Protein AF-0000000084978902 (afdb_homodimer)

pLDDT: mean 93.2, std 9.13, range [37.34, 98.75]

Sequence (516 aa):
MKQTKKRRAGLLAAAVFWLAVWQAAAMAIGQEVFLVSPIQAAGTLMELLPQADFWQRVGFSAGHILLGFALGVVVSVLLAAAAERWAWVDTLLAPVIQLVKATPVASFIILALVWVSGRSLSILISFLMVLPVLYSAVRTGIESADVQLLEMAQVFHLPLARRVKAIWLPAILPAFRQGCSVALGICWKSGVAAEVIGLPDGSIGDALYRAKITLSTGELFAWTFVIILLSAGFEKLFLALLDKAVVRVLGEDVAKNDMKQTKKRRAGLLAAAVFWLAVWQAAAMAIGQEVFLVSPIQAAGTLMELLPQADFWQRVGFSAGHILLGFALGVVVSVLLAAAAERWAWVDTLLAPVIQLVKATPVASFIILALVWVSGRSLSILISFLMVLPVLYSAVRTGIESADVQLLEMAQVFHLPLARRVKAIWLPAILPAFRQGCSVALGICWKSGVAAEVIGLPDGSIGDALYRAKITLSTGELFAWTFVIILLSAGFEKLFLALLDKAVVRVLGEDVAKND

Radius of gyration: 24.92 Å; Cα contacts (8 Å, |Δi|>4): 661; chains: 2; bounding box: 60×66×67 Å

Secondary structure (DSSP, 8-state):
-HHHHHHHHHHHHHHHHHHHHHHHHHHHH--TTT---HHHHHHHHHHHTT-HHHHHHHHHHHHHHHHHHHHHHHHHHHHHHHHHH-HHHHHHHHHHHHHHHHS-HHHHHHHHTTTS-HHHHHHHHHHHHHHHHHHHHHHHHHHTS-HHHHHHHHHTT--HHHHIIIIIHHHHHHHHHHHHHHHHHHHHHHHHHHHHHH--TTSHHHHHHHHHHTT-HHHHHHHHHHHHHHHHHHHHHHHHHHHHHHHHHH-HHHHTT-/-HHHHHHHHHHHHHHHHHHHHHHHHHHHH--TTT---HHHHHHHHHHHTT-HHHHHHHHHHHHHHHHHHHHHHHHHHHHHHHHHH-HHHHHHHHHHHHHHHHS-HHHHHHHHTTTS-HHHHHHHHHHHHHHHHHHHHHHHHHHTS-HHHHHHHHHTT--HHHHIIIIIHHHHHHHHHHHHHHHHHHHHHHHHHHHHHH--TTSHHHHHHHHHHTT-HHHHHHHHHHHHHHHHHHHHHHHHHHHHHHHHHH-HHHHTT-

Solvent-accessible surface area (backbone atoms only — not comparable to full-atom values): 25219 Å² total; per-residue (Å²): 111,68,67,56,49,52,50,51,51,44,42,51,50,26,47,51,48,54,49,50,50,45,36,50,50,18,61,69,67,64,41,48,64,74,36,50,28,65,66,48,20,51,48,43,37,61,63,41,66,80,37,65,66,47,54,49,13,51,49,46,42,50,52,36,24,50,48,8,41,52,50,15,51,54,50,15,52,52,50,34,54,46,26,71,76,34,65,64,49,47,39,50,42,46,57,57,43,50,48,57,71,56,46,35,66,51,53,51,45,56,58,43,53,67,81,39,54,38,78,53,35,19,24,53,48,3,20,58,64,20,28,54,46,37,25,49,18,40,44,52,8,57,70,61,38,57,63,68,59,52,50,48,37,60,74,68,62,54,52,68,71,52,44,40,62,72,43,43,45,67,34,19,45,64,36,35,53,53,22,47,54,52,29,43,53,49,18,46,33,44,14,41,34,32,20,50,74,46,47,21,86,60,26,52,25,28,53,42,51,47,21,57,75,70,49,32,39,29,52,37,50,26,52,46,51,48,51,40,48,48,43,53,47,51,43,53,52,50,51,50,53,50,52,51,51,45,30,69,72,68,32,68,72,69,67,62,76,110,111,66,68,55,49,53,51,50,50,43,42,53,50,27,47,52,48,53,48,49,49,45,36,50,49,17,60,68,68,67,40,49,63,74,35,50,29,65,67,50,20,50,48,42,38,61,63,39,65,80,35,66,68,49,54,50,14,50,48,47,40,50,52,37,25,50,48,9,42,51,50,15,52,53,51,17,52,52,50,35,54,46,25,72,77,34,65,62,48,48,39,51,42,46,57,56,42,51,49,58,71,56,46,36,66,52,52,50,45,55,59,42,53,68,80,38,54,40,78,52,36,19,23,54,50,4,19,58,64,19,28,53,46,38,23,49,18,39,44,52,7,57,70,60,37,58,62,67,59,51,50,48,37,60,74,67,63,53,51,66,72,54,44,39,60,71,44,43,45,68,33,20,44,64,37,35,52,53,22,49,55,53,27,43,55,49,18,47,35,46,14,40,38,30,20,49,74,46,47,20,87,60,26,52,24,28,52,43,52,47,21,57,75,70,49,34,39,29,52,39,50,27,51,46,51,49,51,38,50,50,42,53,48,50,43,54,51,52,52,51,50,50,53,52,51,46,30,69,72,67,34,67,70,69,65,62,78,108

InterPro domains:
  IPR000515 ABC transporter type 1, transmembrane domain MetI-like [PF00528] (72-231)
  IPR000515 ABC transporter type 1, transmembrane domain MetI-like [PS50928] (54-238)
  IPR000515 ABC transporter type 1, transmembrane domain MetI-like [cd06261] (66-230)
  IPR035906 MetI-like superfamily [G3DSA:1.10.3720.10] (48-242)
  IPR035906 MetI-like superfamily [SSF161098] (53-235)

Structure (mmCIF, N/CA/C/O backbone):
data_AF-0000000084978902-model_v1
#
loop_
_entity.id
_entity.type
_entity.pdbx_description
1 polymer 'ABC transporter, permease protein'
#
loop_
_atom_site.group_PDB
_atom_site.id
_atom_site.type_symbol
_atom_site.label_atom_id
_atom_site.label_alt_id
_atom_si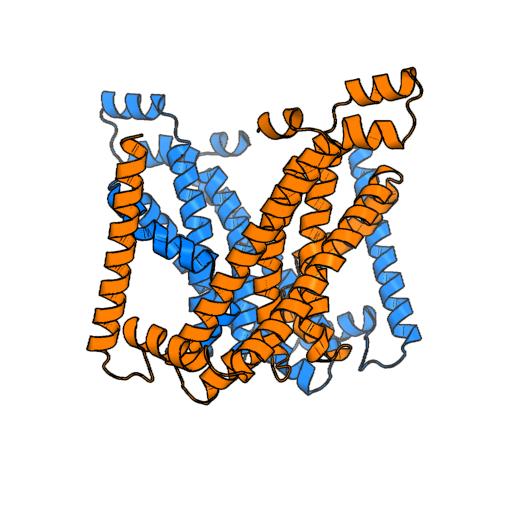te.label_comp_id
_atom_site.label_asym_id
_atom_site.label_entity_id
_atom_site.label_seq_id
_atom_site.pdbx_PDB_ins_code
_atom_site.Cartn_x
_atom_site.Cartn_y
_atom_site.Cartn_z
_atom_site.occupancy
_atom_site.B_iso_or_equiv
_atom_site.auth_seq_id
_atom_site.auth_comp_id
_atom_site.auth_asym_id
_atom_site.auth_atom_id
_atom_site.pdbx_PDB_model_num
ATOM 1 N N . MET A 1 1 ? 4.543 10.766 33.344 1 48.12 1 MET A N 1
ATOM 2 C CA . MET A 1 1 ? 5.184 9.453 33.406 1 48.12 1 MET A CA 1
ATOM 3 C C . MET A 1 1 ? 4.16 8.367 33.719 1 48.12 1 MET A C 1
ATOM 5 O O . MET A 1 1 ? 4.219 7.273 33.156 1 48.12 1 MET A O 1
ATOM 9 N N . LYS A 1 2 ? 3.232 8.648 34.625 1 55.62 2 LYS A N 1
ATOM 10 C CA . LYS A 1 2 ? 2.203 7.727 35.094 1 55.62 2 LYS A CA 1
ATOM 11 C C . LYS A 1 2 ? 1.204 7.406 33.969 1 55.62 2 LYS A C 1
ATOM 13 O O . LYS A 1 2 ? 0.764 6.266 33.844 1 55.62 2 LYS A O 1
ATOM 18 N N . GLN A 1 3 ? 0.878 8.438 33.188 1 66.62 3 GLN A N 1
ATOM 19 C CA . GLN A 1 3 ? -0.089 8.289 32.125 1 66.62 3 GLN A CA 1
ATOM 20 C C . GLN A 1 3 ? 0.468 7.406 31 1 66.62 3 GLN A C 1
ATOM 22 O O . GLN A 1 3 ? -0.263 6.605 30.406 1 66.62 3 GLN A O 1
ATOM 27 N N . THR A 1 4 ? 1.782 7.523 30.906 1 70.88 4 THR A N 1
ATOM 28 C CA . THR A 1 4 ? 2.451 6.711 29.891 1 70.88 4 THR A CA 1
ATOM 29 C C . THR A 1 4 ? 2.512 5.25 30.328 1 70.88 4 THR A C 1
ATOM 31 O O . THR A 1 4 ? 2.33 4.344 29.516 1 70.88 4 THR A O 1
ATOM 34 N N . LYS A 1 5 ? 2.73 5.066 31.641 1 73.88 5 LYS A N 1
ATOM 35 C CA . LYS A 1 5 ? 2.807 3.705 32.156 1 73.88 5 LYS A CA 1
ATOM 36 C C . LYS A 1 5 ? 1.454 3.006 32.062 1 73.88 5 LYS A C 1
ATOM 38 O O . LYS A 1 5 ? 1.382 1.821 31.734 1 73.88 5 LYS A O 1
ATOM 43 N N . LYS A 1 6 ? 0.458 3.709 32.375 1 77.31 6 LYS A N 1
ATOM 44 C CA . LYS A 1 6 ? -0.895 3.162 32.312 1 77.31 6 LYS A CA 1
ATOM 45 C C . LYS A 1 6 ? -1.275 2.799 30.891 1 77.31 6 LYS A C 1
ATOM 47 O O . LYS A 1 6 ? -1.903 1.766 30.641 1 77.31 6 LYS A O 1
ATOM 52 N N . ARG A 1 7 ? -0.823 3.645 30.047 1 82.75 7 ARG A N 1
ATOM 53 C CA . ARG A 1 7 ? -1.091 3.389 28.625 1 82.75 7 ARG A CA 1
ATOM 54 C C . ARG A 1 7 ? -0.345 2.148 28.141 1 82.75 7 ARG A C 1
ATOM 56 O O . ARG A 1 7 ? -0.909 1.317 27.438 1 82.75 7 ARG A O 1
ATOM 63 N N . ARG A 1 8 ? 0.824 2.016 28.641 1 86.81 8 ARG A N 1
ATOM 64 C CA . ARG A 1 8 ? 1.627 0.856 28.25 1 86.81 8 ARG A CA 1
ATOM 65 C C . ARG A 1 8 ? 1.051 -0.424 28.859 1 86.81 8 ARG A C 1
ATOM 67 O O . ARG A 1 8 ? 1.026 -1.466 28.188 1 86.81 8 ARG A O 1
ATOM 74 N N . ALA A 1 9 ? 0.614 -0.296 30 1 89.06 9 ALA A N 1
ATOM 75 C CA . ALA A 1 9 ? 0.004 -1.447 30.656 1 89.06 9 ALA A CA 1
ATOM 76 C C . ALA A 1 9 ? -1.282 -1.866 29.953 1 89.06 9 ALA A C 1
ATOM 78 O O . ALA A 1 9 ? -1.573 -3.059 29.828 1 89.06 9 ALA A O 1
ATOM 79 N N . GLY A 1 10 ? -2.02 -0.921 29.531 1 90.81 10 GLY A N 1
ATOM 80 C CA . GLY A 1 10 ? -3.232 -1.207 28.781 1 90.81 10 GLY A CA 1
ATOM 81 C C . GLY A 1 10 ? -2.967 -1.905 27.453 1 90.81 10 GLY A C 1
ATOM 82 O O . GLY A 1 10 ? -3.674 -2.848 27.094 1 90.81 10 GLY A O 1
ATOM 83 N N . LEU A 1 11 ? -1.933 -1.471 26.859 1 91.19 11 LEU A N 1
ATOM 84 C CA . LEU A 1 11 ? -1.566 -2.062 25.578 1 91.19 11 LEU A CA 1
ATOM 85 C C . LEU A 1 11 ? -1.082 -3.496 25.75 1 91.19 11 LEU A C 1
ATOM 87 O O . LEU A 1 11 ? -1.384 -4.367 24.938 1 91.19 11 LEU A O 1
ATOM 91 N N . LEU A 1 12 ? -0.358 -3.717 26.797 1 93 12 LEU A N 1
ATOM 92 C CA . LEU A 1 12 ? 0.113 -5.066 27.078 1 93 12 LEU A CA 1
ATOM 93 C C . LEU A 1 12 ? -1.054 -5.992 27.422 1 93 12 LEU A C 1
ATOM 95 O O . LEU A 1 12 ? -1.077 -7.145 26.984 1 93 12 LEU A O 1
ATOM 99 N N . ALA A 1 13 ? -1.929 -5.473 28.141 1 94.25 13 ALA A N 1
ATOM 100 C CA . ALA A 1 13 ? -3.117 -6.25 28.484 1 94.25 13 ALA A CA 1
ATOM 101 C C . ALA A 1 13 ? -3.922 -6.598 27.219 1 94.25 13 ALA A C 1
ATOM 103 O O . ALA A 1 13 ? -4.457 -7.703 27.109 1 94.25 13 ALA A O 1
ATOM 104 N N . ALA A 1 14 ? -4.016 -5.641 26.359 1 95 14 ALA A N 1
ATOM 105 C CA . ALA A 1 14 ? -4.73 -5.871 25.109 1 95 14 ALA A CA 1
ATOM 106 C C . ALA A 1 14 ? -4.039 -6.941 24.266 1 95 14 ALA A C 1
ATOM 108 O O . ALA A 1 14 ? -4.699 -7.801 23.688 1 95 14 ALA A O 1
ATOM 109 N N . ALA A 1 15 ? -2.773 -6.879 24.219 1 94.38 15 ALA A N 1
ATOM 110 C CA . ALA A 1 15 ? -2.002 -7.875 23.469 1 94.38 15 ALA A CA 1
ATOM 111 C C . ALA A 1 15 ? -2.211 -9.273 24.062 1 94.38 15 ALA A C 1
ATOM 113 O O . ALA A 1 15 ? -2.395 -10.242 23.312 1 94.38 15 ALA A O 1
ATOM 114 N N . VAL A 1 16 ? -2.184 -9.352 25.359 1 94 16 VAL A N 1
ATOM 115 C CA . VAL A 1 16 ? -2.385 -10.625 26.047 1 94 16 VAL A CA 1
ATOM 116 C C . VAL A 1 16 ? -3.797 -11.141 25.781 1 94 16 VAL A C 1
ATOM 118 O O . VAL A 1 16 ? -3.998 -12.336 25.562 1 94 16 VAL A O 1
ATOM 121 N N . PHE A 1 17 ? -4.688 -10.234 25.781 1 95.12 17 PHE A N 1
ATOM 122 C CA . PHE A 1 17 ? -6.074 -10.602 25.5 1 95.12 17 PHE A CA 1
ATOM 123 C C . PHE A 1 17 ? -6.195 -11.234 24.125 1 95.12 17 PHE A C 1
ATOM 125 O O . PHE A 1 17 ? -6.809 -12.297 23.984 1 95.12 17 PHE A O 1
ATOM 132 N N . TRP A 1 18 ? -5.648 -10.586 23.156 1 94.44 18 TRP A N 1
ATOM 133 C CA . TRP A 1 18 ? -5.77 -11.094 21.797 1 94.44 18 TRP A CA 1
ATOM 134 C C . TRP A 1 18 ? -5 -12.398 21.625 1 94.44 18 TRP A C 1
ATOM 136 O O . TRP A 1 18 ? -5.41 -13.273 20.859 1 94.44 18 TRP A O 1
ATOM 146 N N . LEU A 1 19 ? -3.914 -12.555 22.344 1 93.75 19 LEU A N 1
ATOM 147 C CA . LEU A 1 19 ? -3.182 -13.812 22.344 1 93.75 19 LEU A CA 1
ATOM 148 C C . LEU A 1 19 ? -4.016 -14.93 22.953 1 93.75 19 LEU A C 1
ATOM 150 O O . LEU A 1 19 ? -4.008 -16.062 22.453 1 93.75 19 LEU A O 1
ATOM 154 N N . ALA A 1 20 ? -4.699 -14.602 24 1 93.75 20 ALA A N 1
ATOM 155 C CA . ALA A 1 20 ? -5.578 -15.57 24.641 1 93.75 20 ALA A CA 1
ATOM 156 C C . ALA A 1 20 ? -6.734 -15.961 23.734 1 93.75 20 ALA A C 1
ATOM 158 O O . ALA A 1 20 ? -7.105 -17.141 23.656 1 93.75 20 ALA A O 1
ATOM 159 N N . VAL A 1 21 ? -7.223 -14.969 23.078 1 93.62 21 VAL A N 1
ATOM 160 C CA . VAL A 1 21 ? -8.305 -15.227 22.141 1 93.62 21 VAL A CA 1
ATOM 161 C C . VAL A 1 21 ? -7.805 -16.141 21.016 1 93.62 21 VAL A C 1
ATOM 163 O O . VAL A 1 21 ? -8.5 -17.078 20.609 1 93.62 21 VAL A O 1
ATOM 166 N N . TRP A 1 22 ? -6.629 -15.828 20.531 1 93.31 22 TRP A N 1
ATOM 167 C CA . TRP A 1 22 ? -6.008 -16.656 19.5 1 93.31 22 TRP A CA 1
ATOM 168 C C . TRP A 1 22 ? -5.812 -18.078 20 1 93.31 22 TRP A C 1
ATOM 170 O O . TRP A 1 22 ? -6.188 -19.031 19.312 1 93.31 22 TRP A O 1
ATOM 180 N N . GLN A 1 23 ? -5.359 -18.219 21.156 1 92.31 23 GLN A N 1
ATOM 181 C CA . GLN A 1 23 ? -5.145 -19.547 21.75 1 92.31 23 GLN A CA 1
ATOM 182 C C . GLN A 1 23 ? -6.461 -20.297 21.922 1 92.31 23 GLN A C 1
ATOM 184 O O . GLN A 1 23 ? -6.551 -21.484 21.594 1 92.31 23 GLN A O 1
ATOM 189 N N . ALA A 1 24 ? -7.41 -19.625 22.375 1 93.62 24 ALA A N 1
ATOM 190 C CA . ALA A 1 24 ? -8.727 -20.219 22.594 1 93.62 24 ALA A CA 1
ATOM 191 C C . ALA A 1 24 ? -9.352 -20.656 21.266 1 93.62 24 ALA A C 1
ATOM 193 O O . ALA A 1 24 ? -9.953 -21.719 21.172 1 93.62 24 ALA A O 1
ATOM 194 N N . ALA A 1 25 ? -9.195 -19.812 20.312 1 92.19 25 ALA A N 1
ATOM 195 C CA . ALA A 1 25 ? -9.742 -20.125 18.984 1 92.19 25 ALA A CA 1
ATOM 196 C C . ALA A 1 25 ? -9.062 -21.359 18.406 1 92.19 25 ALA A C 1
ATOM 198 O O . ALA A 1 25 ? -9.727 -22.234 17.844 1 92.19 25 ALA A O 1
ATOM 199 N N . ALA A 1 26 ? -7.785 -21.406 18.547 1 91.44 26 ALA A N 1
ATOM 200 C CA . ALA A 1 26 ? -7.031 -22.562 18.047 1 91.44 26 ALA A CA 1
ATOM 201 C C . ALA A 1 26 ? -7.465 -23.844 18.75 1 91.44 26 ALA A C 1
ATOM 203 O O . ALA A 1 26 ? -7.621 -24.891 18.094 1 91.44 26 ALA A O 1
ATOM 204 N N . MET A 1 27 ? -7.707 -23.703 20.031 1 90.5 27 MET A N 1
ATOM 205 C CA . MET A 1 27 ? -8.125 -24.859 20.812 1 90.5 27 MET A CA 1
ATOM 206 C C . MET A 1 27 ? -9.539 -25.297 20.438 1 90.5 27 MET A C 1
ATOM 208 O O . MET A 1 27 ? -9.836 -26.484 20.391 1 90.5 27 MET A O 1
ATOM 212 N N . ALA A 1 28 ? -10.336 -24.359 20.141 1 90.69 28 ALA A N 1
ATOM 213 C CA . ALA A 1 28 ? -11.719 -24.656 19.781 1 90.69 28 ALA A CA 1
ATOM 214 C C . ALA A 1 28 ? -11.805 -25.328 18.406 1 90.69 28 ALA A C 1
ATOM 216 O O . ALA A 1 28 ? -12.586 -26.25 18.203 1 90.69 28 ALA A O 1
ATOM 217 N N . ILE A 1 29 ? -11.07 -24.859 17.5 1 88.31 29 ILE A N 1
ATOM 218 C CA . ILE A 1 29 ? -11.055 -25.422 16.156 1 88.31 29 ILE A CA 1
ATOM 219 C C . ILE A 1 29 ? -10.398 -26.797 16.172 1 88.31 29 ILE A C 1
ATOM 221 O O . ILE A 1 29 ? -10.875 -27.734 15.539 1 88.31 29 ILE A O 1
ATOM 225 N N . GLY A 1 30 ? -9.281 -26.922 16.906 1 83.75 30 GLY A N 1
ATOM 226 C CA . GLY A 1 30 ? -8.664 -28.203 17.219 1 83.75 30 GLY A CA 1
ATOM 227 C C . GLY A 1 30 ? -7.859 -28.781 16.062 1 83.75 30 GLY A C 1
ATOM 228 O O . GLY A 1 30 ? -7.164 -29.781 16.219 1 83.75 30 GLY A O 1
ATOM 229 N N . GLN A 1 31 ? -8.086 -28.234 14.852 1 84.94 31 GLN A N 1
ATOM 230 C CA . GLN A 1 31 ? -7.34 -28.719 13.695 1 84.94 31 GLN 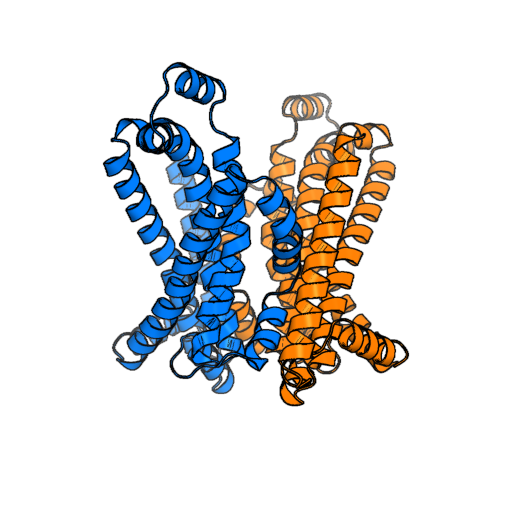A CA 1
ATOM 231 C C . GLN A 1 31 ? -6.234 -27.734 13.305 1 84.94 31 GLN A C 1
ATOM 233 O O . GLN A 1 31 ? -6.52 -26.609 12.883 1 84.94 31 GLN A O 1
ATOM 238 N N . GLU A 1 32 ? -5.051 -28.219 13.305 1 83 32 GLU A N 1
ATOM 239 C CA . GLU A 1 32 ? -3.873 -27.391 13.094 1 83 32 GLU A CA 1
ATOM 240 C C . GLU A 1 32 ? -3.803 -26.891 11.648 1 83 32 GLU A C 1
ATOM 242 O O . GLU A 1 32 ? -3.195 -25.844 11.375 1 83 32 GLU A O 1
ATOM 247 N N . VAL A 1 33 ? -4.445 -27.688 10.852 1 82.12 33 VAL A N 1
ATOM 248 C CA . VAL A 1 33 ? -4.434 -27.281 9.445 1 82.12 33 VAL A CA 1
ATOM 249 C C . VAL A 1 33 ? -5.191 -25.969 9.273 1 82.12 33 VAL A C 1
ATOM 251 O O . VAL A 1 33 ? -4.863 -25.172 8.398 1 82.12 33 VAL A O 1
ATOM 254 N N . PHE A 1 34 ? -6.051 -25.703 10.18 1 84.5 34 PHE A N 1
ATOM 255 C CA . PHE A 1 34 ? -6.875 -24.516 10.055 1 84.5 34 PHE A CA 1
ATOM 256 C C . PHE A 1 34 ? -6.309 -23.375 10.891 1 84.5 34 PHE A C 1
ATOM 258 O O . PHE A 1 34 ? -6.273 -22.219 10.438 1 84.5 34 PHE A O 1
ATOM 265 N N . LEU A 1 35 ? -5.938 -23.688 12.062 1 89.5 35 LEU A N 1
ATOM 266 C CA . LEU A 1 35 ? -5.402 -22.656 12.938 1 89.5 35 LEU A CA 1
ATOM 267 C C . LEU A 1 35 ? -4.453 -23.25 13.969 1 89.5 35 LEU A C 1
ATOM 269 O O . LEU A 1 35 ? -4.844 -24.125 14.75 1 89.5 35 LEU A O 1
ATOM 273 N N . VAL A 1 36 ? -3.26 -22.703 13.883 1 90.88 36 VAL A N 1
ATOM 274 C CA . VAL A 1 36 ? -2.301 -23.141 14.891 1 90.88 36 VAL A CA 1
ATOM 275 C C . VAL A 1 36 ? -2.344 -22.188 16.078 1 90.88 36 VAL A C 1
ATOM 277 O O . VAL A 1 36 ? -2.709 -21.016 15.938 1 90.88 36 VAL A O 1
ATOM 280 N N . SER A 1 37 ? -2.012 -22.703 17.188 1 91.94 37 SER A N 1
ATOM 281 C CA . SER A 1 37 ? -1.92 -21.859 18.375 1 91.94 37 SER A CA 1
ATOM 282 C C . SER A 1 37 ? -0.652 -21.016 18.344 1 91.94 37 SER A C 1
ATOM 284 O O . SER A 1 37 ? 0.268 -21.281 17.578 1 91.94 37 SER A O 1
ATOM 286 N N . PRO A 1 38 ? -0.723 -19.938 19.109 1 92.19 38 PRO A N 1
ATOM 287 C CA . PRO A 1 38 ? 0.502 -19.141 19.219 1 92.19 38 PRO A CA 1
ATOM 288 C C . PRO A 1 38 ? 1.712 -19.969 19.641 1 92.19 38 PRO A C 1
ATOM 290 O O . PRO A 1 38 ? 2.816 -19.766 19.141 1 92.19 38 PRO A O 1
ATOM 293 N N . ILE A 1 39 ? 1.476 -20.906 20.5 1 89.31 39 ILE A N 1
ATOM 294 C CA . ILE A 1 39 ? 2.555 -21.75 21 1 89.31 39 ILE A CA 1
ATOM 295 C C . ILE A 1 39 ? 3.076 -22.625 19.875 1 89.31 39 ILE A C 1
ATOM 297 O O . ILE A 1 39 ? 4.285 -22.812 19.719 1 89.31 39 ILE A O 1
ATOM 301 N N . GLN A 1 40 ? 2.229 -23.125 19.109 1 91.06 40 GLN A N 1
ATOM 302 C CA . GLN A 1 40 ? 2.623 -23.969 17.984 1 91.06 40 GLN A CA 1
ATOM 303 C C . GLN A 1 40 ? 3.352 -23.141 16.906 1 91.06 40 GLN A C 1
ATOM 305 O O . GLN A 1 40 ? 4.312 -23.625 16.312 1 91.06 40 GLN A O 1
ATOM 310 N N . ALA A 1 41 ? 2.816 -22 16.656 1 92.69 41 ALA A N 1
ATOM 311 C CA . ALA A 1 41 ? 3.484 -21.125 15.695 1 92.69 41 ALA A CA 1
ATOM 312 C C . ALA A 1 41 ? 4.91 -20.812 16.141 1 92.69 41 ALA A C 1
ATOM 314 O O . ALA A 1 41 ? 5.844 -20.859 15.336 1 92.69 41 ALA A O 1
ATOM 315 N N . ALA A 1 42 ? 5.066 -20.531 17.406 1 93.38 42 ALA A N 1
ATOM 316 C CA . ALA A 1 42 ? 6.387 -20.25 17.969 1 93.38 42 ALA A CA 1
ATOM 317 C C . ALA A 1 42 ? 7.285 -21.484 17.891 1 93.38 42 ALA A C 1
ATOM 319 O O . ALA A 1 42 ? 8.484 -21.375 17.625 1 93.38 42 ALA A O 1
ATOM 320 N N . GLY A 1 43 ? 6.688 -22.609 18.156 1 94.56 43 GLY A N 1
ATOM 321 C CA . GLY A 1 43 ? 7.434 -23.844 18.031 1 94.56 43 GLY A CA 1
ATOM 322 C C . GLY A 1 43 ? 7.949 -24.094 16.641 1 94.56 43 GLY A C 1
ATOM 323 O O . GLY A 1 43 ? 9.094 -24.516 16.453 1 94.56 43 GLY A O 1
ATOM 324 N N . THR A 1 44 ? 7.078 -23.859 15.68 1 95.5 44 THR A N 1
ATOM 325 C CA . THR A 1 44 ? 7.48 -24.016 14.289 1 95.5 44 THR A CA 1
ATOM 326 C C . THR A 1 44 ? 8.641 -23.094 13.945 1 95.5 44 THR A C 1
ATOM 328 O O . THR A 1 44 ? 9.586 -23.484 13.266 1 95.5 44 THR A O 1
ATOM 331 N N . LEU A 1 45 ? 8.547 -21.891 14.398 1 96.25 45 LEU A N 1
ATOM 332 C CA . LEU A 1 45 ? 9.633 -20.953 14.164 1 96.25 45 LEU A CA 1
ATOM 333 C C . LEU A 1 45 ? 10.922 -21.453 14.812 1 96.25 45 LEU A C 1
ATOM 335 O O . LEU A 1 45 ? 12 -21.344 14.211 1 96.25 45 LEU A O 1
ATOM 339 N N . MET A 1 46 ? 10.844 -21.969 16.016 1 96.62 46 MET A N 1
ATOM 340 C CA . MET A 1 46 ? 12.008 -22.484 16.734 1 96.62 46 MET A CA 1
ATOM 341 C C . MET A 1 46 ? 12.625 -23.672 15.992 1 96.62 46 MET A C 1
ATOM 343 O O . MET A 1 46 ? 13.836 -23.891 16.062 1 96.62 46 MET A O 1
ATOM 347 N N . GLU A 1 47 ? 11.812 -24.391 15.328 1 96.5 47 GLU A N 1
ATOM 348 C CA . GLU A 1 47 ? 12.297 -25.516 14.539 1 96.5 47 GLU A CA 1
ATOM 349 C C . GLU A 1 47 ? 13 -25.031 13.266 1 96.5 47 GLU A C 1
ATOM 351 O O . GLU A 1 47 ? 13.922 -25.688 12.773 1 96.5 47 GLU A O 1
ATOM 356 N N . LEU A 1 48 ? 12.57 -23.906 12.742 1 96.12 48 LEU A N 1
ATOM 357 C CA . LEU A 1 48 ? 13.117 -23.391 11.5 1 96.12 48 LEU A CA 1
ATOM 358 C C . LEU A 1 48 ? 14.438 -22.656 11.75 1 96.12 48 LEU A C 1
ATOM 360 O O . LEU A 1 48 ? 15.336 -22.688 10.898 1 96.12 48 LEU A O 1
ATOM 364 N N . LEU A 1 49 ? 14.633 -22.141 12.875 1 96.44 49 LEU A N 1
ATOM 365 C CA . LEU A 1 49 ? 15.711 -21.203 13.18 1 96.44 49 LEU A CA 1
ATOM 366 C C . LEU A 1 49 ? 17.062 -21.875 13.031 1 96.44 49 LEU A C 1
ATOM 368 O O . LEU A 1 49 ? 18 -21.297 12.461 1 96.44 49 LEU A O 1
ATOM 372 N N . PRO A 1 50 ? 17.188 -23.141 13.461 1 96.56 50 PRO A N 1
ATOM 373 C CA . PRO A 1 50 ? 18.5 -23.766 13.359 1 96.56 50 PRO A CA 1
ATOM 374 C C . PRO A 1 50 ? 18.828 -24.25 11.945 1 96.56 50 PRO A C 1
ATOM 376 O O . PRO A 1 50 ? 19.969 -24.609 11.656 1 96.56 50 PRO A O 1
ATOM 379 N N . GLN A 1 51 ? 17.922 -24.219 11.07 1 96.75 51 GLN A N 1
ATOM 380 C CA . GLN A 1 51 ? 18.109 -24.75 9.719 1 96.75 51 GLN A CA 1
ATOM 381 C C . GLN A 1 51 ? 18.844 -23.734 8.836 1 96.75 51 GLN A C 1
ATOM 383 O O . GLN A 1 51 ? 18.5 -22.547 8.828 1 96.75 51 GLN A O 1
ATOM 388 N N . ALA A 1 52 ? 19.797 -24.203 8.133 1 97 52 ALA A N 1
ATOM 389 C CA . ALA A 1 52 ? 20.578 -23.359 7.23 1 97 52 ALA A CA 1
ATOM 390 C C . ALA A 1 52 ? 19.688 -22.766 6.137 1 97 52 ALA A C 1
ATOM 392 O O . ALA A 1 52 ? 19.859 -21.625 5.723 1 97 52 ALA A O 1
ATOM 393 N N . ASP A 1 53 ? 18.797 -23.578 5.711 1 96.88 53 ASP A N 1
ATOM 394 C CA . ASP A 1 53 ? 17.875 -23.172 4.66 1 96.88 53 ASP A CA 1
ATOM 395 C C . ASP A 1 53 ? 17.078 -21.938 5.082 1 96.88 53 ASP A C 1
ATOM 397 O O . ASP A 1 53 ? 16.766 -21.078 4.254 1 96.88 53 ASP A O 1
ATOM 401 N N . PHE A 1 54 ? 16.766 -21.875 6.355 1 97.88 54 PHE A N 1
ATOM 402 C CA . PHE A 1 54 ? 16.031 -20.734 6.898 1 97.88 54 PHE A CA 1
ATOM 403 C C . PHE A 1 54 ? 16.797 -19.453 6.699 1 97.88 54 PHE A C 1
ATOM 405 O O . PHE A 1 54 ? 16.266 -18.469 6.164 1 97.88 54 PHE A O 1
ATOM 412 N N . TRP A 1 55 ? 18 -19.391 7.008 1 98.06 55 TRP A N 1
ATOM 413 C CA . TRP A 1 55 ? 18.828 -18.188 6.949 1 98.06 55 TRP A CA 1
ATOM 414 C C . TRP A 1 55 ? 19.203 -17.859 5.508 1 98.06 55 TRP A C 1
ATOM 416 O O . TRP A 1 55 ? 19.391 -16.688 5.164 1 98.06 55 TRP A O 1
ATOM 426 N N . GLN A 1 56 ? 19.312 -18.875 4.684 1 98.12 56 GLN A N 1
ATOM 427 C CA . GLN A 1 56 ? 19.531 -18.641 3.26 1 98.12 56 GLN A CA 1
ATOM 428 C C . GLN A 1 56 ? 18.344 -17.891 2.637 1 98.12 56 GLN A C 1
ATOM 430 O O . GLN A 1 56 ? 18.547 -16.969 1.848 1 98.12 56 GLN A O 1
ATOM 435 N N . ARG A 1 57 ? 17.141 -18.297 3 1 98.31 57 ARG A N 1
ATOM 436 C CA . ARG A 1 57 ? 15.945 -17.625 2.51 1 98.31 57 ARG A CA 1
ATOM 437 C C . ARG A 1 57 ? 15.867 -16.188 3.02 1 98.31 57 ARG A C 1
ATOM 439 O O . ARG A 1 57 ? 15.516 -15.273 2.268 1 98.31 57 ARG A O 1
ATOM 446 N N . VAL A 1 58 ? 16.172 -16.047 4.281 1 98.44 58 VAL A N 1
ATOM 447 C CA . VAL A 1 58 ? 16.172 -14.711 4.891 1 98.44 58 VAL A CA 1
ATOM 448 C C . VAL A 1 58 ? 17.188 -13.82 4.188 1 98.44 58 VAL A C 1
ATOM 450 O O . VAL A 1 58 ? 16.891 -12.68 3.84 1 98.44 58 VAL A O 1
ATOM 453 N N . GLY A 1 59 ? 18.375 -14.328 3.982 1 98.31 59 GLY A N 1
ATOM 454 C CA . GLY A 1 59 ? 19.422 -13.57 3.305 1 98.31 59 GLY A CA 1
ATOM 455 C C . GLY A 1 59 ? 19.062 -13.203 1.878 1 98.31 59 GLY A C 1
ATOM 456 O O . GLY A 1 59 ? 19.328 -12.086 1.433 1 98.31 59 GLY A O 1
ATOM 457 N N . PHE A 1 60 ? 18.5 -14.156 1.191 1 98.5 60 PHE A N 1
ATOM 458 C CA . PHE A 1 60 ? 18.094 -13.93 -0.191 1 98.5 60 PHE A CA 1
ATOM 459 C C . PHE A 1 60 ? 17.078 -12.805 -0.278 1 98.5 60 PHE A C 1
ATOM 461 O O . PHE A 1 60 ? 17.281 -11.828 -1 1 98.5 60 PHE A O 1
ATOM 468 N N . SER A 1 61 ? 16.016 -12.922 0.443 1 98.69 61 SER A N 1
ATOM 469 C CA . SER A 1 61 ? 14.93 -11.945 0.381 1 98.69 61 SER A CA 1
ATOM 470 C C . SER A 1 61 ? 15.383 -10.586 0.905 1 98.69 61 SER A C 1
ATOM 472 O O . SER A 1 61 ? 15.133 -9.555 0.274 1 98.69 61 SER A O 1
ATOM 474 N N . ALA A 1 62 ? 16.094 -10.602 2.047 1 98.5 62 ALA A N 1
ATOM 475 C CA . ALA A 1 62 ? 16.578 -9.344 2.607 1 98.5 62 ALA A CA 1
ATOM 476 C C . ALA A 1 62 ? 17.547 -8.656 1.652 1 98.5 62 ALA A C 1
ATOM 478 O O . ALA A 1 62 ? 17.453 -7.445 1.432 1 98.5 62 ALA A O 1
ATOM 479 N N . GLY A 1 63 ? 18.453 -9.375 1.126 1 98.38 63 GLY A N 1
ATOM 480 C CA . GLY A 1 63 ? 19.406 -8.812 0.194 1 98.38 63 GLY A CA 1
ATOM 481 C C . GLY A 1 63 ? 18.766 -8.18 -1.024 1 98.38 63 GLY A C 1
ATOM 482 O O . GLY A 1 63 ? 19.141 -7.074 -1.43 1 98.38 63 GLY A O 1
ATOM 483 N N . HIS A 1 64 ? 17.844 -8.828 -1.622 1 98.69 64 HIS A N 1
ATOM 484 C CA . HIS A 1 64 ? 17.188 -8.344 -2.828 1 98.69 64 HIS A CA 1
ATOM 485 C C . HIS A 1 64 ? 16.297 -7.137 -2.527 1 98.69 64 HIS A C 1
ATOM 487 O O . HIS A 1 64 ? 16.375 -6.125 -3.23 1 98.69 64 HIS A O 1
ATOM 493 N N . ILE A 1 65 ? 15.492 -7.203 -1.469 1 98.62 65 ILE A N 1
ATOM 494 C CA . ILE A 1 65 ? 14.562 -6.137 -1.123 1 98.62 65 ILE A CA 1
ATOM 495 C C . ILE A 1 65 ? 15.336 -4.883 -0.718 1 98.62 65 ILE A C 1
ATOM 497 O O . ILE A 1 65 ? 15.023 -3.781 -1.17 1 98.62 65 ILE A O 1
ATOM 501 N N . LEU A 1 66 ? 16.391 -5.07 0.064 1 98.5 66 LEU A N 1
ATOM 502 C CA . LEU A 1 66 ? 17.172 -3.928 0.522 1 98.5 66 LEU A CA 1
ATOM 503 C C . LEU A 1 66 ? 17.984 -3.332 -0.621 1 98.5 66 LEU A C 1
ATOM 505 O O . LEU A 1 66 ? 18.234 -2.125 -0.65 1 98.5 66 LEU A O 1
ATOM 509 N N . LEU A 1 67 ? 18.391 -4.184 -1.547 1 98.62 67 LEU A N 1
ATOM 510 C CA . LEU A 1 67 ? 19.062 -3.65 -2.736 1 98.62 67 LEU A CA 1
ATOM 511 C C . LEU A 1 67 ? 18.109 -2.768 -3.535 1 98.62 67 LEU A C 1
ATOM 513 O O . LEU A 1 67 ? 18.5 -1.703 -4.02 1 98.62 67 LEU A O 1
ATOM 517 N N . GLY A 1 68 ? 16.891 -3.211 -3.727 1 98.75 68 GLY A N 1
ATOM 518 C CA . GLY A 1 68 ? 15.891 -2.365 -4.355 1 98.75 68 GLY A CA 1
ATOM 519 C C . GLY A 1 68 ? 15.688 -1.045 -3.637 1 98.75 68 GLY A C 1
ATOM 520 O O . GLY A 1 68 ? 15.586 0.006 -4.273 1 98.75 68 GLY A O 1
ATOM 521 N N . PHE A 1 69 ? 15.633 -1.136 -2.303 1 98.75 69 PHE A N 1
ATOM 522 C CA . PHE A 1 69 ? 15.492 0.066 -1.49 1 98.75 69 PHE A CA 1
ATOM 523 C C . PHE A 1 69 ? 16.672 1.013 -1.711 1 98.75 69 PHE A C 1
ATOM 525 O O . PHE A 1 69 ? 16.469 2.211 -1.929 1 98.75 69 PHE A O 1
ATOM 532 N N . ALA A 1 70 ? 17.859 0.474 -1.67 1 98.62 70 ALA A N 1
ATOM 533 C CA . ALA A 1 70 ? 19.062 1.28 -1.838 1 98.62 70 ALA A CA 1
ATOM 534 C C . ALA A 1 70 ? 19.078 1.958 -3.205 1 98.62 70 ALA A C 1
ATOM 536 O O . ALA A 1 70 ? 19.422 3.141 -3.314 1 98.62 70 ALA A O 1
ATOM 537 N N . LEU A 1 71 ? 18.75 1.259 -4.203 1 98.69 71 LEU A N 1
ATOM 538 C CA . LEU A 1 71 ? 18.672 1.829 -5.547 1 98.69 71 LEU A CA 1
ATOM 539 C C . LEU A 1 71 ? 17.625 2.934 -5.605 1 98.69 71 LEU A C 1
ATOM 541 O O . LEU A 1 71 ? 17.844 3.973 -6.23 1 98.69 71 LEU A O 1
ATOM 545 N N . GLY A 1 72 ? 16.484 2.676 -4.945 1 98.62 72 GLY A N 1
ATOM 546 C CA . GLY A 1 72 ? 15.438 3.684 -4.879 1 98.62 72 GLY A CA 1
ATOM 547 C C . GLY A 1 72 ? 15.875 4.957 -4.184 1 98.62 72 GLY A C 1
ATOM 548 O O . GLY A 1 72 ? 15.547 6.059 -4.625 1 98.62 72 GLY A O 1
ATOM 549 N N . VAL A 1 73 ? 16.609 4.789 -3.129 1 98.44 73 VAL A N 1
ATOM 550 C CA . VAL A 1 73 ? 17.125 5.934 -2.389 1 98.44 73 VAL A CA 1
ATOM 551 C C . VAL A 1 73 ? 18.047 6.766 -3.289 1 98.44 73 VAL A C 1
ATOM 553 O O . VAL A 1 73 ? 17.859 7.977 -3.422 1 98.44 73 VAL A O 1
ATOM 556 N N . VAL A 1 74 ? 18.953 6.129 -3.947 1 98.5 74 VAL A N 1
ATOM 557 C CA . VAL A 1 74 ? 19.953 6.809 -4.762 1 98.5 74 VAL A CA 1
ATOM 558 C C . VAL A 1 74 ? 19.281 7.523 -5.926 1 98.5 74 VAL A C 1
ATOM 560 O O . VAL A 1 74 ? 19.5 8.719 -6.145 1 98.5 74 VAL A O 1
ATOM 563 N N . VAL A 1 75 ? 18.438 6.875 -6.59 1 98.69 75 VAL A N 1
ATOM 564 C CA . VAL A 1 75 ? 17.812 7.426 -7.793 1 98.69 75 VAL A CA 1
ATOM 565 C C . VAL A 1 75 ? 16.859 8.555 -7.414 1 98.69 75 VAL A C 1
ATOM 567 O O . VAL A 1 75 ? 16.812 9.586 -8.086 1 98.69 75 VAL A O 1
ATOM 570 N N . SER A 1 76 ? 16.062 8.359 -6.328 1 98.56 76 SER A N 1
ATOM 571 C CA . SER A 1 76 ? 15.133 9.398 -5.906 1 98.56 76 SER A CA 1
ATOM 572 C C . SER A 1 76 ? 15.867 10.68 -5.535 1 98.56 76 SER A C 1
ATOM 574 O O . SER A 1 76 ? 15.438 11.773 -5.914 1 98.56 76 SER A O 1
ATOM 576 N N . VAL A 1 77 ? 16.953 10.547 -4.828 1 97.62 77 VAL A N 1
ATOM 577 C CA . VAL A 1 77 ? 17.719 11.703 -4.387 1 97.62 77 VAL A CA 1
ATOM 578 C C . VAL A 1 77 ? 18.328 12.414 -5.594 1 97.62 77 VAL A C 1
ATOM 580 O O . VAL A 1 77 ? 18.25 13.641 -5.707 1 97.62 77 VAL A O 1
ATOM 583 N N . LEU A 1 78 ? 18.891 11.672 -6.516 1 98.06 78 LEU A N 1
ATOM 584 C CA . LEU A 1 78 ? 19.5 12.242 -7.711 1 98.06 78 LEU A CA 1
ATOM 585 C C . LEU A 1 78 ? 18.469 12.953 -8.57 1 98.06 78 LEU A C 1
ATOM 587 O O . LEU A 1 78 ? 18.703 14.062 -9.047 1 98.06 78 LEU A O 1
ATOM 591 N N . LEU A 1 79 ? 17.344 12.383 -8.75 1 98.38 79 LEU A N 1
ATOM 592 C CA . LEU A 1 79 ? 16.281 12.977 -9.562 1 98.38 79 LEU A CA 1
ATOM 593 C C . LEU A 1 79 ? 15.727 14.234 -8.898 1 98.38 79 LEU A C 1
ATOM 595 O O . LEU A 1 79 ? 15.438 15.227 -9.578 1 98.38 79 LEU A O 1
ATOM 599 N N . ALA A 1 80 ? 15.578 14.141 -7.566 1 97.81 80 ALA A N 1
ATOM 600 C CA . ALA A 1 80 ? 15.078 15.312 -6.852 1 97.81 80 ALA A CA 1
ATOM 601 C C . ALA A 1 80 ? 16.078 16.469 -6.941 1 97.81 80 ALA A C 1
ATOM 603 O O . ALA A 1 80 ? 15.672 17.625 -7.098 1 97.81 80 ALA A O 1
ATOM 604 N N . ALA A 1 81 ? 17.344 16.156 -6.82 1 95.12 81 ALA A N 1
ATOM 605 C CA . ALA A 1 81 ? 18.375 17.172 -6.977 1 95.12 81 ALA A CA 1
ATOM 606 C C . ALA A 1 81 ? 18.344 17.766 -8.383 1 95.12 81 ALA A C 1
ATOM 608 O O . ALA A 1 81 ? 18.453 18.984 -8.547 1 95.12 81 ALA A O 1
ATOM 609 N N . ALA A 1 82 ? 18.234 16.938 -9.367 1 97.25 82 ALA A N 1
ATOM 610 C CA . ALA A 1 82 ? 18.141 17.406 -10.75 1 97.25 82 ALA A CA 1
ATOM 611 C C . ALA A 1 82 ? 16.906 18.281 -10.953 1 97.25 82 ALA A C 1
ATOM 613 O O . ALA A 1 82 ? 16.969 19.281 -11.672 1 97.25 82 ALA A O 1
ATOM 614 N N . ALA A 1 83 ? 15.828 17.906 -10.336 1 96.38 83 ALA A N 1
ATOM 615 C CA . ALA A 1 83 ? 14.586 18.672 -10.469 1 96.38 83 ALA A CA 1
ATOM 616 C C . ALA A 1 83 ? 14.711 20.047 -9.828 1 96.38 83 ALA A C 1
ATOM 618 O O . ALA A 1 83 ? 14.023 21 -10.234 1 96.38 83 ALA A O 1
ATOM 619 N N . GLU A 1 84 ? 15.547 20.109 -8.797 1 91.44 84 GLU A N 1
ATOM 620 C CA . GLU A 1 84 ? 15.797 21.422 -8.188 1 91.44 84 GLU A CA 1
ATOM 621 C C . GLU A 1 84 ? 16.562 22.344 -9.133 1 91.44 84 GLU A C 1
ATOM 623 O O . GLU A 1 84 ? 16.328 23.547 -9.148 1 91.44 84 GLU A O 1
ATOM 628 N N . ARG A 1 85 ? 17.391 21.781 -9.891 1 91.62 85 ARG A N 1
ATOM 629 C CA . ARG A 1 85 ? 18.203 22.562 -10.82 1 91.62 85 ARG A CA 1
ATOM 630 C C . ARG A 1 85 ? 17.438 22.891 -12.094 1 91.62 85 ARG A C 1
ATOM 632 O O . ARG A 1 85 ? 17.578 23.984 -12.641 1 91.62 85 ARG A O 1
ATOM 639 N N . TRP A 1 86 ? 16.703 21.875 -12.547 1 95.5 86 TRP A N 1
ATOM 640 C CA . TRP A 1 86 ? 15.969 22.031 -13.797 1 95.5 86 TRP A CA 1
ATOM 641 C C . TRP A 1 86 ? 14.484 21.734 -13.594 1 95.5 86 TRP A C 1
ATOM 643 O O . TRP A 1 86 ? 14.094 20.578 -13.398 1 95.5 86 TRP A O 1
ATOM 653 N N . ALA A 1 87 ? 13.688 22.656 -13.812 1 91.5 87 ALA A N 1
ATOM 654 C CA . ALA A 1 87 ? 12.258 22.562 -13.547 1 91.5 87 ALA A CA 1
ATOM 655 C C . ALA A 1 87 ? 11.594 21.531 -14.461 1 91.5 87 ALA A C 1
ATOM 657 O O . ALA A 1 87 ? 10.609 20.891 -14.078 1 91.5 87 ALA A O 1
ATOM 658 N N . TRP A 1 88 ? 12.148 21.344 -15.594 1 93.88 88 TRP A N 1
ATOM 659 C CA . TRP A 1 88 ? 11.516 20.438 -16.547 1 93.88 88 TRP A CA 1
ATOM 660 C C . TRP A 1 88 ? 11.625 19 -16.078 1 93.88 88 TRP A C 1
ATOM 662 O O . TRP A 1 88 ? 10.844 18.141 -16.5 1 93.88 88 TRP A O 1
ATOM 672 N N . VAL A 1 89 ? 12.547 18.656 -15.188 1 96.56 89 VAL A N 1
ATOM 673 C CA . VAL A 1 89 ? 12.688 17.312 -14.656 1 96.56 89 VAL A CA 1
ATOM 674 C C . VAL A 1 89 ? 11.438 16.938 -13.867 1 96.56 89 VAL A C 1
ATOM 676 O O . VAL A 1 89 ? 10.891 15.844 -14.031 1 96.56 89 VAL A O 1
ATOM 679 N N . ASP A 1 90 ? 11.008 17.797 -13.102 1 95.88 90 ASP A N 1
ATOM 680 C CA . ASP A 1 90 ? 9.797 17.578 -12.32 1 95.88 90 ASP A CA 1
ATOM 681 C C . ASP A 1 90 ? 8.586 17.359 -13.227 1 95.88 90 ASP A C 1
ATOM 683 O O . ASP A 1 90 ? 7.773 16.469 -12.984 1 95.88 90 ASP A O 1
ATOM 687 N N . THR A 1 91 ? 8.547 18.188 -14.227 1 95.5 91 THR A N 1
ATOM 688 C CA . THR A 1 91 ? 7.438 18.109 -15.172 1 95.5 91 THR A CA 1
ATOM 689 C C . THR A 1 91 ? 7.465 16.766 -15.914 1 95.5 91 THR A C 1
ATOM 691 O O . THR A 1 91 ? 6.422 16.141 -16.109 1 95.5 91 THR A O 1
ATOM 694 N N . LEU A 1 92 ? 8.609 16.359 -16.266 1 96.25 92 LEU A N 1
ATOM 695 C CA . LEU A 1 92 ? 8.781 15.117 -17.016 1 96.25 92 LEU A CA 1
ATOM 696 C C . LEU A 1 92 ? 8.492 13.906 -16.141 1 96.25 92 LEU A C 1
ATOM 698 O O . LEU A 1 92 ? 7.977 12.891 -16.609 1 96.25 92 LEU A O 1
ATOM 702 N N . LEU A 1 93 ? 8.773 14.008 -14.859 1 97.44 93 LEU A N 1
ATOM 703 C CA . LEU A 1 93 ? 8.656 12.867 -13.961 1 97.44 93 LEU A CA 1
ATOM 704 C C . LEU A 1 93 ? 7.238 12.75 -13.414 1 97.44 93 LEU A C 1
ATOM 706 O O . LEU A 1 93 ? 6.836 11.68 -12.945 1 97.44 93 LEU A O 1
ATOM 710 N N . ALA A 1 94 ? 6.508 13.781 -13.484 1 96.44 94 ALA A N 1
ATOM 711 C CA . ALA A 1 94 ? 5.191 13.852 -12.852 1 96.44 94 ALA A CA 1
ATOM 712 C C . ALA A 1 94 ? 4.285 12.734 -13.352 1 96.44 94 ALA A C 1
ATOM 714 O O . ALA A 1 94 ? 3.715 11.984 -12.555 1 96.44 94 ALA A O 1
ATOM 715 N N . PRO A 1 95 ? 4.18 12.477 -14.641 1 95.38 95 PRO A N 1
ATOM 716 C CA . PRO A 1 95 ? 3.314 11.391 -15.109 1 95.38 95 PRO A CA 1
ATOM 717 C C . PRO A 1 95 ? 3.82 10.008 -14.695 1 95.38 95 PRO A C 1
ATOM 719 O O . PRO A 1 95 ? 3.02 9.102 -14.461 1 95.38 95 PRO A O 1
ATOM 722 N N . VAL A 1 96 ? 5.086 9.82 -14.672 1 95.62 96 VAL A N 1
ATOM 723 C CA . VAL A 1 96 ? 5.68 8.547 -14.281 1 95.62 96 VAL A CA 1
ATOM 724 C C . VAL A 1 96 ? 5.363 8.25 -12.82 1 95.62 96 VAL A C 1
ATOM 726 O O . VAL A 1 96 ? 4.938 7.141 -12.484 1 95.62 96 VAL A O 1
ATOM 729 N N . ILE A 1 97 ? 5.531 9.273 -12.023 1 96.25 97 ILE A N 1
ATOM 730 C CA . ILE A 1 97 ? 5.27 9.141 -10.594 1 96.25 97 ILE A CA 1
ATOM 731 C C . ILE A 1 97 ? 3.787 8.844 -10.367 1 96.25 97 ILE A C 1
ATOM 733 O O . ILE A 1 97 ? 3.436 7.961 -9.586 1 96.25 97 ILE A O 1
ATOM 737 N N . GLN A 1 98 ? 2.994 9.508 -11.109 1 94.81 98 GLN A N 1
ATOM 738 C CA . GLN A 1 98 ? 1.554 9.305 -10.984 1 94.81 98 GLN A CA 1
ATOM 739 C C . GLN A 1 98 ? 1.15 7.906 -11.438 1 94.81 98 GLN A C 1
ATOM 741 O O . GLN A 1 98 ? 0.284 7.277 -10.828 1 94.81 98 GLN A O 1
ATOM 746 N N . LEU A 1 99 ? 1.735 7.434 -12.461 1 94.56 99 LEU A N 1
ATOM 747 C CA . LEU A 1 99 ? 1.435 6.102 -12.969 1 94.56 99 LEU A CA 1
ATOM 748 C C . LEU A 1 99 ? 1.847 5.031 -11.961 1 94.56 99 LEU A C 1
ATOM 750 O O . LEU A 1 99 ? 1.115 4.062 -11.742 1 94.56 99 LEU A O 1
ATOM 754 N N . VAL A 1 100 ? 2.98 5.211 -11.391 1 96 100 VAL A N 1
ATOM 755 C CA . VAL A 1 100 ? 3.467 4.25 -10.406 1 96 100 VAL A CA 1
ATOM 756 C C . VAL A 1 100 ? 2.537 4.234 -9.195 1 96 100 VAL A C 1
ATOM 758 O O . VAL A 1 100 ? 2.217 3.166 -8.664 1 96 100 VAL A O 1
ATOM 761 N N . LYS A 1 101 ? 2.09 5.352 -8.828 1 95 101 LYS A N 1
ATOM 762 C CA . LYS A 1 101 ? 1.211 5.461 -7.668 1 95 101 LYS A CA 1
ATOM 763 C C . LYS A 1 101 ? -0.162 4.863 -7.961 1 95 101 LYS A C 1
ATOM 765 O O . LYS A 1 101 ? -0.805 4.309 -7.066 1 95 101 LYS A O 1
ATOM 770 N N . ALA A 1 102 ? -0.561 4.91 -9.172 1 94.88 102 ALA A N 1
ATOM 771 C CA . ALA A 1 102 ? -1.921 4.512 -9.523 1 94.88 102 ALA A CA 1
ATOM 772 C C . ALA A 1 102 ? -1.996 3.014 -9.812 1 94.88 102 ALA A C 1
ATOM 774 O O . ALA A 1 102 ? -3.043 2.391 -9.617 1 94.88 102 ALA A O 1
ATOM 775 N N . THR A 1 103 ? -0.929 2.445 -10.234 1 96.62 103 THR A N 1
ATOM 776 C CA . THR A 1 103 ? -0.916 1.058 -10.688 1 96.62 103 THR A CA 1
ATOM 777 C C . THR A 1 103 ? -0.768 0.108 -9.5 1 96.62 103 THR A C 1
ATOM 779 O O . THR A 1 103 ? 0.125 0.28 -8.664 1 96.62 103 THR A O 1
ATOM 782 N N . PRO A 1 104 ? -1.651 -0.882 -9.438 1 96.56 104 PRO A N 1
ATOM 783 C CA . PRO A 1 104 ? -1.458 -1.885 -8.383 1 96.56 104 PRO A CA 1
ATOM 784 C C . PRO A 1 104 ? -0.111 -2.596 -8.492 1 96.56 104 PRO A C 1
ATOM 786 O O . PRO A 1 104 ? 0.349 -2.896 -9.594 1 96.56 104 PRO A O 1
ATOM 789 N N . VAL A 1 105 ? 0.438 -2.848 -7.332 1 97.56 105 VAL A N 1
ATOM 790 C CA . VAL A 1 105 ? 1.729 -3.527 -7.266 1 97.56 105 VAL A CA 1
ATOM 791 C C . VAL A 1 105 ? 1.643 -4.871 -7.98 1 97.56 105 VAL A C 1
ATOM 793 O O . VAL A 1 105 ? 2.566 -5.258 -8.703 1 97.56 105 VAL A O 1
ATOM 796 N N . ALA A 1 106 ? 0.525 -5.566 -7.848 1 97.44 106 ALA A N 1
ATOM 797 C CA . ALA A 1 106 ? 0.339 -6.871 -8.477 1 97.44 106 ALA A CA 1
ATOM 798 C C . ALA A 1 106 ? 0.411 -6.758 -10 1 97.44 106 ALA A C 1
ATOM 800 O O . ALA A 1 106 ? 0.96 -7.637 -10.672 1 97.44 106 ALA A O 1
ATOM 801 N N . SER A 1 107 ? -0.139 -5.664 -10.492 1 96.19 107 SER A N 1
ATOM 802 C CA . SER A 1 107 ? -0.089 -5.438 -11.938 1 96.19 107 SER A CA 1
ATOM 803 C C . SER A 1 107 ? 1.342 -5.207 -12.406 1 96.19 107 SER A C 1
ATOM 805 O O . SER A 1 107 ? 1.757 -5.754 -13.43 1 96.19 107 SER A O 1
ATOM 807 N N . PHE A 1 108 ? 2.096 -4.469 -11.664 1 96.75 108 PHE A N 1
ATOM 808 C CA . PHE A 1 108 ? 3.5 -4.254 -11.992 1 96.75 108 PHE A CA 1
ATOM 809 C C . PHE A 1 108 ? 4.266 -5.574 -11.977 1 96.75 108 PHE A C 1
ATOM 811 O O . PHE A 1 108 ? 5.105 -5.816 -12.844 1 96.75 108 PHE A O 1
ATOM 818 N N . ILE A 1 109 ? 3.953 -6.34 -11.008 1 97.94 109 ILE A N 1
ATOM 819 C CA . ILE A 1 109 ? 4.652 -7.609 -10.844 1 97.94 109 ILE A CA 1
ATOM 820 C C . ILE A 1 109 ? 4.418 -8.492 -12.07 1 97.94 109 ILE A C 1
ATOM 822 O O . ILE A 1 109 ? 5.367 -9.008 -12.664 1 97.94 109 ILE A O 1
ATOM 826 N N . ILE A 1 110 ? 3.174 -8.586 -12.438 1 96.75 110 ILE A N 1
ATOM 827 C CA . ILE A 1 110 ? 2.822 -9.461 -13.555 1 96.75 110 ILE A CA 1
ATOM 828 C C . ILE A 1 110 ? 3.438 -8.922 -14.844 1 96.75 110 ILE A C 1
ATOM 830 O O . ILE A 1 110 ? 3.992 -9.688 -15.633 1 96.75 110 ILE A O 1
ATOM 834 N N . LEU A 1 111 ? 3.369 -7.645 -15.047 1 94.94 111 LEU A N 1
ATOM 835 C CA . LEU A 1 111 ? 3.971 -7.027 -16.219 1 94.94 111 LEU A CA 1
ATOM 836 C C . LEU A 1 111 ? 5.48 -7.234 -16.234 1 94.94 111 LEU A C 1
ATOM 838 O O . LEU A 1 111 ? 6.059 -7.578 -17.266 1 94.94 111 LEU A O 1
ATOM 842 N N . ALA A 1 112 ? 6.129 -7.086 -15.109 1 96.12 112 ALA A N 1
ATOM 843 C CA . ALA A 1 112 ? 7.582 -7.18 -14.992 1 96.12 112 ALA A CA 1
ATOM 844 C C . ALA A 1 112 ? 8.062 -8.602 -15.25 1 96.12 112 ALA A C 1
ATOM 846 O O . ALA A 1 112 ? 9.18 -8.812 -15.734 1 96.12 112 ALA A O 1
ATOM 847 N N . LEU A 1 113 ? 7.223 -9.539 -14.984 1 95.38 113 LEU A N 1
ATOM 848 C CA . LEU A 1 113 ? 7.582 -10.945 -15.141 1 95.38 113 LEU A CA 1
ATOM 849 C C . LEU A 1 113 ? 7.762 -11.297 -16.609 1 95.38 113 LEU A C 1
ATOM 851 O O . LEU A 1 113 ? 8.328 -12.344 -16.938 1 95.38 113 LEU A O 1
ATOM 855 N N . VAL A 1 114 ? 7.281 -10.422 -17.453 1 91.12 114 VAL A N 1
ATOM 856 C CA . VAL A 1 114 ? 7.492 -10.625 -18.891 1 91.12 114 VAL A CA 1
ATOM 857 C C . VAL A 1 114 ? 8.969 -10.422 -19.219 1 91.12 114 VAL A C 1
ATOM 859 O O . VAL A 1 114 ? 9.508 -11.102 -20.109 1 91.12 114 VAL A O 1
ATOM 862 N N . TRP A 1 115 ? 9.727 -9.547 -18.453 1 90.31 115 TRP A N 1
ATOM 863 C CA . TRP A 1 115 ? 11.086 -9.141 -18.812 1 90.31 115 TRP A CA 1
ATOM 864 C C . TRP A 1 115 ? 12.094 -9.672 -17.797 1 90.31 115 TRP A C 1
ATOM 866 O O . TRP A 1 115 ? 13.25 -9.922 -18.141 1 90.31 115 TRP A O 1
ATOM 876 N N . VAL A 1 116 ? 11.625 -9.758 -16.594 1 93.25 116 VAL A N 1
ATOM 877 C CA . VAL A 1 116 ? 12.547 -10.039 -15.5 1 93.25 116 VAL A CA 1
ATOM 878 C C . VAL A 1 116 ? 12.219 -11.398 -14.883 1 93.25 116 VAL A C 1
ATOM 880 O O . VAL A 1 116 ? 11.055 -11.789 -14.812 1 93.25 116 VAL A O 1
ATOM 883 N N . SER A 1 117 ? 13.336 -12.094 -14.484 1 93.81 117 SER A N 1
ATOM 884 C CA . SER A 1 117 ? 13.148 -13.383 -13.82 1 93.81 117 SER A CA 1
ATOM 885 C C . SER A 1 117 ? 12.586 -13.203 -12.414 1 93.81 117 SER A C 1
ATOM 887 O O . SER A 1 117 ? 12.656 -12.109 -11.844 1 93.81 117 SER A O 1
ATOM 889 N N . GLY A 1 118 ? 12.016 -14.281 -11.953 1 94.56 118 GLY A N 1
ATOM 890 C CA . GLY A 1 118 ? 11.523 -14.273 -10.586 1 94.56 118 GLY A CA 1
ATOM 891 C C . GLY A 1 118 ? 12.586 -13.891 -9.57 1 94.56 118 GLY A C 1
ATOM 892 O O . GLY A 1 118 ? 12.281 -13.242 -8.562 1 94.56 118 GLY A O 1
ATOM 893 N N . ARG A 1 119 ? 13.805 -14.125 -9.875 1 95.62 119 ARG A N 1
ATOM 894 C CA . ARG A 1 119 ? 14.906 -13.922 -8.945 1 95.62 119 ARG A CA 1
ATOM 895 C C . ARG A 1 119 ? 15.203 -12.438 -8.758 1 95.62 119 ARG A C 1
ATOM 897 O O . ARG A 1 119 ? 15.594 -12.008 -7.672 1 95.62 119 ARG A O 1
ATOM 904 N N . SER A 1 120 ? 14.969 -11.672 -9.773 1 97.44 120 SER A N 1
ATOM 905 C CA . SER A 1 120 ? 15.297 -10.258 -9.711 1 97.44 120 SER A CA 1
ATOM 906 C C . SER A 1 120 ? 14.047 -9.398 -9.523 1 97.44 120 SER A C 1
ATOM 908 O O . SER A 1 120 ? 14.133 -8.172 -9.461 1 97.44 120 SER A O 1
ATOM 910 N N . LEU A 1 121 ? 12.953 -10.062 -9.422 1 98.12 121 LEU A N 1
ATOM 911 C CA . LEU A 1 121 ? 11.672 -9.367 -9.43 1 98.12 121 LEU A CA 1
ATOM 912 C C . LEU A 1 121 ? 11.516 -8.492 -8.188 1 98.12 121 LEU A C 1
ATOM 914 O O . LEU A 1 121 ? 11.062 -7.352 -8.281 1 98.12 121 LEU A O 1
ATOM 918 N N . SER A 1 122 ? 11.914 -9.039 -7.008 1 98.44 122 SER A N 1
ATOM 919 C CA . SER A 1 122 ? 11.734 -8.297 -5.77 1 98.44 122 SER A CA 1
ATOM 920 C C . SER A 1 122 ? 12.625 -7.059 -5.727 1 98.44 122 SER A C 1
ATOM 922 O O . SER A 1 122 ? 12.273 -6.051 -5.113 1 98.44 122 SER A O 1
ATOM 924 N N . ILE A 1 123 ? 13.773 -7.031 -6.426 1 98.62 123 ILE A N 1
ATOM 925 C CA . ILE A 1 123 ? 14.641 -5.859 -6.527 1 98.62 123 ILE A CA 1
ATOM 926 C C . ILE A 1 123 ? 13.93 -4.758 -7.305 1 98.62 123 ILE A C 1
ATOM 928 O O . ILE A 1 123 ? 13.812 -3.627 -6.828 1 98.62 123 ILE A O 1
ATOM 932 N N . LEU A 1 124 ? 13.438 -5.133 -8.414 1 98.56 124 LEU A N 1
ATOM 933 C CA . LEU A 1 124 ? 12.812 -4.172 -9.32 1 98.56 124 LEU A CA 1
ATOM 934 C C . LEU A 1 124 ? 11.57 -3.557 -8.68 1 98.56 124 LEU A C 1
ATOM 936 O O . LEU A 1 124 ? 11.383 -2.338 -8.719 1 98.56 124 LEU A O 1
ATOM 940 N N . ILE A 1 125 ? 10.719 -4.371 -8.148 1 98.69 125 ILE A N 1
ATOM 941 C CA . ILE A 1 125 ? 9.445 -3.912 -7.586 1 98.69 125 ILE A CA 1
ATOM 942 C C . ILE A 1 125 ? 9.711 -3.037 -6.363 1 98.69 125 ILE A C 1
ATOM 944 O O . ILE A 1 125 ? 9.078 -1.988 -6.195 1 98.69 125 ILE A O 1
ATOM 948 N N . SER A 1 126 ? 10.633 -3.467 -5.48 1 98.69 126 SER A N 1
ATOM 949 C CA . SER A 1 126 ? 11 -2.648 -4.332 1 98.69 126 SER A CA 1
ATOM 950 C C . SER A 1 126 ? 11.516 -1.281 -4.77 1 98.69 126 SER A C 1
ATOM 952 O O . SER A 1 126 ? 11.109 -0.255 -4.219 1 98.69 126 SER A O 1
ATOM 954 N N . PHE A 1 127 ? 12.367 -1.262 -5.781 1 98.62 127 PHE A N 1
ATOM 955 C CA . PHE A 1 127 ? 12.891 -0.021 -6.336 1 98.62 127 PHE A CA 1
ATOM 956 C C . PHE A 1 127 ? 11.766 0.875 -6.832 1 98.62 127 PHE A C 1
ATOM 958 O O . PHE A 1 127 ? 11.703 2.057 -6.484 1 98.62 127 PHE A O 1
ATOM 965 N N . LEU A 1 128 ? 10.898 0.305 -7.57 1 98.31 128 LEU A N 1
ATOM 966 C CA . LEU A 1 128 ? 9.82 1.05 -8.211 1 98.31 128 LEU A CA 1
ATOM 967 C C . LEU A 1 128 ? 8.898 1.671 -7.172 1 98.31 128 LEU A C 1
ATOM 969 O O . LEU A 1 128 ? 8.445 2.807 -7.336 1 98.31 128 LEU A O 1
ATOM 973 N N . MET A 1 129 ? 8.617 0.937 -6.109 1 98.12 129 MET A N 1
ATOM 974 C CA . MET A 1 129 ? 7.664 1.401 -5.105 1 98.12 129 MET A CA 1
ATOM 975 C C . MET A 1 129 ? 8.289 2.469 -4.215 1 98.12 129 MET A C 1
ATOM 977 O O . MET A 1 129 ? 7.586 3.311 -3.656 1 98.12 129 MET A O 1
ATOM 981 N N . VAL A 1 130 ? 9.547 2.482 -4.113 1 98.25 130 VAL A N 1
ATOM 982 C CA . VAL A 1 130 ? 10.266 3.422 -3.26 1 98.25 130 VAL A CA 1
ATOM 983 C C . VAL A 1 130 ? 10.383 4.773 -3.961 1 98.25 130 VAL A C 1
ATOM 985 O O . VAL A 1 130 ? 10.359 5.82 -3.311 1 98.25 130 VAL A O 1
ATOM 988 N N . LEU A 1 131 ? 10.406 4.84 -5.219 1 98.19 131 LEU A N 1
ATOM 989 C CA . LEU A 1 131 ? 10.758 6 -6.031 1 98.19 131 LEU A CA 1
ATOM 990 C C . LEU A 1 131 ? 9.805 7.156 -5.766 1 98.19 131 LEU A C 1
ATOM 992 O O . LEU A 1 131 ? 10.234 8.242 -5.379 1 98.19 131 LEU A O 1
ATOM 996 N N . PRO A 1 132 ? 8.477 6.918 -5.914 1 98.06 132 PRO A N 1
ATOM 997 C CA . PRO A 1 132 ? 7.594 8.062 -5.703 1 98.06 132 PRO A CA 1
ATOM 998 C C . PRO A 1 132 ? 7.625 8.578 -4.262 1 98.06 132 PRO A C 1
ATOM 1000 O O . PRO A 1 132 ? 7.523 9.781 -4.031 1 98.06 132 PRO A O 1
ATOM 1003 N N . VAL A 1 133 ? 7.824 7.711 -3.34 1 98.38 133 VAL A N 1
ATOM 1004 C CA . VAL A 1 133 ? 7.777 8.055 -1.924 1 98.38 133 VAL A CA 1
ATOM 1005 C C . VAL A 1 133 ? 8.984 8.914 -1.562 1 98.38 133 VAL A C 1
ATOM 1007 O O . VAL A 1 133 ? 8.836 10 -1 1 98.38 133 VAL A O 1
ATOM 1010 N N . LEU A 1 134 ? 10.102 8.453 -1.959 1 98.69 134 LEU A N 1
ATOM 1011 C CA . LEU A 1 134 ? 11.312 9.156 -1.559 1 98.69 134 LEU A CA 1
ATOM 1012 C C . LEU A 1 134 ? 11.555 10.383 -2.438 1 98.69 134 LEU A C 1
ATOM 1014 O O . LEU A 1 134 ? 12.078 11.391 -1.97 1 98.69 134 LEU A O 1
ATOM 1018 N N . TYR A 1 135 ? 11.172 10.352 -3.707 1 98.56 135 TYR A N 1
ATOM 1019 C CA . TYR A 1 135 ? 11.234 11.547 -4.539 1 98.56 135 TYR A CA 1
ATOM 1020 C C . TYR A 1 135 ? 10.43 12.688 -3.93 1 98.56 135 TYR A C 1
ATOM 1022 O O . TYR A 1 135 ? 10.93 13.805 -3.797 1 98.56 135 TYR A O 1
ATOM 1030 N N . SER A 1 136 ? 9.258 12.352 -3.523 1 98.06 136 SER A N 1
ATOM 1031 C CA . SER A 1 136 ? 8.383 13.359 -2.932 1 98.06 136 SER A CA 1
ATOM 1032 C C . SER A 1 136 ? 8.938 13.867 -1.603 1 98.06 136 SER A C 1
ATOM 1034 O O . SER A 1 136 ? 8.852 15.055 -1.3 1 98.06 136 SER A O 1
ATOM 1036 N N . ALA A 1 137 ? 9.453 12.953 -0.815 1 98.12 137 ALA A N 1
ATOM 1037 C CA . ALA A 1 137 ? 10.008 13.344 0.48 1 98.12 137 ALA A CA 1
ATOM 1038 C C . ALA A 1 137 ? 11.172 14.312 0.312 1 98.12 137 ALA A C 1
ATOM 1040 O O . ALA A 1 137 ? 11.242 15.328 0.997 1 98.12 137 ALA A O 1
ATOM 1041 N N . VAL A 1 138 ? 12.016 14.008 -0.63 1 97.94 138 VAL A N 1
ATOM 1042 C CA . VAL A 1 138 ? 13.188 14.859 -0.855 1 97.94 138 VAL A CA 1
ATOM 1043 C C . VAL A 1 138 ? 12.742 16.203 -1.438 1 97.94 138 VAL A C 1
ATOM 1045 O O . VAL A 1 138 ? 13.234 17.25 -1.029 1 97.94 138 VAL A O 1
ATOM 1048 N N . ARG A 1 139 ? 11.828 16.203 -2.375 1 97.56 139 ARG A N 1
ATOM 1049 C CA . ARG A 1 139 ? 11.312 17.422 -2.967 1 97.56 139 ARG A CA 1
ATOM 1050 C C . ARG A 1 139 ? 10.672 18.328 -1.908 1 97.56 139 ARG A C 1
ATOM 1052 O O . ARG A 1 139 ? 10.898 19.531 -1.896 1 97.56 139 ARG A O 1
ATOM 1059 N N . THR A 1 140 ? 9.914 17.703 -1.05 1 96.94 140 THR A N 1
ATOM 1060 C CA . THR A 1 140 ? 9.305 18.438 0.048 1 96.94 140 THR A CA 1
ATOM 1061 C C . THR A 1 140 ? 10.375 19.078 0.936 1 96.94 140 THR A C 1
ATOM 1063 O O . THR A 1 140 ? 10.234 20.234 1.357 1 96.94 140 THR A O 1
ATOM 1066 N N . GLY A 1 141 ? 11.375 18.344 1.246 1 96.31 141 GLY A N 1
ATOM 1067 C CA . GLY A 1 141 ? 12.484 18.875 2.018 1 96.31 141 GLY A CA 1
ATOM 1068 C C . GLY A 1 141 ? 13.172 20.031 1.344 1 96.31 141 GLY A C 1
ATOM 1069 O O . GLY A 1 141 ? 13.477 21.047 1.989 1 96.31 141 GLY A O 1
ATOM 1070 N N . ILE A 1 142 ? 13.414 19.969 0.122 1 95.25 142 ILE A N 1
ATOM 1071 C CA . ILE A 1 142 ? 14.062 21.031 -0.646 1 95.25 142 ILE A CA 1
ATOM 1072 C C . ILE A 1 142 ? 13.203 22.297 -0.607 1 95.25 142 ILE A C 1
ATOM 1074 O O . ILE A 1 142 ? 13.711 23.391 -0.397 1 95.25 142 ILE A O 1
ATOM 1078 N N . GLU A 1 143 ? 11.93 22.078 -0.758 1 94.44 143 GLU A N 1
ATOM 1079 C CA . GLU A 1 143 ? 10.992 23.203 -0.793 1 94.44 143 GLU A CA 1
ATOM 1080 C C . GLU A 1 143 ? 10.859 23.844 0.582 1 94.44 143 GLU A C 1
ATOM 1082 O O . GLU A 1 143 ? 10.438 25 0.692 1 94.44 143 GLU A O 1
ATOM 1087 N N . SER A 1 144 ? 11.227 23.094 1.551 1 94.56 144 SER A N 1
ATOM 1088 C CA . SER A 1 144 ? 11.078 23.609 2.91 1 94.56 144 SER A CA 1
ATOM 1089 C C . SER A 1 144 ? 12.289 24.438 3.328 1 94.56 144 SER A C 1
ATOM 1091 O O . SER A 1 144 ? 12.273 25.078 4.383 1 94.56 144 SER A O 1
ATOM 1093 N N . ALA A 1 145 ? 13.297 24.531 2.525 1 93.19 145 ALA A N 1
ATOM 1094 C CA . ALA A 1 145 ? 14.516 25.281 2.85 1 93.19 145 ALA A CA 1
ATOM 1095 C C . ALA A 1 145 ? 14.211 26.766 3.021 1 93.19 145 ALA A C 1
ATOM 1097 O O . ALA A 1 145 ? 13.406 27.328 2.275 1 93.19 145 ALA A O 1
ATOM 1098 N N . ASP A 1 146 ? 14.828 27.391 3.936 1 91.81 146 ASP A N 1
ATOM 1099 C CA . ASP A 1 146 ? 14.641 28.797 4.25 1 91.81 146 ASP A CA 1
ATOM 1100 C C . ASP A 1 146 ? 15.117 29.688 3.1 1 91.81 146 ASP A C 1
ATOM 1102 O O . ASP A 1 146 ? 16.312 29.766 2.834 1 91.81 146 ASP A O 1
ATOM 1106 N N . VAL A 1 147 ? 14.266 30.391 2.666 1 91 147 VAL A N 1
ATOM 1107 C CA . VAL A 1 147 ? 14.539 31.234 1.51 1 91 147 VAL A CA 1
ATOM 1108 C C . VAL A 1 147 ? 15.547 32.312 1.889 1 91 147 VAL A C 1
ATOM 1110 O O . VAL A 1 147 ? 16.391 32.719 1.075 1 91 147 VAL A O 1
ATOM 1113 N N . GLN A 1 148 ? 15.391 32.75 3.084 1 92.44 148 GLN A N 1
ATOM 1114 C CA . GLN A 1 148 ? 16.297 33.812 3.531 1 92.44 148 GLN A CA 1
ATOM 1115 C C . GLN A 1 148 ? 17.734 33.312 3.59 1 92.44 148 GLN A C 1
ATOM 1117 O O . GLN A 1 148 ? 18.672 34.031 3.23 1 92.44 148 GLN A O 1
ATOM 1122 N N . LEU A 1 149 ? 17.906 32.094 4.02 1 91.56 149 LEU A N 1
ATOM 1123 C CA . LEU A 1 149 ? 19.234 31.5 4.074 1 91.56 149 LEU A CA 1
ATOM 1124 C C . LEU A 1 149 ? 19.797 31.281 2.672 1 91.56 149 LEU A C 1
ATOM 1126 O O . LEU A 1 149 ? 21 31.469 2.439 1 91.56 149 LEU A O 1
ATOM 1130 N N . LEU A 1 150 ? 18.953 31 1.808 1 90.56 150 LEU A N 1
ATOM 1131 C CA . LEU A 1 150 ? 19.391 30.766 0.43 1 90.56 150 LEU A CA 1
ATOM 1132 C C . LEU A 1 150 ? 19.797 32.094 -0.227 1 90.56 150 LEU A C 1
ATOM 1134 O O . LEU A 1 150 ? 20.781 32.125 -0.977 1 90.56 150 LEU A O 1
ATOM 1138 N N . GLU A 1 151 ? 19.062 33.094 0.089 1 91.94 151 GLU A N 1
ATOM 1139 C CA . GLU A 1 151 ? 19.406 34.406 -0.417 1 91.94 151 GLU A CA 1
ATOM 1140 C C . GLU A 1 151 ? 20.734 34.906 0.15 1 91.94 151 GLU A C 1
ATOM 1142 O O . GLU A 1 151 ? 21.562 35.469 -0.575 1 91.94 151 GLU A O 1
ATOM 1147 N N . MET A 1 152 ? 20.828 34.625 1.374 1 92.12 152 MET A N 1
ATOM 1148 C CA . MET A 1 152 ? 22.094 34.969 2.023 1 92.12 152 MET A CA 1
ATOM 1149 C C . MET A 1 152 ? 23.25 34.25 1.396 1 92.12 152 MET A C 1
ATOM 1151 O O . MET A 1 152 ? 24.328 34.812 1.178 1 92.12 152 MET A O 1
ATOM 1155 N N . ALA A 1 153 ? 23.062 33.031 1.145 1 91.38 153 ALA A N 1
ATOM 1156 C CA . ALA A 1 153 ? 24.109 32.219 0.542 1 91.38 153 ALA A CA 1
ATOM 1157 C C . ALA A 1 153 ? 24.484 32.719 -0.842 1 91.38 153 ALA A C 1
ATOM 1159 O O . ALA A 1 153 ? 25.641 32.656 -1.239 1 91.38 153 ALA A O 1
ATOM 1160 N N . GLN A 1 154 ? 23.516 33.25 -1.54 1 90.56 154 GLN A N 1
ATOM 1161 C CA . GLN A 1 154 ? 23.766 33.812 -2.857 1 90.56 154 GLN A CA 1
ATOM 1162 C C . GLN A 1 154 ? 24.562 35.125 -2.754 1 90.56 154 GLN A C 1
ATOM 1164 O O . GLN A 1 154 ? 25.484 35.344 -3.541 1 90.56 154 GLN A O 1
ATOM 1169 N N . VAL A 1 155 ? 24.203 35.875 -1.805 1 91.88 155 VAL A N 1
ATOM 1170 C CA . VAL A 1 155 ? 24.844 37.156 -1.612 1 91.88 155 VAL A CA 1
ATOM 1171 C C . VAL A 1 155 ? 26.312 36.938 -1.218 1 91.88 155 VAL A C 1
ATOM 1173 O O . VAL A 1 155 ? 27.203 37.656 -1.709 1 91.88 155 VAL A O 1
ATOM 1176 N N . PHE A 1 156 ? 26.547 36 -0.429 1 93.56 156 PHE A N 1
ATOM 1177 C CA . PHE A 1 156 ? 27.891 35.75 0.094 1 93.56 156 PHE A CA 1
ATOM 1178 C C . PHE A 1 156 ? 28.656 34.781 -0.79 1 93.56 156 PHE A C 1
ATOM 1180 O O . PHE A 1 156 ? 29.781 34.406 -0.468 1 93.56 156 PHE A O 1
ATOM 1187 N N . HIS A 1 157 ? 28.094 34.375 -1.875 1 93.19 157 HIS A N 1
ATOM 1188 C CA . HIS A 1 157 ? 28.688 33.469 -2.861 1 93.19 157 HIS A CA 1
ATOM 1189 C C . HIS A 1 157 ? 29.234 32.219 -2.203 1 93.19 157 HIS A C 1
ATOM 1191 O O . HIS A 1 157 ? 30.375 31.812 -2.441 1 93.19 157 HIS A O 1
ATOM 1197 N N . LEU A 1 158 ? 28.453 31.625 -1.353 1 92.25 158 LEU A N 1
ATOM 1198 C CA . LEU A 1 158 ? 28.828 30.359 -0.725 1 92.25 158 LEU A CA 1
ATOM 1199 C C . LEU A 1 158 ? 28.938 29.25 -1.764 1 92.25 158 LEU A C 1
ATOM 1201 O O . LEU A 1 158 ? 28.109 29.156 -2.668 1 92.25 158 LEU A O 1
ATOM 1205 N N . PRO A 1 159 ? 30 28.516 -1.658 1 93.5 159 PRO A N 1
ATOM 1206 C CA . PRO A 1 159 ? 30.109 27.391 -2.578 1 93.5 159 PRO A CA 1
ATOM 1207 C C . PRO A 1 159 ? 29.016 26.359 -2.381 1 93.5 159 PRO A C 1
ATOM 1209 O O . PRO A 1 159 ? 28.406 26.281 -1.307 1 93.5 159 PRO A O 1
ATOM 1212 N N . LEU A 1 160 ? 28.703 25.594 -3.396 1 89.62 160 LEU A N 1
ATOM 1213 C CA . LEU A 1 160 ? 27.609 24.641 -3.422 1 89.62 160 LEU A CA 1
ATOM 1214 C C . LEU A 1 160 ? 27.719 23.656 -2.27 1 89.62 160 LEU A C 1
ATOM 1216 O O . LEU A 1 160 ? 26.719 23.297 -1.643 1 89.62 160 LEU A O 1
ATOM 1220 N N . ALA A 1 161 ? 28.906 23.219 -2.004 1 91.19 161 ALA A N 1
ATOM 1221 C CA . ALA A 1 161 ? 29.109 22.234 -0.951 1 91.19 161 ALA A CA 1
ATOM 1222 C C . ALA A 1 161 ? 28.703 22.781 0.41 1 91.19 161 ALA A C 1
ATOM 1224 O O . ALA A 1 161 ? 28.141 22.062 1.235 1 91.19 161 ALA A O 1
ATOM 1225 N N . ARG A 1 162 ? 28.953 24.062 0.61 1 91.06 162 ARG A N 1
ATOM 1226 C CA . ARG A 1 162 ? 28.578 24.703 1.871 1 91.06 162 ARG A CA 1
ATOM 1227 C C . ARG A 1 162 ? 27.078 24.938 1.943 1 91.06 162 ARG A C 1
ATOM 1229 O O . ARG A 1 162 ? 26.469 24.797 3.01 1 91.06 162 ARG A O 1
ATOM 1236 N N . ARG A 1 163 ? 26.547 25.297 0.835 1 91.19 163 ARG A N 1
ATOM 1237 C CA . ARG A 1 163 ? 25.109 25.5 0.782 1 91.19 163 ARG A CA 1
ATOM 1238 C C . ARG A 1 163 ? 24.359 24.203 1.075 1 91.19 163 ARG A C 1
ATOM 1240 O O . ARG A 1 163 ? 23.375 24.188 1.825 1 91.19 163 ARG A O 1
ATOM 1247 N N . VAL A 1 164 ? 24.875 23.125 0.503 1 90.56 164 VAL A N 1
ATOM 1248 C CA . VAL A 1 164 ? 24.234 21.828 0.677 1 90.56 164 VAL A CA 1
ATOM 1249 C C . VAL A 1 164 ? 24.312 21.406 2.145 1 90.56 164 VAL A C 1
ATOM 1251 O O . VAL A 1 164 ? 23.297 21.016 2.736 1 90.56 164 VAL A O 1
ATOM 1254 N N . LYS A 1 165 ? 25.391 21.562 2.711 1 90.56 165 LYS A N 1
ATOM 1255 C CA . LYS A 1 165 ? 25.594 21.109 4.082 1 90.56 165 LYS A CA 1
ATOM 1256 C C . LYS A 1 165 ? 24.875 22.016 5.078 1 90.56 165 LYS A C 1
ATOM 1258 O O . LYS A 1 165 ? 24.281 21.547 6.043 1 90.56 165 LYS A O 1
ATOM 1263 N N . ALA A 1 166 ? 24.859 23.328 4.812 1 89.44 166 ALA A N 1
ATOM 1264 C CA . ALA A 1 166 ? 24.391 24.297 5.816 1 89.44 166 ALA A CA 1
ATOM 1265 C C . ALA A 1 166 ? 22.906 24.594 5.652 1 89.44 166 ALA A C 1
ATOM 1267 O O . ALA A 1 166 ? 22.234 24.953 6.617 1 89.44 166 ALA A O 1
ATOM 1268 N N . ILE A 1 167 ? 22.438 24.359 4.453 1 91.19 167 ILE A N 1
ATOM 1269 C CA . ILE A 1 167 ? 21.078 24.828 4.215 1 91.19 167 ILE A CA 1
ATOM 1270 C C . ILE A 1 167 ? 20.203 23.656 3.775 1 91.19 167 ILE A C 1
ATOM 1272 O O . ILE A 1 167 ? 19.25 23.281 4.465 1 91.19 167 ILE A O 1
ATOM 1276 N N . TRP A 1 168 ? 20.594 22.969 2.766 1 92.06 168 TRP A N 1
ATOM 1277 C CA . TRP A 1 168 ? 19.734 21.969 2.145 1 92.06 168 TRP A CA 1
ATOM 1278 C C . TRP A 1 168 ? 19.656 20.719 3.004 1 92.06 168 TRP A C 1
ATOM 1280 O O . TRP A 1 168 ? 18.562 20.172 3.223 1 92.06 168 TRP A O 1
ATOM 1290 N N . LEU A 1 169 ? 20.766 20.25 3.467 1 93.12 169 LEU A N 1
ATOM 1291 C CA . LEU A 1 169 ? 20.781 19 4.199 1 93.12 169 LEU A CA 1
ATOM 1292 C C . LEU A 1 169 ? 19.891 19.078 5.441 1 93.12 169 LEU A C 1
ATOM 1294 O O . LEU A 1 169 ? 19.031 18.219 5.648 1 93.12 169 LEU A O 1
ATOM 1298 N N . PRO A 1 170 ? 20.047 20.141 6.238 1 92.75 170 PRO A N 1
ATOM 1299 C CA . PRO A 1 170 ? 19.172 20.266 7.402 1 92.75 170 PRO A CA 1
ATOM 1300 C C . PRO A 1 170 ? 17.703 20.375 7.023 1 92.75 170 PRO A C 1
ATOM 1302 O O . PRO A 1 170 ? 16.828 19.875 7.746 1 92.75 170 PRO A O 1
ATOM 1305 N N . ALA A 1 171 ? 17.406 20.969 5.953 1 94.06 171 ALA A N 1
ATOM 1306 C CA . ALA A 1 171 ? 16.031 21.172 5.504 1 94.06 171 ALA A CA 1
ATOM 1307 C C . ALA A 1 171 ? 15.438 19.859 4.984 1 94.06 171 ALA A C 1
ATOM 1309 O O . ALA A 1 171 ? 14.242 19.625 5.16 1 94.06 171 ALA A O 1
ATOM 1310 N N . ILE A 1 172 ? 16.219 19 4.391 1 96.44 172 ILE A N 1
ATOM 1311 C CA . ILE A 1 172 ? 15.742 17.812 3.68 1 96.44 172 ILE A CA 1
ATOM 1312 C C . ILE A 1 172 ? 15.609 16.641 4.652 1 96.44 172 ILE A C 1
ATOM 1314 O O . ILE A 1 172 ? 14.75 15.781 4.48 1 96.44 172 ILE A O 1
ATOM 1318 N N . LEU A 1 173 ? 16.391 16.641 5.684 1 96 173 LEU A N 1
ATOM 1319 C CA . LEU A 1 173 ? 16.609 15.453 6.496 1 96 173 LEU A CA 1
ATOM 1320 C C . LEU A 1 173 ? 15.328 15.008 7.191 1 96 173 LEU A C 1
ATOM 1322 O O . LEU A 1 173 ? 15.008 13.82 7.215 1 96 173 LEU A O 1
ATOM 1326 N N . PRO A 1 174 ? 14.57 15.945 7.758 1 95.94 174 PRO A N 1
ATOM 1327 C CA . PRO A 1 174 ? 13.344 15.492 8.43 1 95.94 174 PRO A CA 1
ATOM 1328 C C . PRO A 1 174 ? 12.383 14.789 7.473 1 95.94 174 PRO A C 1
ATOM 1330 O O . PRO A 1 174 ? 11.898 13.688 7.77 1 95.94 174 PRO A O 1
ATOM 1333 N N . ALA A 1 175 ? 12.148 15.367 6.359 1 97.5 175 ALA A N 1
ATOM 1334 C CA . ALA A 1 175 ? 11.242 14.773 5.375 1 97.5 175 ALA A CA 1
ATOM 1335 C C . ALA A 1 175 ? 11.836 13.492 4.789 1 97.5 175 ALA A C 1
ATOM 1337 O O . ALA A 1 175 ? 11.109 12.539 4.504 1 97.5 175 ALA A O 1
ATOM 1338 N N . PHE A 1 176 ? 13.125 13.508 4.598 1 97.94 176 PHE A N 1
ATOM 1339 C CA . PHE A 1 176 ? 13.805 12.328 4.074 1 97.94 176 PHE A CA 1
ATOM 1340 C C . PHE A 1 176 ? 13.711 11.164 5.055 1 97.94 176 PHE A C 1
ATOM 1342 O O . PHE A 1 176 ? 13.461 10.023 4.656 1 97.94 176 PHE A O 1
ATOM 1349 N N . ARG A 1 177 ? 13.922 11.391 6.352 1 98 177 ARG A N 1
ATOM 1350 C CA . ARG A 1 177 ? 13.828 10.367 7.387 1 98 177 ARG A CA 1
ATOM 1351 C C . ARG A 1 177 ? 12.43 9.758 7.43 1 98 177 ARG A C 1
ATOM 1353 O O . ARG A 1 177 ? 12.281 8.539 7.512 1 98 177 ARG A O 1
ATOM 1360 N N . GLN A 1 178 ? 11.453 10.625 7.379 1 97.56 178 GLN A N 1
ATOM 1361 C CA . GLN A 1 178 ? 10.078 10.148 7.363 1 97.56 178 GLN A CA 1
ATOM 1362 C C . GLN A 1 178 ? 9.789 9.344 6.098 1 97.56 178 GLN A C 1
ATOM 1364 O O . GLN A 1 178 ? 9.117 8.312 6.152 1 97.56 178 GLN A O 1
ATOM 1369 N N . GLY A 1 179 ? 10.273 9.836 4.996 1 98.31 179 GLY A N 1
ATOM 1370 C CA . GLY A 1 179 ? 10.133 9.109 3.74 1 98.31 179 GLY A CA 1
ATOM 1371 C C . GLY A 1 179 ? 10.781 7.738 3.768 1 98.31 179 GLY A C 1
ATOM 1372 O O . GLY A 1 179 ? 10.219 6.77 3.258 1 98.31 179 GLY A O 1
ATOM 1373 N N . CYS A 1 180 ? 11.938 7.676 4.391 1 98.38 180 CYS A N 1
ATOM 1374 C CA . CYS A 1 180 ? 12.633 6.398 4.5 1 98.38 180 CYS A CA 1
ATOM 1375 C C . CYS A 1 180 ? 11.836 5.418 5.355 1 98.38 180 CYS A C 1
ATOM 1377 O O . CYS A 1 180 ? 11.766 4.23 5.039 1 98.38 180 CYS A O 1
ATOM 1379 N N . SER A 1 181 ? 11.297 5.938 6.418 1 98.12 181 SER A N 1
ATOM 1380 C CA . SER A 1 181 ? 10.469 5.098 7.273 1 98.12 181 SER A CA 1
ATOM 1381 C C . SER A 1 181 ? 9.312 4.484 6.492 1 98.12 181 SER A C 1
ATOM 1383 O O . SER A 1 181 ? 9.102 3.271 6.527 1 98.12 181 SER A O 1
ATOM 1385 N N . VAL A 1 182 ? 8.633 5.234 5.73 1 97.12 182 VAL A N 1
ATOM 1386 C CA . VAL A 1 182 ? 7.484 4.793 4.945 1 97.12 182 VAL A CA 1
ATOM 1387 C C . VAL A 1 182 ? 7.949 3.875 3.82 1 97.12 182 VAL A C 1
ATOM 1389 O O . VAL A 1 182 ? 7.375 2.805 3.605 1 97.12 182 VAL A O 1
ATOM 1392 N N . ALA A 1 183 ? 8.977 4.223 3.162 1 98.38 183 ALA A N 1
ATOM 1393 C CA . ALA A 1 183 ? 9.477 3.49 2.004 1 98.38 183 ALA A CA 1
ATOM 1394 C C . ALA A 1 183 ? 9.961 2.1 2.404 1 98.38 183 ALA A C 1
ATOM 1396 O O . ALA A 1 183 ? 9.805 1.139 1.648 1 98.38 183 ALA A O 1
ATOM 1397 N N . LEU A 1 184 ? 10.602 2.014 3.547 1 98 184 LEU A N 1
ATOM 1398 C CA . LEU A 1 184 ? 11.086 0.716 4 1 98 184 LEU A CA 1
ATOM 1399 C C . LEU A 1 184 ? 9.93 -0.239 4.266 1 98 184 LEU A C 1
ATOM 1401 O O . LEU A 1 184 ? 10.023 -1.431 3.963 1 98 184 LEU A O 1
ATOM 1405 N N . GLY A 1 185 ? 8.875 0.258 4.836 1 96.62 185 GLY A N 1
ATOM 1406 C CA . GLY A 1 185 ? 7.684 -0.555 4.996 1 96.62 185 GLY A CA 1
ATOM 1407 C C . GLY A 1 185 ? 7.094 -1.019 3.676 1 96.62 185 GLY A C 1
ATOM 1408 O O . GLY A 1 185 ? 6.816 -2.207 3.498 1 96.62 185 GLY A O 1
ATOM 1409 N N . ILE A 1 186 ? 7.004 -0.111 2.762 1 96.12 186 ILE A N 1
ATOM 1410 C CA . ILE A 1 186 ? 6.402 -0.391 1.462 1 96.12 186 ILE A CA 1
ATOM 1411 C C . ILE A 1 186 ? 7.281 -1.366 0.685 1 96.12 186 ILE A C 1
ATOM 1413 O O . ILE A 1 186 ? 6.777 -2.256 -0.004 1 96.12 186 ILE A O 1
ATOM 1417 N N . CYS A 1 187 ? 8.523 -1.119 0.82 1 96.31 187 CYS A N 1
ATOM 1418 C CA . CYS A 1 187 ? 9.477 -1.935 0.071 1 96.31 187 CYS A CA 1
ATOM 1419 C C . CYS A 1 187 ? 9.398 -3.395 0.5 1 96.31 187 CYS A C 1
ATOM 1421 O O . CYS A 1 187 ? 9.414 -4.297 -0.342 1 96.31 187 CYS A O 1
ATOM 1423 N N . TRP A 1 188 ? 9.32 -3.703 1.743 1 96.75 188 TRP A N 1
ATOM 1424 C CA . TRP A 1 188 ? 9.203 -5.066 2.248 1 96.75 188 TRP A CA 1
ATOM 1425 C C . TRP A 1 188 ? 7.875 -5.688 1.842 1 96.75 188 TRP A C 1
ATOM 1427 O O . TRP A 1 188 ? 7.832 -6.824 1.369 1 96.75 188 TRP A O 1
ATOM 1437 N N . LYS A 1 189 ? 6.82 -4.965 1.98 1 97.56 189 LYS A N 1
ATOM 1438 C CA . LYS A 1 189 ? 5.492 -5.461 1.646 1 97.56 189 LYS A CA 1
ATOM 1439 C C . LYS A 1 189 ? 5.383 -5.785 0.159 1 97.56 189 LYS A C 1
ATOM 1441 O O . LYS A 1 189 ? 4.914 -6.863 -0.214 1 97.56 189 LYS A O 1
ATOM 1446 N N . SER A 1 190 ? 5.891 -4.895 -0.653 1 98.25 190 SER A N 1
ATOM 1447 C CA . SER A 1 190 ? 5.832 -5.102 -2.096 1 98.25 190 SER A CA 1
ATOM 1448 C C . SER A 1 190 ? 6.82 -6.172 -2.543 1 98.25 190 SER A C 1
ATOM 1450 O O . SER A 1 190 ? 6.543 -6.934 -3.471 1 98.25 190 SER A O 1
ATOM 1452 N N . GLY A 1 191 ? 8.008 -6.188 -1.893 1 98.5 191 GLY A N 1
ATOM 1453 C CA . GLY A 1 191 ? 8.992 -7.211 -2.213 1 98.5 191 GLY A CA 1
ATOM 1454 C C . GLY A 1 191 ? 8.492 -8.617 -1.942 1 98.5 191 GLY A C 1
ATOM 1455 O O . GLY A 1 191 ? 8.68 -9.516 -2.768 1 98.5 191 GLY A O 1
ATOM 1456 N N . VAL A 1 192 ? 7.852 -8.766 -0.811 1 98.25 192 VAL A N 1
ATOM 1457 C CA . VAL A 1 192 ? 7.312 -10.078 -0.46 1 98.25 192 VAL A CA 1
ATOM 1458 C C . VAL A 1 192 ? 6.199 -10.453 -1.432 1 98.25 192 VAL A C 1
ATOM 1460 O O . VAL A 1 192 ? 6.086 -11.609 -1.838 1 98.25 192 VAL A O 1
ATOM 1463 N N . ALA A 1 193 ? 5.387 -9.484 -1.792 1 98.31 193 ALA A N 1
ATOM 1464 C CA . ALA A 1 193 ? 4.348 -9.734 -2.785 1 98.31 193 ALA A CA 1
ATOM 1465 C C . ALA A 1 193 ? 4.953 -10.203 -4.105 1 98.31 193 ALA A C 1
ATOM 1467 O O . ALA A 1 193 ? 4.441 -11.141 -4.73 1 98.31 193 ALA A O 1
ATOM 1468 N N . ALA A 1 194 ? 6.027 -9.578 -4.484 1 98.56 194 ALA A N 1
ATOM 1469 C CA . ALA A 1 194 ? 6.723 -9.961 -5.711 1 98.56 194 ALA A CA 1
ATOM 1470 C C . ALA A 1 194 ? 7.215 -11.406 -5.637 1 98.56 194 ALA A C 1
ATOM 1472 O O . ALA A 1 194 ? 7.121 -12.148 -6.613 1 98.56 194 ALA A O 1
ATOM 1473 N N . GLU A 1 195 ? 7.68 -11.781 -4.504 1 98.56 195 GLU A N 1
ATOM 1474 C CA . GLU A 1 195 ? 8.211 -13.125 -4.324 1 98.56 195 GLU A CA 1
ATOM 1475 C C . GLU A 1 195 ? 7.094 -14.164 -4.305 1 98.56 195 GLU A C 1
ATOM 1477 O O . GLU A 1 195 ? 7.266 -15.281 -4.809 1 98.56 195 GLU A O 1
ATOM 1482 N N . VAL A 1 196 ? 5.984 -13.812 -3.742 1 97.75 196 VAL A N 1
ATOM 1483 C CA . VAL A 1 196 ? 4.855 -14.734 -3.652 1 97.75 196 VAL A CA 1
ATOM 1484 C C . VAL A 1 196 ? 4.273 -14.969 -5.043 1 97.75 196 VAL A C 1
ATOM 1486 O O . VAL A 1 196 ? 3.832 -16.078 -5.355 1 97.75 196 VAL A O 1
ATOM 1489 N N . ILE A 1 197 ? 4.305 -13.945 -5.848 1 96.94 197 ILE A N 1
ATOM 1490 C CA . ILE A 1 197 ? 3.719 -14.062 -7.18 1 96.94 197 ILE A CA 1
ATOM 1491 C C . ILE A 1 197 ? 4.75 -14.641 -8.148 1 96.94 197 ILE A C 1
ATOM 1493 O O . ILE A 1 197 ? 4.422 -15.492 -8.977 1 96.94 197 ILE A O 1
ATOM 1497 N N . GLY A 1 198 ? 5.988 -14.234 -8.008 1 96.81 198 GLY A N 1
ATOM 1498 C CA . GLY A 1 198 ? 7.043 -14.656 -8.914 1 96.81 198 GLY A CA 1
ATOM 1499 C C . GLY A 1 198 ? 7.668 -15.984 -8.523 1 96.81 198 GLY A C 1
ATOM 1500 O O . GLY A 1 198 ? 8.328 -16.625 -9.344 1 96.81 198 GLY A O 1
ATOM 1501 N N . LEU A 1 199 ? 7.656 -16.312 -7.352 1 96.25 199 LEU A N 1
ATOM 1502 C CA . LEU A 1 199 ? 8.055 -17.594 -6.766 1 96.25 199 LEU A CA 1
ATOM 1503 C C . LEU A 1 199 ? 9.516 -17.906 -7.078 1 96.25 199 LEU A C 1
ATOM 1505 O O . LEU A 1 199 ? 9.836 -19 -7.543 1 96.25 199 LEU A O 1
ATOM 1509 N N . PRO A 1 200 ? 10.383 -17.031 -6.789 1 97.19 200 PRO A N 1
ATOM 1510 C CA . PRO A 1 200 ? 11.789 -17.406 -6.918 1 97.19 200 PRO A CA 1
ATOM 1511 C C . PRO A 1 200 ? 12.227 -18.422 -5.855 1 97.19 200 PRO A C 1
ATOM 1513 O O . PRO A 1 200 ? 11.977 -18.219 -4.668 1 97.19 200 PRO A O 1
ATOM 1516 N N . ASP A 1 201 ? 12.922 -19.391 -6.273 1 96.19 201 ASP A N 1
ATOM 1517 C CA . ASP A 1 201 ? 13.391 -20.422 -5.348 1 96.19 201 ASP A CA 1
ATOM 1518 C C . ASP A 1 201 ? 14.305 -19.828 -4.285 1 96.19 201 ASP A C 1
ATOM 1520 O O . ASP A 1 201 ? 15.164 -19 -4.59 1 96.19 201 ASP A O 1
ATOM 1524 N N . GLY A 1 202 ? 14.031 -20.203 -3.068 1 96.69 202 GLY A N 1
ATOM 1525 C CA . GLY A 1 202 ? 14.914 -19.781 -1.99 1 96.69 202 GLY A CA 1
ATOM 1526 C C . GLY A 1 202 ? 14.492 -18.484 -1.341 1 96.69 202 GLY A C 1
ATOM 1527 O O . GLY A 1 202 ? 15.227 -17.922 -0.519 1 96.69 202 GLY A O 1
ATOM 1528 N N . SER A 1 203 ? 13.367 -17.984 -1.649 1 98.38 203 SER A N 1
ATOM 1529 C CA . SER A 1 203 ? 12.891 -16.734 -1.058 1 98.38 203 SER A CA 1
ATOM 1530 C C . SER A 1 203 ? 11.906 -17 0.077 1 98.38 203 SER A C 1
ATOM 1532 O O . SER A 1 203 ? 11.352 -18.094 0.18 1 98.38 203 SER A O 1
ATOM 1534 N N . ILE A 1 204 ? 11.727 -16.031 0.911 1 98.38 204 ILE A N 1
ATOM 1535 C CA . ILE A 1 204 ? 10.719 -16.109 1.963 1 98.38 204 ILE A CA 1
ATOM 1536 C C . ILE A 1 204 ? 9.328 -16.234 1.34 1 98.38 204 ILE A C 1
ATOM 1538 O O . ILE A 1 204 ? 8.5 -17.016 1.812 1 98.38 204 ILE A O 1
ATOM 1542 N N . GLY A 1 205 ? 9.125 -15.453 0.27 1 97.75 205 GLY A N 1
ATOM 1543 C CA . GLY A 1 205 ? 7.84 -15.531 -0.415 1 97.75 205 GLY A CA 1
ATOM 1544 C C . GLY A 1 205 ? 7.535 -16.922 -0.951 1 97.75 205 GLY A C 1
ATOM 1545 O O . GLY A 1 205 ? 6.395 -17.375 -0.867 1 97.75 205 GLY A O 1
ATOM 1546 N N . ASP A 1 206 ? 8.531 -17.531 -1.488 1 97.12 206 ASP A N 1
ATOM 1547 C CA . ASP A 1 206 ? 8.375 -18.891 -1.965 1 97.12 206 ASP A CA 1
ATOM 1548 C C . ASP A 1 206 ? 8.039 -19.844 -0.814 1 97.12 206 ASP A C 1
ATOM 1550 O O . ASP A 1 206 ? 7.227 -20.75 -0.971 1 97.12 206 ASP A O 1
ATOM 1554 N N . ALA A 1 207 ? 8.703 -19.688 0.281 1 97.44 207 ALA A N 1
ATOM 1555 C CA . ALA A 1 207 ? 8.43 -20.5 1.458 1 97.44 207 ALA A CA 1
ATOM 1556 C C . ALA A 1 207 ? 6.992 -20.312 1.935 1 97.44 207 ALA A C 1
ATOM 1558 O O . ALA A 1 207 ? 6.332 -21.281 2.324 1 97.44 207 ALA A O 1
ATOM 1559 N N . LEU A 1 208 ? 6.527 -19.109 1.874 1 96.25 208 LEU A N 1
ATOM 1560 C CA . LEU A 1 208 ? 5.152 -18.812 2.248 1 96.25 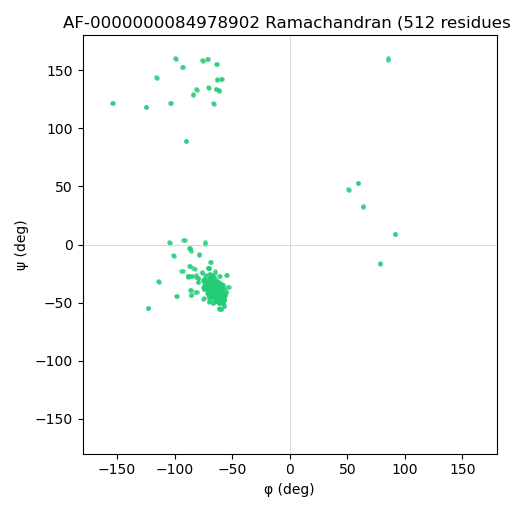208 LEU A CA 1
ATOM 1561 C C . LEU A 1 208 ? 4.168 -19.531 1.333 1 96.25 208 LEU A C 1
ATOM 1563 O O . LEU A 1 208 ? 3.213 -20.156 1.808 1 96.25 208 LEU A O 1
ATOM 1567 N N . TYR A 1 209 ? 4.426 -19.406 0.103 1 95.25 209 TYR A N 1
ATOM 1568 C CA . TYR A 1 209 ? 3.537 -20.031 -0.873 1 95.25 209 TYR A CA 1
ATOM 1569 C C . TYR A 1 209 ? 3.551 -21.547 -0.737 1 95.25 209 TYR A C 1
ATOM 1571 O O . TYR A 1 209 ? 2.508 -22.188 -0.842 1 95.25 209 TYR A O 1
ATOM 1579 N N . ARG A 1 210 ? 4.691 -22.125 -0.491 1 94.81 210 ARG A N 1
ATOM 1580 C CA . ARG A 1 210 ? 4.812 -23.562 -0.31 1 94.81 210 ARG A CA 1
ATOM 1581 C C . ARG A 1 210 ? 4.074 -24.031 0.944 1 94.81 210 ARG A C 1
ATOM 1583 O O . ARG A 1 210 ? 3.479 -25.109 0.961 1 94.81 210 ARG A O 1
ATOM 1590 N N . ALA A 1 211 ? 4.199 -23.234 1.964 1 95 211 ALA A N 1
ATOM 1591 C CA . ALA A 1 211 ? 3.486 -23.562 3.197 1 95 211 ALA A CA 1
ATOM 1592 C C . ALA A 1 211 ? 1.982 -23.641 2.955 1 95 211 ALA A C 1
ATOM 1594 O O . ALA A 1 211 ? 1.291 -24.453 3.58 1 95 211 ALA A O 1
ATOM 1595 N N . LYS A 1 212 ? 1.464 -22.859 2.094 1 92.38 212 LYS A N 1
ATOM 1596 C CA . LYS A 1 212 ? 0.053 -22.891 1.721 1 92.38 212 LYS A CA 1
ATOM 1597 C C . LYS A 1 212 ? -0.286 -24.188 0.992 1 92.38 212 LYS A C 1
ATOM 1599 O O . LYS A 1 212 ? -1.287 -24.844 1.302 1 92.38 212 LYS A O 1
ATOM 1604 N N . ILE A 1 213 ? 0.596 -24.594 0.11 1 91.88 213 ILE A N 1
ATOM 1605 C CA . ILE A 1 213 ? 0.365 -25.781 -0.71 1 91.88 213 ILE A CA 1
ATOM 1606 C C . ILE A 1 213 ? 0.438 -27.031 0.161 1 91.88 213 ILE A C 1
ATOM 1608 O O . ILE A 1 213 ? -0.311 -27.984 -0.052 1 91.88 213 ILE A O 1
ATOM 1612 N N . THR A 1 214 ? 1.365 -26.984 1.055 1 92.5 214 THR A N 1
ATOM 1613 C CA . THR A 1 214 ? 1.557 -28.156 1.909 1 92.5 214 THR A CA 1
ATOM 1614 C C . THR A 1 214 ? 0.647 -28.094 3.133 1 92.5 214 THR A C 1
ATOM 1616 O O . THR A 1 214 ? 0.709 -28.953 4.008 1 92.5 214 THR A O 1
ATOM 1619 N N . LEU A 1 215 ? -0.115 -26.984 3.256 1 91.44 215 LEU A N 1
ATOM 1620 C CA . LEU A 1 215 ? -1.089 -26.797 4.324 1 91.44 215 LEU A CA 1
ATOM 1621 C C . LEU A 1 215 ? -0.403 -26.75 5.684 1 91.44 215 LEU A C 1
ATOM 1623 O O . LEU A 1 215 ? -0.906 -27.328 6.652 1 91.44 215 LEU A O 1
ATOM 1627 N N . SER A 1 216 ? 0.77 -26.25 5.695 1 93.81 216 SER A N 1
ATOM 1628 C CA . SER A 1 216 ? 1.497 -26.047 6.945 1 93.81 216 SER A CA 1
ATOM 1629 C C . SER A 1 216 ? 1.218 -24.672 7.539 1 93.81 216 SER A C 1
ATOM 1631 O O . SER A 1 216 ? 2.043 -23.766 7.43 1 93.81 216 SER A O 1
ATOM 1633 N N . THR A 1 217 ? 0.207 -24.641 8.32 1 94.38 217 THR A N 1
ATOM 1634 C CA . THR A 1 217 ? -0.239 -23.375 8.883 1 94.38 217 THR A CA 1
ATOM 1635 C C . THR A 1 217 ? 0.792 -22.812 9.867 1 94.38 217 THR A C 1
ATOM 1637 O O . THR A 1 217 ? 0.967 -21.609 9.977 1 94.38 217 THR A O 1
ATOM 1640 N N . GLY A 1 218 ? 1.449 -23.672 10.508 1 94.56 218 GLY A N 1
ATOM 1641 C CA . GLY A 1 218 ? 2.525 -23.234 11.391 1 94.56 218 GLY A CA 1
ATOM 1642 C C . GLY A 1 218 ? 3.607 -22.453 10.672 1 94.56 218 GLY A C 1
ATOM 1643 O O . GLY A 1 218 ? 4.039 -21.406 11.148 1 94.56 218 GLY A O 1
ATOM 1644 N N . GLU A 1 219 ? 3.982 -22.984 9.555 1 95.75 219 GLU A N 1
ATOM 1645 C CA . GLU A 1 219 ? 5.008 -22.297 8.766 1 95.75 219 GLU A CA 1
ATOM 1646 C C . GLU A 1 219 ? 4.496 -20.969 8.227 1 95.75 219 GLU A C 1
ATOM 1648 O O . GLU A 1 219 ? 5.258 -20.016 8.109 1 95.75 219 GLU A O 1
ATOM 1653 N N . LEU A 1 220 ? 3.234 -20.922 7.883 1 96.25 220 LEU A N 1
ATOM 1654 C CA . LEU A 1 220 ? 2.648 -19.672 7.402 1 96.25 220 LEU A CA 1
ATOM 1655 C C . LEU A 1 220 ? 2.779 -18.578 8.453 1 96.25 220 LEU A C 1
ATOM 1657 O O . LEU A 1 220 ? 3.229 -17.469 8.141 1 96.25 220 LEU A O 1
ATOM 1661 N N . PHE A 1 221 ? 2.441 -18.953 9.633 1 96.12 221 PHE A N 1
ATOM 1662 C CA . PHE A 1 221 ? 2.514 -17.969 10.719 1 96.12 221 PHE A CA 1
ATOM 1663 C C . PHE A 1 221 ? 3.963 -17.641 11.055 1 96.12 221 PHE A C 1
ATOM 1665 O O . PHE A 1 221 ? 4.297 -16.484 11.305 1 96.12 221 PHE A O 1
ATOM 1672 N N . ALA A 1 222 ? 4.785 -18.641 11.023 1 96.31 222 ALA A N 1
ATOM 1673 C CA . ALA A 1 222 ? 6.199 -18.422 11.328 1 96.31 222 ALA A CA 1
ATOM 1674 C C . ALA A 1 222 ? 6.836 -17.453 10.336 1 96.31 222 ALA A C 1
ATOM 1676 O O . ALA A 1 222 ? 7.461 -16.469 10.742 1 96.31 222 ALA A O 1
ATOM 1677 N N . TRP A 1 223 ? 6.66 -17.688 9.062 1 97.06 223 TRP A N 1
ATOM 1678 C CA . TRP A 1 223 ? 7.262 -16.844 8.039 1 97.06 223 TRP A CA 1
ATOM 1679 C C . TRP A 1 223 ? 6.645 -15.453 8.055 1 97.06 223 TRP A C 1
ATOM 1681 O O . TRP A 1 223 ? 7.336 -14.461 7.805 1 97.06 223 TRP A O 1
ATOM 1691 N N . THR A 1 224 ? 5.348 -15.367 8.32 1 97.19 224 THR A N 1
ATOM 1692 C CA . THR A 1 224 ? 4.707 -14.062 8.453 1 97.19 224 THR A CA 1
ATOM 1693 C C . THR A 1 224 ? 5.34 -13.266 9.586 1 97.19 224 THR A C 1
ATOM 1695 O O . THR A 1 224 ? 5.652 -12.086 9.422 1 97.19 224 THR A O 1
ATOM 1698 N N . PHE A 1 225 ? 5.527 -13.906 10.672 1 96.62 225 PHE A N 1
ATOM 1699 C CA . PHE A 1 225 ? 6.156 -13.266 11.812 1 96.62 225 PHE A CA 1
ATOM 1700 C C . PHE A 1 225 ? 7.57 -12.805 11.477 1 96.62 225 PHE A C 1
ATOM 1702 O O . PHE A 1 225 ? 7.98 -11.703 11.844 1 96.62 225 PHE A O 1
ATOM 1709 N N . VAL A 1 226 ? 8.305 -13.609 10.789 1 97.5 226 VAL A N 1
ATOM 1710 C CA . VAL A 1 226 ? 9.664 -13.297 10.375 1 97.5 226 VAL A CA 1
ATOM 1711 C C . VAL A 1 226 ? 9.664 -12.055 9.484 1 97.5 226 VAL A C 1
ATOM 1713 O O . VAL A 1 226 ? 10.492 -11.156 9.656 1 97.5 226 VAL A O 1
ATOM 1716 N N . ILE A 1 227 ? 8.75 -11.992 8.57 1 97.75 227 ILE A N 1
ATOM 1717 C CA . ILE A 1 227 ? 8.656 -10.852 7.656 1 97.75 227 ILE A CA 1
ATOM 1718 C C . ILE A 1 227 ? 8.398 -9.578 8.445 1 97.75 227 ILE A C 1
ATOM 1720 O O . ILE A 1 227 ? 9.031 -8.547 8.195 1 97.75 227 ILE A O 1
ATOM 1724 N N . ILE A 1 228 ? 7.496 -9.633 9.398 1 97 228 ILE A N 1
ATOM 1725 C CA . ILE A 1 228 ? 7.16 -8.477 10.219 1 97 228 ILE A CA 1
ATOM 1726 C C . ILE A 1 228 ? 8.391 -8.031 11.008 1 97 228 ILE A C 1
ATOM 1728 O O . ILE A 1 228 ? 8.711 -6.84 11.047 1 97 228 ILE A O 1
ATOM 1732 N N . LEU A 1 229 ? 9.117 -8.961 11.555 1 97 229 LEU A N 1
ATOM 1733 C CA . LEU A 1 229 ? 10.305 -8.664 12.352 1 97 229 LEU A CA 1
ATOM 1734 C C . LEU A 1 229 ? 11.406 -8.078 11.484 1 97 229 LEU A C 1
ATOM 1736 O O . LEU A 1 229 ? 12.086 -7.125 11.891 1 97 229 LEU A O 1
ATOM 1740 N N . LEU A 1 230 ? 11.609 -8.648 10.367 1 97.44 230 LEU A N 1
ATOM 1741 C CA . LEU A 1 230 ? 12.633 -8.148 9.461 1 97.44 230 LEU A CA 1
ATOM 1742 C C . LEU A 1 230 ? 12.305 -6.742 8.984 1 97.44 230 LEU A C 1
ATOM 1744 O O . LEU A 1 230 ? 13.172 -5.871 8.945 1 97.44 230 LEU A O 1
ATOM 1748 N N . SER A 1 231 ? 11.078 -6.586 8.594 1 96.94 231 SER A N 1
ATOM 1749 C CA . SER A 1 231 ? 10.641 -5.266 8.148 1 96.94 231 SER A CA 1
ATOM 1750 C C . SER A 1 231 ? 10.867 -4.215 9.234 1 96.94 231 SER A C 1
ATOM 1752 O O . SER A 1 231 ? 11.492 -3.186 8.992 1 96.94 231 SER A O 1
ATOM 1754 N N . ALA A 1 232 ? 10.383 -4.457 10.43 1 96.88 232 ALA A N 1
ATOM 1755 C CA . ALA A 1 232 ? 10.539 -3.535 11.555 1 96.88 232 ALA A CA 1
ATOM 1756 C C . ALA A 1 232 ? 12 -3.381 11.938 1 96.88 232 ALA A C 1
ATOM 1758 O O . ALA A 1 232 ? 12.461 -2.273 12.227 1 96.88 232 ALA A O 1
ATOM 1759 N N . GLY A 1 233 ? 12.695 -4.445 11.961 1 97.56 233 GLY A N 1
ATOM 1760 C CA . GLY A 1 233 ? 14.102 -4.43 12.336 1 97.56 233 GLY A CA 1
ATOM 1761 C C . GLY A 1 233 ? 14.961 -3.619 11.383 1 97.56 233 GLY A C 1
ATOM 1762 O O . GLY A 1 233 ? 15.766 -2.789 11.82 1 97.56 233 GLY A O 1
ATOM 1763 N N . PHE A 1 234 ? 14.805 -3.816 10.133 1 96.81 234 PHE A N 1
ATOM 1764 C CA . PHE A 1 234 ? 15.602 -3.092 9.148 1 96.81 234 PHE A CA 1
ATOM 1765 C C . PHE A 1 234 ? 15.227 -1.614 9.133 1 96.81 234 PHE A C 1
ATOM 1767 O O . PHE A 1 234 ? 16.078 -0.756 8.906 1 96.81 234 PHE A O 1
ATOM 1774 N N . GLU A 1 235 ? 13.961 -1.356 9.305 1 97.31 235 GLU A N 1
ATOM 1775 C CA . GLU A 1 235 ? 13.57 0.045 9.422 1 97.31 235 GLU A CA 1
ATOM 1776 C C . GLU A 1 235 ? 14.297 0.722 10.578 1 97.31 235 GLU A C 1
ATOM 1778 O O . GLU A 1 235 ? 14.891 1.79 10.406 1 97.31 235 GLU A O 1
ATOM 1783 N N . LYS A 1 236 ? 14.258 0.106 11.758 1 97.31 236 LYS A N 1
ATOM 1784 C CA . LYS A 1 236 ? 14.891 0.679 12.945 1 97.31 236 LYS A CA 1
ATOM 1785 C C . LYS A 1 236 ? 16.391 0.821 12.742 1 97.31 236 LYS A C 1
ATOM 1787 O O . LYS A 1 236 ? 16.984 1.854 13.086 1 97.31 236 LYS A O 1
ATOM 1792 N N . LEU A 1 237 ? 16.969 -0.165 12.234 1 97.69 237 LEU A N 1
ATOM 1793 C CA . LEU A 1 237 ? 18.406 -0.154 12.008 1 97.69 237 LEU A CA 1
ATOM 1794 C C . LEU A 1 237 ? 18.797 0.937 11.016 1 97.69 237 LEU A C 1
ATOM 1796 O O . LEU A 1 237 ? 19.719 1.705 11.258 1 97.69 237 LEU A O 1
ATOM 1800 N N . PHE A 1 238 ? 18.109 0.998 9.906 1 97.44 238 PHE A N 1
ATOM 1801 C CA . PHE A 1 238 ? 18.422 1.991 8.891 1 97.44 238 PHE A CA 1
ATOM 1802 C C . PHE A 1 238 ? 18.25 3.402 9.438 1 97.44 238 PHE A C 1
ATOM 1804 O O . PHE A 1 238 ? 19.109 4.266 9.211 1 97.44 238 PHE A O 1
ATOM 1811 N N . LEU A 1 239 ? 17.219 3.682 10.125 1 97.25 239 LEU A N 1
ATOM 1812 C CA . LEU A 1 239 ? 16.969 5.016 10.656 1 97.25 239 LEU A CA 1
ATOM 1813 C C . LEU A 1 239 ? 18 5.383 11.719 1 97.25 239 LEU A C 1
ATOM 1815 O O . LEU A 1 239 ? 18.406 6.539 11.82 1 97.25 239 LEU A O 1
ATOM 1819 N N . ALA A 1 240 ? 18.406 4.41 12.5 1 97.12 240 ALA A N 1
ATOM 1820 C CA . ALA A 1 240 ? 19.453 4.656 13.484 1 97.12 240 ALA A CA 1
ATOM 1821 C C . ALA A 1 240 ? 20.766 5.027 12.812 1 97.12 240 ALA A C 1
ATOM 1823 O O . ALA A 1 240 ? 21.469 5.938 13.258 1 97.12 240 ALA A O 1
ATOM 1824 N N . LEU A 1 241 ? 21.078 4.328 11.797 1 96.56 241 LEU A N 1
ATOM 1825 C CA . LEU A 1 241 ? 22.281 4.621 11.047 1 96.56 241 LEU A CA 1
ATOM 1826 C C . LEU A 1 241 ? 22.203 5.988 10.375 1 96.56 241 LEU A C 1
ATOM 1828 O O . LEU A 1 241 ? 23.188 6.715 10.312 1 96.56 241 LEU A O 1
ATOM 1832 N N . LEU A 1 242 ? 21.016 6.285 9.859 1 96 242 LEU A N 1
ATOM 1833 C CA . LEU A 1 242 ? 20.812 7.598 9.258 1 96 242 LEU A CA 1
ATOM 1834 C C . LEU A 1 242 ? 21 8.703 10.281 1 96 242 LEU A C 1
ATOM 1836 O O . LEU A 1 242 ? 21.672 9.711 10.008 1 96 242 LEU A O 1
ATOM 1840 N N . ASP A 1 243 ? 20.469 8.523 11.477 1 95.25 243 ASP A N 1
ATOM 1841 C CA . ASP A 1 243 ? 20.594 9.508 12.547 1 95.25 243 ASP A CA 1
ATOM 1842 C C . ASP A 1 243 ? 22.062 9.695 12.938 1 95.25 243 ASP A C 1
ATOM 1844 O O . ASP A 1 243 ? 22.516 10.82 13.141 1 95.25 243 ASP A O 1
ATOM 1848 N N . LYS A 1 244 ? 22.766 8.695 12.992 1 95.06 244 LYS A N 1
ATOM 1849 C CA . LYS A 1 244 ? 24.188 8.766 13.328 1 95.06 244 LYS A CA 1
ATOM 1850 C C . LYS A 1 244 ? 24.969 9.5 12.242 1 95.06 244 LYS A C 1
ATOM 1852 O O . LYS A 1 244 ? 25.859 10.305 12.539 1 95.06 244 LYS A O 1
ATOM 1857 N N . ALA A 1 245 ? 24.641 9.172 11.031 1 92.69 245 ALA A N 1
ATOM 1858 C CA . ALA A 1 245 ? 25.297 9.82 9.906 1 92.69 245 ALA A CA 1
ATOM 1859 C C . ALA A 1 245 ? 25.031 11.32 9.898 1 92.69 245 ALA A C 1
ATOM 1861 O O . ALA A 1 245 ? 25.922 12.117 9.578 1 92.69 245 ALA A O 1
ATOM 1862 N N . VAL A 1 246 ? 23.828 11.672 10.219 1 90.62 246 VAL A N 1
ATOM 1863 C CA . VAL A 1 246 ? 23.438 13.078 10.258 1 90.62 246 VAL A CA 1
ATOM 1864 C C . VAL A 1 246 ? 24.219 13.805 11.352 1 90.62 246 VAL A C 1
ATOM 1866 O O . VAL A 1 246 ? 24.703 14.914 11.133 1 90.62 246 VAL A O 1
ATOM 1869 N N . VAL A 1 247 ? 24.344 13.164 12.516 1 89.88 247 VAL A N 1
ATOM 1870 C CA . VAL A 1 247 ? 25.062 13.75 13.625 1 89.88 247 VAL A CA 1
ATOM 1871 C C . VAL A 1 247 ? 26.531 13.93 13.242 1 89.88 247 VAL A C 1
ATOM 1873 O O . VAL A 1 247 ? 27.156 14.945 13.586 1 89.88 247 VAL A O 1
ATOM 1876 N N . ARG A 1 248 ? 27.016 13.117 12.531 1 89.81 248 ARG A N 1
ATOM 1877 C CA . ARG A 1 248 ? 28.406 13.172 12.125 1 89.81 248 ARG A CA 1
ATOM 1878 C C . ARG A 1 248 ? 28.641 14.297 11.117 1 89.81 248 ARG A C 1
ATOM 1880 O O . ARG A 1 248 ? 29.672 14.961 11.148 1 89.81 248 ARG A O 1
ATOM 1887 N N . VAL A 1 249 ? 27.641 14.469 10.258 1 86.44 249 VAL A N 1
ATOM 1888 C CA . VAL A 1 249 ? 27.812 15.422 9.172 1 86.44 249 VAL A CA 1
ATOM 1889 C C . VAL A 1 249 ? 27.438 16.828 9.648 1 86.44 249 VAL A C 1
ATOM 1891 O O . VAL A 1 249 ? 28.125 17.797 9.328 1 86.44 249 VAL A O 1
ATOM 1894 N N . LEU A 1 250 ? 26.375 16.938 10.367 1 86.81 250 LEU A N 1
ATOM 1895 C CA . LEU A 1 250 ? 25.844 18.25 10.727 1 86.81 250 LEU A CA 1
ATOM 1896 C C . LEU A 1 250 ? 26.234 18.625 12.156 1 86.81 250 LEU A C 1
ATOM 1898 O O . LEU A 1 250 ? 26.156 19.781 12.547 1 86.81 250 LEU A O 1
ATOM 1902 N N . GLY A 1 251 ? 26.75 17.703 12.836 1 80.88 251 GLY A N 1
ATOM 1903 C CA . GLY A 1 251 ? 27.031 17.953 14.242 1 80.88 251 GLY A CA 1
ATOM 1904 C C . GLY A 1 251 ? 25.828 17.703 15.141 1 80.88 251 GLY A C 1
ATOM 1905 O O . GLY A 1 251 ? 24.719 17.484 14.656 1 80.88 251 GLY A O 1
ATOM 1906 N N . GLU A 1 252 ? 25.969 17.484 16.391 1 68.12 252 GLU A N 1
ATOM 1907 C CA . GLU A 1 252 ? 24.969 17.094 17.375 1 68.12 252 GLU A CA 1
ATOM 1908 C C . GLU A 1 252 ? 23.859 18.125 17.5 1 68.12 252 GLU A C 1
ATOM 1910 O O . GLU A 1 252 ? 22.734 17.797 17.859 1 68.12 252 GLU A O 1
ATOM 1915 N N . ASP A 1 253 ? 24.016 19.359 17.25 1 58.22 253 ASP A N 1
ATOM 1916 C CA . ASP A 1 253 ? 23.062 20.422 17.516 1 58.22 253 ASP A CA 1
ATOM 1917 C C . ASP A 1 253 ? 21.859 20.328 16.594 1 58.22 253 ASP A C 1
ATOM 1919 O O . ASP A 1 253 ? 20.734 20.656 17 1 58.22 253 ASP A O 1
ATOM 1923 N N . VAL A 1 254 ? 22.047 19.969 15.391 1 55.84 254 VAL A N 1
ATOM 1924 C CA . VAL A 1 254 ? 20.922 19.922 14.461 1 55.84 254 VAL A CA 1
ATOM 1925 C C . VAL A 1 254 ? 20.031 18.734 14.781 1 55.84 254 VAL A C 1
ATOM 1927 O O . VAL A 1 254 ? 18.859 18.703 14.422 1 55.84 254 VAL A O 1
ATOM 1930 N N . ALA A 1 255 ? 20.562 17.719 15.344 1 52.72 255 ALA A N 1
ATOM 1931 C CA . ALA A 1 255 ? 19.797 16.5 15.641 1 52.72 255 ALA A CA 1
ATOM 1932 C C . ALA A 1 255 ? 18.766 16.75 16.734 1 52.72 255 ALA A C 1
ATOM 1934 O O . ALA A 1 255 ? 17.797 16.016 16.859 1 52.72 255 ALA A O 1
ATOM 1935 N N . LYS A 1 256 ? 18.969 17.703 17.703 1 50.56 256 LYS A N 1
ATOM 1936 C CA . LYS A 1 256 ? 18.125 17.938 18.875 1 50.56 256 LYS A CA 1
ATOM 1937 C C . LYS A 1 256 ? 16.922 18.812 18.516 1 50.56 256 LYS A C 1
ATOM 1939 O O . LYS A 1 256 ? 16.016 18.984 19.328 1 50.56 256 LYS A O 1
ATOM 1944 N N . ASN A 1 257 ? 16.922 19.547 17.5 1 42.66 257 ASN A N 1
ATOM 1945 C CA . ASN A 1 257 ? 15.766 20.422 17.344 1 42.66 257 ASN A CA 1
ATOM 1946 C C . ASN A 1 257 ? 14.523 19.641 16.922 1 42.66 257 ASN A C 1
ATOM 1948 O O . ASN A 1 257 ? 13.562 20.234 16.422 1 42.66 257 ASN A O 1
ATOM 1952 N N . ASP A 1 258 ? 14.578 18.266 16.781 1 37.34 258 ASP A N 1
ATOM 1953 C CA . ASP A 1 258 ? 13.25 17.672 16.688 1 37.34 258 ASP A CA 1
ATOM 1954 C C . ASP A 1 258 ? 12.727 17.266 18.062 1 37.34 258 ASP A C 1
ATOM 1956 O O . ASP A 1 258 ? 13.477 16.734 18.875 1 37.34 258 ASP A O 1
ATOM 1960 N N . MET B 1 1 ? -4.113 32.125 -13.305 1 47.81 1 MET B N 1
ATOM 1961 C CA . MET B 1 1 ? -4.746 31.297 -14.344 1 47.81 1 MET B CA 1
ATOM 1962 C C . MET B 1 1 ? -3.721 30.844 -15.375 1 47.81 1 MET B C 1
ATOM 1964 O O . MET B 1 1 ? -3.76 29.703 -15.836 1 47.81 1 MET B O 1
ATOM 1968 N N . LYS B 1 2 ? -2.812 31.719 -15.758 1 54.97 2 LYS B N 1
ATOM 1969 C CA . LYS B 1 2 ? -1.781 31.484 -16.766 1 54.97 2 LYS B CA 1
ATOM 1970 C C . LYS B 1 2 ? -0.768 30.453 -16.297 1 54.97 2 LYS B C 1
ATOM 1972 O O . LYS B 1 2 ? -0.316 29.609 -17.078 1 54.97 2 LYS B O 1
ATOM 1977 N N . GLN B 1 3 ? -0.442 30.547 -15 1 66.25 3 GLN B N 1
ATOM 1978 C CA . GLN B 1 3 ? 0.536 29.625 -14.414 1 66.25 3 GLN B CA 1
ATOM 1979 C C . GLN B 1 3 ? -0.005 28.203 -14.352 1 66.25 3 GLN B C 1
ATOM 1981 O O . GLN B 1 3 ? 0.736 27.25 -14.57 1 66.25 3 GLN B O 1
ATOM 1986 N N . THR B 1 4 ? -1.316 28.203 -14.203 1 70.5 4 THR B N 1
ATOM 1987 C CA . THR B 1 4 ? -1.972 26.891 -14.164 1 70.5 4 THR B CA 1
ATOM 1988 C C . THR B 1 4 ? -2.027 26.281 -15.555 1 70.5 4 THR B C 1
ATOM 1990 O O . THR B 1 4 ? -1.834 25.062 -15.703 1 70.5 4 THR B O 1
ATOM 1993 N N . LYS B 1 5 ? -2.266 27.141 -16.562 1 73.5 5 LYS B N 1
ATOM 1994 C CA . LYS B 1 5 ? -2.336 26.656 -17.938 1 73.5 5 LYS B CA 1
ATOM 1995 C C . LYS B 1 5 ? -0.979 26.141 -18.406 1 73.5 5 LYS B C 1
ATOM 1997 O O . LYS B 1 5 ? -0.896 25.109 -19.094 1 73.5 5 LYS B O 1
ATOM 2002 N N . LYS B 1 6 ? 0.026 26.859 -18.047 1 77.25 6 LYS B N 1
ATOM 2003 C CA . LYS B 1 6 ? 1.383 26.469 -18.422 1 77.25 6 LYS B CA 1
ATOM 2004 C C . LYS B 1 6 ? 1.777 25.141 -17.766 1 77.25 6 LYS B C 1
ATOM 2006 O O . LYS B 1 6 ? 2.416 24.297 -18.391 1 77.25 6 LYS B O 1
ATOM 2011 N N . ARG B 1 7 ? 1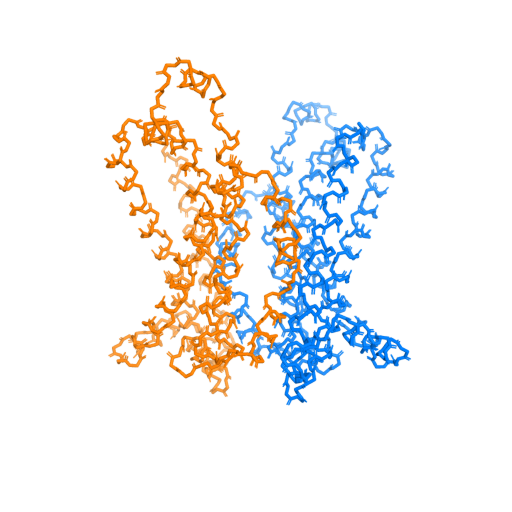.32 25.047 -16.578 1 82.75 7 ARG B N 1
ATOM 2012 C CA . ARG B 1 7 ? 1.6 23.812 -15.859 1 82.75 7 ARG B CA 1
ATOM 2013 C C . ARG B 1 7 ? 0.868 22.625 -16.484 1 82.75 7 ARG B C 1
ATOM 2015 O O . ARG B 1 7 ? 1.443 21.547 -16.656 1 82.75 7 ARG B O 1
ATOM 2022 N N . ARG B 1 8 ? -0.302 22.906 -16.906 1 86.75 8 ARG B N 1
ATOM 2023 C CA . ARG B 1 8 ? -1.094 21.859 -17.547 1 86.75 8 ARG B CA 1
ATOM 2024 C C . ARG B 1 8 ? -0.512 21.469 -18.906 1 86.75 8 ARG B C 1
ATOM 2026 O O . ARG B 1 8 ? -0.473 20.297 -19.266 1 86.75 8 ARG B O 1
ATOM 2033 N N . ALA B 1 9 ? -0.084 22.422 -19.547 1 89.06 9 ALA B N 1
ATOM 2034 C CA . ALA B 1 9 ? 0.531 22.188 -20.859 1 89.06 9 ALA B CA 1
ATOM 2035 C C . ALA B 1 9 ? 1.826 21.391 -20.703 1 89.06 9 ALA B C 1
ATOM 2037 O O . ALA B 1 9 ? 2.129 20.531 -21.531 1 89.06 9 ALA B O 1
ATOM 2038 N N . GLY B 1 10 ? 2.562 21.688 -19.719 1 90.81 10 GLY B N 1
ATOM 2039 C CA . GLY B 1 10 ? 3.783 20.953 -19.453 1 90.81 10 GLY B CA 1
ATOM 2040 C C . GLY B 1 10 ? 3.533 19.484 -19.109 1 90.81 10 GLY B C 1
ATOM 2041 O O . GLY B 1 10 ? 4.25 18.609 -19.594 1 90.81 10 GLY B O 1
ATOM 2042 N N . LEU B 1 11 ? 2.486 19.312 -18.391 1 91.12 11 LEU B N 1
ATOM 2043 C CA . LEU B 1 11 ? 2.135 17.953 -18.016 1 91.12 11 LEU B CA 1
ATOM 2044 C C . LEU B 1 11 ? 1.659 17.156 -19.219 1 91.12 11 LEU B C 1
ATOM 2046 O O . LEU B 1 11 ? 1.972 15.969 -19.344 1 91.12 11 LEU B O 1
ATOM 2050 N N . LEU B 1 12 ? 0.937 17.781 -20.062 1 93 12 LEU B N 1
ATOM 2051 C CA . LEU B 1 12 ? 0.474 17.125 -21.281 1 93 12 LEU B CA 1
ATOM 2052 C C . LEU B 1 12 ? 1.646 16.781 -22.188 1 93 12 LEU B C 1
ATOM 2054 O O . LEU B 1 12 ? 1.684 15.703 -22.781 1 93 12 LEU B O 1
ATOM 2058 N N . ALA B 1 13 ? 2.516 17.672 -22.266 1 94.19 13 ALA B N 1
ATOM 2059 C CA . ALA B 1 13 ? 3.711 17.438 -23.078 1 94.19 13 ALA B CA 1
ATOM 2060 C C . ALA B 1 13 ? 4.523 16.266 -22.516 1 94.19 13 ALA B C 1
ATOM 2062 O O . ALA B 1 13 ? 5.066 15.469 -23.281 1 94.19 13 ALA B O 1
ATOM 2063 N N . ALA B 1 14 ? 4.617 16.234 -21.234 1 95 14 ALA B N 1
ATOM 2064 C CA . ALA B 1 14 ? 5.34 15.148 -20.594 1 95 14 ALA B CA 1
ATOM 2065 C C . ALA B 1 14 ? 4.66 13.805 -20.859 1 95 14 ALA B C 1
ATOM 2067 O O . ALA B 1 14 ? 5.332 12.805 -21.125 1 95 14 ALA B O 1
ATOM 2068 N N . ALA B 1 15 ? 3.391 13.789 -20.766 1 94.38 15 ALA B N 1
ATOM 2069 C CA . ALA B 1 15 ? 2.631 12.57 -21.047 1 94.38 15 ALA B CA 1
ATOM 2070 C C . ALA B 1 15 ? 2.85 12.102 -22.484 1 94.38 15 ALA B C 1
ATOM 2072 O O . ALA B 1 15 ? 3.045 10.914 -22.734 1 94.38 15 ALA B O 1
ATOM 2073 N N . VAL B 1 16 ? 2.812 13.039 -23.406 1 94 16 VAL B N 1
ATOM 2074 C CA . VAL B 1 16 ? 3.023 12.742 -24.828 1 94 16 VAL B CA 1
ATOM 2075 C C . VAL B 1 16 ? 4.441 12.211 -25.031 1 94 16 VAL B C 1
ATOM 2077 O O . VAL B 1 16 ? 4.652 11.273 -25.797 1 94 16 VAL B O 1
ATOM 2080 N N . PHE B 1 17 ? 5.336 12.82 -24.344 1 95.12 17 PHE B N 1
ATOM 2081 C CA . PHE B 1 17 ? 6.723 12.391 -24.438 1 95.12 17 PHE B CA 1
ATOM 2082 C C . PHE B 1 17 ? 6.859 10.93 -24.016 1 95.12 17 PHE B C 1
ATOM 2084 O O . PHE B 1 17 ? 7.48 10.133 -24.719 1 95.12 17 PHE B O 1
ATOM 2091 N N . TRP B 1 18 ? 6.301 10.594 -22.891 1 94.38 18 TRP B N 1
ATOM 2092 C CA . TRP B 1 18 ? 6.438 9.234 -22.375 1 94.38 18 TRP B CA 1
ATOM 2093 C C . TRP B 1 18 ? 5.676 8.242 -23.266 1 94.38 18 TRP B C 1
ATOM 2095 O O . TRP B 1 18 ? 6.098 7.098 -23.438 1 94.38 18 TRP B O 1
ATOM 2105 N N . LEU B 1 19 ? 4.59 8.688 -23.859 1 93.69 19 LEU B N 1
ATOM 2106 C CA . LEU B 1 19 ? 3.867 7.852 -24.812 1 93.69 19 LEU B CA 1
ATOM 2107 C C . LEU B 1 19 ? 4.711 7.594 -26.062 1 93.69 19 LEU B C 1
ATOM 2109 O O . LEU B 1 19 ? 4.711 6.484 -26.594 1 93.69 19 LEU B O 1
ATOM 2113 N N . ALA B 1 20 ? 5.379 8.609 -26.484 1 93.75 20 ALA B N 1
ATOM 2114 C CA . ALA B 1 20 ? 6.27 8.477 -27.641 1 93.75 20 ALA B CA 1
ATOM 2115 C C . ALA B 1 20 ? 7.43 7.539 -27.328 1 93.75 20 ALA B C 1
ATOM 2117 O O . ALA B 1 20 ? 7.812 6.723 -28.172 1 93.75 20 ALA B O 1
ATOM 2118 N N . VAL B 1 21 ? 7.918 7.695 -26.156 1 93.62 21 VAL B N 1
ATOM 2119 C CA . VAL B 1 21 ? 9.008 6.82 -25.734 1 93.62 21 VAL B CA 1
ATOM 2120 C C . VAL B 1 21 ? 8.516 5.375 -25.688 1 93.62 21 VAL B C 1
ATOM 2122 O O . VAL B 1 21 ? 9.219 4.461 -26.125 1 93.62 21 VAL B O 1
ATOM 2125 N N . TRP B 1 22 ? 7.348 5.203 -25.141 1 93.25 22 TRP B N 1
ATOM 2126 C CA . TRP B 1 22 ? 6.734 3.879 -25.094 1 93.25 22 TRP B CA 1
ATOM 2127 C C . TRP B 1 22 ? 6.551 3.316 -26.5 1 93.25 22 TRP B C 1
ATOM 2129 O O . TRP B 1 22 ? 6.934 2.178 -26.781 1 93.25 22 TRP B O 1
ATOM 2139 N N . GLN B 1 23 ? 6.094 4.105 -27.375 1 92.19 23 GLN B N 1
ATOM 2140 C CA . GLN B 1 23 ? 5.887 3.688 -28.766 1 92.19 23 GLN B CA 1
ATOM 2141 C C . GLN B 1 23 ? 7.207 3.34 -29.438 1 92.19 23 GLN B C 1
ATOM 2143 O O . GLN B 1 23 ? 7.312 2.324 -30.125 1 92.19 23 GLN B O 1
ATOM 2148 N N . ALA B 1 24 ? 8.148 4.133 -29.234 1 93.5 24 ALA B N 1
ATOM 2149 C CA . ALA B 1 24 ? 9.469 3.914 -29.812 1 93.5 24 ALA B CA 1
ATOM 2150 C C . ALA B 1 24 ? 10.109 2.637 -29.266 1 93.5 24 ALA B C 1
ATOM 2152 O O . ALA B 1 24 ? 10.719 1.874 -30.016 1 93.5 24 ALA B O 1
ATOM 2153 N N . ALA B 1 25 ? 9.953 2.465 -28 1 92.06 25 ALA B N 1
ATOM 2154 C CA . ALA B 1 25 ? 10.5 1.26 -27.375 1 92.06 25 ALA B CA 1
ATOM 2155 C C . ALA B 1 25 ? 9.836 0.005 -27.938 1 92.06 25 ALA B C 1
ATOM 2157 O O . ALA B 1 25 ? 10.516 -0.988 -28.219 1 92.06 25 ALA B O 1
ATOM 2158 N N . ALA B 1 26 ? 8.555 0.072 -28.078 1 91.25 26 ALA B N 1
ATOM 2159 C CA . ALA B 1 26 ? 7.812 -1.062 -28.625 1 91.25 26 ALA B CA 1
ATOM 2160 C C . ALA B 1 26 ? 8.258 -1.373 -30.047 1 91.25 26 ALA B C 1
ATOM 2162 O O . ALA B 1 26 ? 8.43 -2.539 -30.406 1 91.25 26 ALA B O 1
ATOM 2163 N N . MET B 1 27 ? 8.492 -0.308 -30.781 1 90.25 27 MET B N 1
ATOM 2164 C CA . MET B 1 27 ? 8.914 -0.472 -32.156 1 90.25 27 MET B CA 1
ATOM 2165 C C . MET B 1 27 ? 10.336 -1.022 -32.25 1 90.25 27 MET B C 1
ATOM 2167 O O . MET B 1 27 ? 10.648 -1.832 -33.125 1 90.25 27 MET B O 1
ATOM 2171 N N . ALA B 1 28 ? 11.125 -0.628 -31.328 1 90.44 28 ALA B N 1
ATOM 2172 C CA . ALA B 1 28 ? 12.516 -1.076 -31.312 1 90.44 28 ALA B CA 1
ATOM 2173 C C . ALA B 1 28 ? 12.609 -2.547 -30.922 1 90.44 28 ALA B C 1
ATOM 2175 O O . ALA B 1 28 ? 13.414 -3.295 -31.484 1 90.44 28 ALA B O 1
ATOM 2176 N N . ILE B 1 29 ? 11.875 -2.943 -29.984 1 87.94 29 ILE B N 1
ATOM 2177 C CA . ILE B 1 29 ? 11.875 -4.328 -29.531 1 87.94 29 ILE B CA 1
ATOM 2178 C C . ILE B 1 29 ? 11.227 -5.219 -30.594 1 87.94 29 ILE B C 1
ATOM 2180 O O . ILE B 1 29 ? 11.719 -6.312 -30.875 1 87.94 29 ILE B O 1
ATOM 2184 N N . GLY B 1 30 ? 10.117 -4.762 -31.172 1 83.5 30 GLY B N 1
ATOM 2185 C CA . GLY B 1 30 ? 9.516 -5.371 -32.344 1 83.5 30 GLY B CA 1
ATOM 2186 C C . GLY B 1 30 ? 8.719 -6.621 -32.031 1 83.5 30 GLY B C 1
ATOM 2187 O O . GLY B 1 30 ? 8.031 -7.16 -32.906 1 83.5 30 GLY B O 1
ATOM 2188 N N . GLN B 1 31 ? 8.945 -7.195 -30.828 1 84.75 31 GLN B N 1
ATOM 2189 C CA . GLN B 1 31 ? 8.203 -8.391 -30.438 1 84.75 31 GLN B CA 1
ATOM 2190 C C . GLN B 1 31 ? 7.094 -8.047 -29.453 1 84.75 31 GLN B C 1
ATOM 2192 O O . GLN B 1 31 ? 7.367 -7.629 -28.328 1 84.75 31 GLN B O 1
ATOM 2197 N N . GLU B 1 32 ? 5.91 -8.367 -29.828 1 82.88 32 GLU B N 1
ATOM 2198 C CA . GLU B 1 32 ? 4.727 -7.996 -29.062 1 82.88 32 GLU B CA 1
ATOM 2199 C C . GLU B 1 32 ? 4.66 -8.758 -27.734 1 82.88 32 GLU B C 1
ATOM 2201 O O . GLU B 1 32 ? 4.047 -8.289 -26.781 1 82.88 32 GLU B O 1
ATOM 2206 N N . VAL B 1 33 ? 5.309 -9.875 -27.812 1 81.94 33 VAL B N 1
ATOM 2207 C CA . VAL B 1 33 ? 5.301 -10.688 -26.594 1 81.94 33 VAL B CA 1
ATOM 2208 C C . VAL B 1 33 ? 6.047 -9.953 -25.484 1 81.94 33 VAL B C 1
ATOM 2210 O O . VAL B 1 33 ? 5.719 -10.102 -24.312 1 81.94 33 VAL B O 1
ATOM 2213 N N . PHE B 1 34 ? 6.906 -9.094 -25.875 1 84.38 34 PHE B N 1
ATOM 2214 C CA . PHE B 1 34 ? 7.727 -8.398 -24.875 1 84.38 34 PHE B CA 1
ATOM 2215 C C . PHE B 1 34 ? 7.145 -7.027 -24.562 1 84.38 34 PHE B C 1
ATOM 2217 O O . PHE B 1 34 ? 7.113 -6.617 -23.406 1 84.38 34 PHE B O 1
ATOM 2224 N N . LEU B 1 35 ? 6.762 -6.352 -25.562 1 89.19 35 LEU B N 1
ATOM 2225 C CA . LEU B 1 35 ? 6.219 -5.012 -25.359 1 89.19 35 LEU B CA 1
ATOM 2226 C C . LEU B 1 35 ? 5.27 -4.633 -26.484 1 89.19 35 LEU B C 1
ATOM 2228 O O . LEU B 1 35 ? 5.668 -4.605 -27.656 1 89.19 35 LEU B O 1
ATOM 2232 N N . VAL B 1 36 ? 4.07 -4.352 -26.016 1 90.69 36 VAL B N 1
ATOM 2233 C CA . VAL B 1 36 ? 3.111 -3.879 -27.016 1 90.69 36 VAL B CA 1
ATOM 2234 C C . VAL B 1 36 ? 3.133 -2.354 -27.062 1 90.69 36 VAL B C 1
ATOM 2236 O O . VAL B 1 36 ? 3.492 -1.696 -26.094 1 90.69 36 VAL B O 1
ATOM 2239 N N . SER B 1 37 ? 2.795 -1.864 -28.188 1 91.75 37 SER B N 1
ATOM 2240 C CA . SER B 1 37 ? 2.688 -0.415 -28.312 1 91.75 37 SER B CA 1
ATOM 2241 C C . SER B 1 37 ? 1.412 0.107 -27.672 1 91.75 37 SER B C 1
ATOM 2243 O O . SER B 1 37 ? 0.499 -0.666 -27.375 1 91.75 37 SER B O 1
ATOM 2245 N N . PRO B 1 38 ? 1.476 1.393 -27.359 1 91.94 38 PRO B N 1
ATOM 2246 C CA . PRO B 1 38 ? 0.245 1.976 -26.812 1 91.94 38 PRO B CA 1
ATOM 2247 C C . PRO B 1 38 ? -0.961 1.752 -27.734 1 91.94 38 PRO B C 1
ATOM 2249 O O . PRO B 1 38 ? -2.066 1.492 -27.25 1 91.94 38 PRO B O 1
ATOM 2252 N N . ILE B 1 39 ? -0.728 1.808 -29 1 89.12 39 ILE B N 1
ATOM 2253 C CA . ILE B 1 39 ? -1.805 1.621 -29.969 1 89.12 39 ILE B CA 1
ATOM 2254 C C . ILE B 1 39 ? -2.312 0.182 -29.891 1 89.12 39 ILE B C 1
ATOM 2256 O O . ILE B 1 39 ? -3.521 -0.059 -29.938 1 89.12 39 ILE B O 1
ATOM 2260 N N . GLN B 1 40 ? -1.451 -0.719 -29.781 1 90.94 40 GLN B N 1
ATOM 2261 C CA . GLN B 1 40 ? -1.835 -2.123 -29.672 1 90.94 40 GLN B CA 1
ATOM 2262 C C . GLN B 1 40 ? -2.561 -2.406 -28.359 1 90.94 40 GLN B C 1
ATOM 2264 O O . GLN B 1 40 ? -3.516 -3.184 -28.328 1 90.94 40 GLN B O 1
ATOM 2269 N N . ALA B 1 41 ? -2.031 -1.857 -27.328 1 92.5 41 ALA B N 1
ATOM 2270 C CA . ALA B 1 41 ? -2.699 -2.012 -26.047 1 92.5 41 ALA B CA 1
ATOM 2271 C C . ALA B 1 41 ? -4.129 -1.482 -26.094 1 92.5 41 ALA B C 1
ATOM 2273 O O . ALA B 1 41 ? -5.059 -2.131 -25.609 1 92.5 41 ALA B O 1
ATOM 2274 N N . ALA B 1 42 ? -4.297 -0.338 -26.703 1 93.31 42 ALA B N 1
ATOM 2275 C CA . ALA B 1 42 ? -5.625 0.25 -26.859 1 93.31 42 ALA B CA 1
ATOM 2276 C C . ALA B 1 42 ? -6.512 -0.621 -27.75 1 93.31 42 ALA B C 1
ATOM 2278 O O . ALA B 1 42 ? -7.711 -0.754 -27.5 1 93.31 42 ALA B O 1
ATOM 2279 N N . GLY B 1 43 ? -5.914 -1.132 -28.781 1 94.44 43 GLY B N 1
ATOM 2280 C CA . GLY B 1 43 ? -6.645 -2.041 -29.641 1 94.44 43 GLY B CA 1
ATOM 2281 C C . GLY B 1 43 ? -7.152 -3.275 -28.922 1 94.44 43 GLY B C 1
ATOM 2282 O O . GLY B 1 43 ? -8.289 -3.699 -29.125 1 94.44 43 GLY B O 1
ATOM 2283 N N . THR B 1 44 ? -6.277 -3.84 -28.109 1 95.44 44 THR B N 1
ATOM 2284 C CA . THR B 1 44 ? -6.676 -5.008 -27.328 1 95.44 44 THR B CA 1
ATOM 2285 C C . THR B 1 44 ? -7.844 -4.668 -26.406 1 95.44 44 THR B C 1
ATOM 2287 O O . THR B 1 44 ? -8.781 -5.461 -26.266 1 95.44 44 THR B O 1
ATOM 2290 N N . LEU B 1 45 ? -7.758 -3.549 -25.797 1 96.19 45 LEU B N 1
ATOM 2291 C CA . LEU B 1 45 ? -8.852 -3.119 -24.938 1 96.19 45 LEU B CA 1
ATOM 2292 C C . LEU B 1 45 ? -10.141 -2.967 -25.734 1 96.19 45 LEU B C 1
ATOM 2294 O O . LEU B 1 45 ? -11.219 -3.369 -25.281 1 96.19 45 LEU B O 1
ATOM 2298 N N . MET B 1 46 ? -10.055 -2.393 -26.922 1 96.5 46 MET B N 1
ATOM 2299 C CA . MET B 1 46 ? -11.227 -2.195 -27.781 1 96.5 46 MET B CA 1
ATOM 2300 C C . MET B 1 46 ? -11.82 -3.533 -28.203 1 96.5 46 MET B C 1
ATOM 2302 O O . MET B 1 46 ? -13.023 -3.639 -28.422 1 96.5 46 MET B O 1
ATOM 2306 N N . GLU B 1 47 ? -11 -4.492 -28.312 1 96.44 47 GLU B N 1
ATOM 2307 C CA . GLU B 1 47 ? -11.461 -5.832 -28.656 1 96.44 47 GLU B CA 1
ATOM 2308 C C . GLU B 1 47 ? -12.164 -6.492 -27.469 1 96.44 47 GLU B C 1
ATOM 2310 O O . GLU B 1 47 ? -13.078 -7.301 -27.656 1 96.44 47 GLU B O 1
ATOM 2315 N N . LEU B 1 48 ? -11.758 -6.152 -26.266 1 96.06 48 LEU B N 1
ATOM 2316 C CA . LEU B 1 48 ? -12.305 -6.758 -25.062 1 96.06 48 LEU B CA 1
ATOM 2317 C C . LEU B 1 48 ? -13.633 -6.109 -24.688 1 96.06 48 LEU B C 1
ATOM 2319 O O . LEU B 1 48 ? -14.523 -6.773 -24.156 1 96.06 48 LEU B O 1
ATOM 2323 N N . LEU B 1 49 ? -13.828 -4.922 -25.016 1 96.38 49 LEU B N 1
ATOM 2324 C CA . LEU B 1 49 ? -14.922 -4.094 -24.516 1 96.38 49 LEU B CA 1
ATOM 2325 C C . LEU B 1 49 ? -16.281 -4.668 -24.938 1 96.38 49 LEU B C 1
ATOM 2327 O O . LEU B 1 49 ? -17.203 -4.723 -24.141 1 96.38 49 LEU B O 1
ATOM 2331 N N . PRO B 1 50 ? -16.375 -5.164 -26.172 1 96.5 50 PRO B N 1
ATOM 2332 C CA . PRO B 1 50 ? -17.688 -5.66 -26.594 1 96.5 50 PRO B CA 1
ATOM 2333 C C . PRO B 1 50 ? -18 -7.047 -26.031 1 96.5 50 PRO B C 1
ATOM 2335 O O . PRO B 1 50 ? -19.141 -7.516 -26.125 1 96.5 50 PRO B O 1
ATOM 2338 N N . GLN B 1 51 ? -17.094 -7.688 -25.438 1 96.69 51 GLN B N 1
ATOM 2339 C CA . GLN B 1 51 ? -17.266 -9.047 -24.938 1 96.69 51 GLN B CA 1
ATOM 2340 C C . GLN B 1 51 ? -18 -9.062 -23.609 1 96.69 51 GLN B C 1
ATOM 2342 O O . GLN B 1 51 ? -17.672 -8.289 -22.703 1 96.69 51 GLN B O 1
ATOM 2347 N N . ALA B 1 52 ? -18.953 -9.914 -23.516 1 97 52 ALA B N 1
ATOM 2348 C CA . ALA B 1 52 ? -19.734 -10.047 -22.281 1 97 52 ALA B CA 1
ATOM 2349 C C . ALA B 1 52 ? -18.844 -10.484 -21.125 1 97 52 ALA B C 1
ATOM 2351 O O . ALA B 1 52 ? -19.031 -10.055 -19.984 1 97 52 ALA B O 1
ATOM 2352 N N . ASP B 1 53 ? -17.938 -11.328 -21.453 1 96.88 53 ASP B N 1
ATOM 2353 C CA . ASP B 1 53 ? -17.016 -11.844 -20.453 1 96.88 53 ASP B CA 1
ATOM 2354 C C . ASP B 1 53 ? -16.234 -10.711 -19.797 1 96.88 53 ASP B C 1
ATOM 2356 O O . ASP B 1 53 ? -15.938 -10.773 -18.594 1 96.88 53 ASP B O 1
ATOM 2360 N N . PHE B 1 54 ? -15.914 -9.711 -20.578 1 97.88 54 PHE B N 1
ATOM 2361 C CA . PHE B 1 54 ? -15.195 -8.547 -20.062 1 97.88 54 PHE B CA 1
ATOM 2362 C C . PHE B 1 54 ? -15.984 -7.859 -18.953 1 97.88 54 PHE B C 1
ATOM 2364 O O . PHE B 1 54 ? -15.461 -7.625 -17.875 1 97.88 54 PHE B O 1
ATOM 2371 N N . TRP B 1 55 ? -17.188 -7.602 -19.125 1 98.06 55 TRP B N 1
ATOM 2372 C CA . TRP B 1 55 ? -18.016 -6.867 -18.188 1 98.06 55 TRP B CA 1
ATOM 2373 C C . TRP B 1 55 ? -18.391 -7.742 -17 1 98.06 55 TRP B C 1
ATOM 2375 O O . TRP B 1 55 ? -18.578 -7.242 -15.883 1 98.06 55 TRP B O 1
ATOM 2385 N N . GLN B 1 56 ? -18.5 -9.031 -17.219 1 98.19 56 GLN B N 1
ATOM 2386 C CA . GLN B 1 56 ? -18.719 -9.953 -16.109 1 98.19 56 GLN B CA 1
ATOM 2387 C C . GLN B 1 56 ? -17.531 -9.938 -15.141 1 98.19 56 GLN B C 1
ATOM 2389 O O . GLN B 1 56 ? -17.734 -9.93 -13.922 1 98.19 56 GLN B O 1
ATOM 2394 N N . ARG B 1 57 ? -16.328 -9.914 -15.672 1 98.38 57 ARG B N 1
ATOM 2395 C CA . ARG B 1 57 ? -15.133 -9.844 -14.844 1 98.38 57 ARG B CA 1
ATOM 2396 C C . ARG B 1 57 ? -15.062 -8.516 -14.086 1 98.38 57 ARG B C 1
ATOM 2398 O O . ARG B 1 57 ? -14.727 -8.484 -12.906 1 98.38 57 ARG B O 1
ATOM 2405 N N . VAL B 1 58 ? -15.383 -7.465 -14.805 1 98.44 58 VAL B N 1
ATOM 2406 C CA . VAL B 1 58 ? -15.383 -6.137 -14.195 1 98.44 58 VAL B CA 1
ATOM 2407 C C . VAL B 1 58 ? -16.406 -6.094 -13.062 1 98.44 58 VAL B C 1
ATOM 2409 O O . VAL B 1 58 ? -16.109 -5.609 -11.969 1 98.44 58 VAL B O 1
ATOM 2412 N N . GLY B 1 59 ? -17.609 -6.594 -13.328 1 98.38 59 GLY B N 1
ATOM 2413 C CA . GLY B 1 59 ? -18.641 -6.621 -12.312 1 98.38 59 GLY B CA 1
ATOM 2414 C C . GLY B 1 59 ? -18.281 -7.461 -11.102 1 98.38 59 GLY B C 1
ATOM 2415 O O . GLY B 1 59 ? -18.547 -7.07 -9.969 1 98.38 59 GLY B O 1
ATOM 2416 N N . PHE B 1 60 ? -17.719 -8.594 -11.367 1 98.5 60 PHE B N 1
ATOM 2417 C CA . PHE B 1 60 ? -17.312 -9.492 -10.289 1 98.5 60 PHE B CA 1
ATOM 2418 C C . PHE B 1 60 ? -16.297 -8.812 -9.375 1 98.5 60 PHE B C 1
ATOM 2420 O O . PHE B 1 60 ? -16.5 -8.727 -8.164 1 98.5 60 PHE B O 1
ATOM 2427 N N . SER B 1 61 ? -15.227 -8.336 -9.938 1 98.69 61 SER B N 1
ATOM 2428 C CA . SER B 1 61 ? -14.156 -7.734 -9.148 1 98.69 61 SER B CA 1
ATOM 2429 C C . SER B 1 61 ? -14.625 -6.453 -8.461 1 98.69 61 SER B C 1
ATOM 2431 O O . SER B 1 61 ? -14.383 -6.258 -7.27 1 98.69 61 SER B O 1
ATOM 2433 N N . ALA B 1 62 ? -15.328 -5.605 -9.227 1 98.5 62 ALA B N 1
ATOM 2434 C CA . ALA B 1 62 ? -15.82 -4.363 -8.641 1 98.5 62 ALA B CA 1
ATOM 2435 C C . ALA B 1 62 ? -16.797 -4.641 -7.496 1 98.5 62 ALA B C 1
ATOM 2437 O O . ALA B 1 62 ? -16.703 -4.016 -6.438 1 98.5 62 ALA B O 1
ATOM 2438 N N . GLY B 1 63 ? -17.688 -5.52 -7.703 1 98.38 63 GLY B N 1
ATOM 2439 C CA . GLY B 1 63 ? -18.656 -5.867 -6.672 1 98.38 63 GLY B CA 1
ATOM 2440 C C . GLY B 1 63 ? -18.016 -6.371 -5.395 1 98.38 63 GLY B C 1
ATOM 2441 O O . GLY B 1 63 ? -18.391 -5.957 -4.297 1 98.38 63 GLY B O 1
ATOM 2442 N N . HIS B 1 64 ? -17.094 -7.238 -5.484 1 98.69 64 HIS B N 1
ATOM 2443 C CA . HIS B 1 64 ? -16.422 -7.828 -4.332 1 98.69 64 HIS B CA 1
ATOM 2444 C C . HIS B 1 64 ? -15.555 -6.805 -3.609 1 98.69 64 HIS B C 1
ATOM 2446 O O . HIS B 1 64 ? -15.625 -6.676 -2.385 1 98.69 64 HIS B O 1
ATOM 2452 N N . ILE B 1 65 ? -14.75 -6.043 -4.352 1 98.69 65 ILE B N 1
ATOM 2453 C CA . ILE B 1 65 ? -13.82 -5.078 -3.768 1 98.69 65 ILE B CA 1
ATOM 2454 C C . ILE B 1 65 ? -14.609 -3.957 -3.084 1 98.69 65 ILE B C 1
ATOM 2456 O O . ILE B 1 65 ? -14.305 -3.578 -1.952 1 98.69 65 ILE B O 1
ATOM 2460 N N . LEU B 1 66 ? -15.656 -3.502 -3.746 1 98.5 66 LEU B N 1
ATOM 2461 C CA . LEU B 1 66 ? -16.438 -2.412 -3.18 1 98.5 66 LEU B CA 1
ATOM 2462 C C . LEU B 1 66 ? -17.266 -2.896 -1.986 1 98.5 66 LEU B C 1
ATOM 2464 O O . LEU B 1 66 ? -17.516 -2.131 -1.054 1 98.5 66 LEU B O 1
ATOM 2468 N N . LEU B 1 67 ? -17.672 -4.148 -2.029 1 98.62 67 LEU B N 1
ATOM 2469 C CA . LEU B 1 67 ? -18.328 -4.707 -0.853 1 98.62 67 LEU B CA 1
ATOM 2470 C C . LEU B 1 67 ? -17.375 -4.727 0.342 1 98.62 67 LEU B C 1
ATOM 2472 O O . LEU B 1 67 ? -17.781 -4.402 1.462 1 98.62 67 LEU B O 1
ATOM 2476 N N . GLY B 1 68 ? -16.172 -5.156 0.14 1 98.75 68 GLY B N 1
ATOM 2477 C CA . GLY B 1 68 ? -15.172 -5.074 1.196 1 98.75 68 GLY B CA 1
ATOM 2478 C C . GLY B 1 68 ? -14.977 -3.666 1.726 1 98.75 68 GLY B C 1
ATOM 2479 O O . GLY B 1 68 ? -14.891 -3.461 2.938 1 98.75 68 GLY B O 1
ATOM 2480 N N . PHE B 1 69 ? -14.93 -2.711 0.781 1 98.75 69 PHE B N 1
ATOM 2481 C CA . PHE B 1 69 ? -14.797 -1.31 1.16 1 98.75 69 PHE B CA 1
ATOM 2482 C C . PHE B 1 69 ? -15.977 -0.866 2.018 1 98.75 69 PHE B C 1
ATOM 2484 O O . PHE B 1 69 ? -15.789 -0.249 3.066 1 98.75 69 PHE B O 1
ATOM 2491 N N . ALA B 1 70 ? -17.172 -1.197 1.581 1 98.62 70 ALA B N 1
ATOM 2492 C CA . ALA B 1 70 ? -18.375 -0.804 2.295 1 98.62 70 ALA B CA 1
ATOM 2493 C C . ALA B 1 70 ? -18.406 -1.396 3.701 1 98.62 70 ALA B C 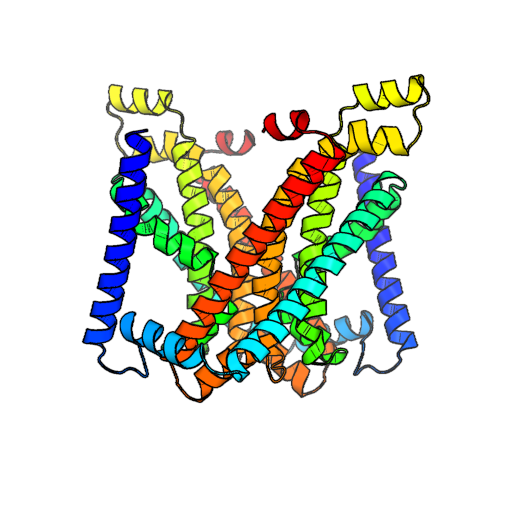1
ATOM 2495 O O . ALA B 1 70 ? -18.75 -0.709 4.664 1 98.62 70 ALA B O 1
ATOM 2496 N N . LEU B 1 71 ? -18.062 -2.607 3.822 1 98.69 71 LEU B N 1
ATOM 2497 C CA . LEU B 1 71 ? -17.984 -3.248 5.133 1 98.69 71 LEU B CA 1
ATOM 2498 C C . LEU B 1 71 ? -16.953 -2.564 6.012 1 98.69 71 LEU B C 1
ATOM 2500 O O . LEU B 1 71 ? -17.172 -2.361 7.207 1 98.69 71 LEU B O 1
ATOM 2504 N N . GLY B 1 72 ? -15.805 -2.229 5.395 1 98.62 72 GLY B N 1
ATOM 2505 C CA . GLY B 1 72 ? -14.766 -1.513 6.113 1 98.62 72 GLY B CA 1
ATOM 2506 C C . GLY B 1 72 ? -15.219 -0.158 6.625 1 98.62 72 GLY B C 1
ATOM 2507 O O . GLY B 1 72 ? -14.898 0.226 7.75 1 98.62 72 GLY B O 1
ATOM 2508 N N . VAL B 1 73 ? -15.953 0.525 5.805 1 98.44 73 VAL B N 1
ATOM 2509 C CA . VAL B 1 73 ? -16.484 1.83 6.188 1 98.44 73 VAL B CA 1
ATOM 2510 C C . VAL B 1 73 ? -17.391 1.682 7.398 1 98.44 73 VAL B C 1
ATOM 2512 O O . VAL B 1 73 ? -17.219 2.375 8.406 1 98.44 73 VAL B O 1
ATOM 2515 N N . VAL B 1 74 ? -18.297 0.764 7.34 1 98.5 74 VAL B N 1
ATOM 2516 C CA . VAL B 1 74 ? -19.312 0.585 8.383 1 98.5 74 VAL B CA 1
ATOM 2517 C C . VAL B 1 74 ? -18.641 0.174 9.688 1 98.5 74 VAL B C 1
ATOM 2519 O O . VAL B 1 74 ? -18.875 0.784 10.734 1 98.5 74 VAL B O 1
ATOM 2522 N N . VAL B 1 75 ? -17.781 -0.746 9.641 1 98.69 75 VAL B N 1
ATOM 2523 C CA . VAL B 1 75 ? -17.172 -1.295 10.844 1 98.69 75 VAL B CA 1
ATOM 2524 C C . VAL B 1 75 ? -16.219 -0.263 11.453 1 98.69 75 VAL B C 1
ATOM 2526 O O . VAL B 1 75 ? -16.188 -0.1 12.68 1 98.69 75 VAL B O 1
ATOM 2529 N N . SER B 1 76 ? -15.43 0.432 10.594 1 98.56 76 SER B N 1
ATOM 2530 C CA . SER B 1 76 ? -14.5 1.434 11.109 1 98.56 76 SER B CA 1
ATOM 2531 C C . SER B 1 76 ? -15.242 2.553 11.836 1 98.56 76 SER B C 1
ATOM 2533 O O . SER B 1 76 ? -14.828 2.984 12.914 1 98.56 76 SER B O 1
ATOM 2535 N N . VAL B 1 77 ? -16.328 2.99 11.273 1 97.56 77 VAL B N 1
ATOM 2536 C CA . VAL B 1 77 ? -17.109 4.078 11.859 1 97.56 77 VAL B CA 1
ATOM 2537 C C . VAL B 1 77 ? -17.719 3.621 13.18 1 97.56 77 VAL B C 1
ATOM 2539 O O . VAL B 1 77 ? -17.656 4.34 14.188 1 97.56 77 VAL B O 1
ATOM 2542 N N . LEU B 1 78 ? -18.281 2.436 13.219 1 98.06 78 LEU B N 1
ATOM 2543 C CA . LEU B 1 78 ? -18.891 1.901 14.422 1 98.06 78 LEU B CA 1
ATOM 2544 C C . LEU B 1 78 ? -17.859 1.723 15.531 1 98.06 78 LEU B C 1
ATOM 2546 O O . LEU B 1 78 ? -18.109 2.082 16.688 1 98.06 78 LEU B O 1
ATOM 2550 N N . LEU B 1 79 ? -16.719 1.215 15.211 1 98.44 79 LEU B N 1
ATOM 2551 C CA . LEU B 1 79 ? -15.672 0.996 16.203 1 98.44 79 LEU B CA 1
ATOM 2552 C C . LEU B 1 79 ? -15.133 2.322 16.719 1 98.44 79 LEU B C 1
ATOM 2554 O O . LEU B 1 79 ? -14.852 2.457 17.922 1 98.44 79 LEU B O 1
ATOM 2558 N N . ALA B 1 80 ? -14.984 3.275 15.789 1 97.81 80 ALA B N 1
ATOM 2559 C CA . ALA B 1 80 ? -14.5 4.586 16.219 1 97.81 80 ALA B CA 1
ATOM 2560 C C . ALA B 1 80 ? -15.5 5.266 17.141 1 97.81 80 ALA B C 1
ATOM 2562 O O . ALA B 1 80 ? -15.109 5.906 18.125 1 97.81 80 ALA B O 1
ATOM 2563 N N . ALA B 1 81 ? -16.766 5.137 16.828 1 95.12 81 ALA B N 1
ATOM 2564 C CA . ALA B 1 81 ? -17.812 5.676 17.688 1 95.12 81 ALA B CA 1
ATOM 2565 C C . ALA B 1 81 ? -17.781 5 19.062 1 95.12 81 ALA B C 1
ATOM 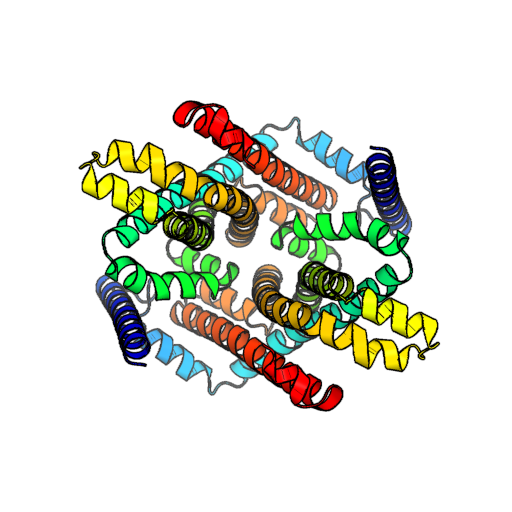2567 O O . ALA B 1 81 ? -17.906 5.668 20.094 1 95.12 81 ALA B O 1
ATOM 2568 N N . ALA B 1 82 ? -17.656 3.711 19.062 1 97.25 82 ALA B N 1
ATOM 2569 C CA . ALA B 1 82 ? -17.562 2.969 20.328 1 97.25 82 ALA B CA 1
ATOM 2570 C C . ALA B 1 82 ? -16.359 3.404 21.141 1 97.25 82 ALA B C 1
ATOM 2572 O O . ALA B 1 82 ? -16.422 3.51 22.359 1 97.25 82 ALA B O 1
ATOM 2573 N N . ALA B 1 83 ? -15.273 3.635 20.453 1 96.38 83 ALA B N 1
ATOM 2574 C CA . ALA B 1 83 ? -14.039 4.035 21.125 1 96.38 83 ALA B CA 1
ATOM 2575 C C . ALA B 1 83 ? -14.18 5.422 21.75 1 96.38 83 ALA B C 1
ATOM 2577 O O . ALA B 1 83 ? -13.508 5.734 22.734 1 96.38 83 ALA B O 1
ATOM 2578 N N . GLU B 1 84 ? -15.008 6.234 21.125 1 91.5 84 GLU B N 1
ATOM 2579 C CA . GLU B 1 84 ? -15.273 7.547 21.703 1 91.5 84 GLU B CA 1
ATOM 2580 C C . GLU B 1 84 ? -16.031 7.422 23.031 1 91.5 84 GLU B C 1
ATOM 2582 O O . GLU B 1 84 ? -15.82 8.203 23.953 1 91.5 84 GLU B O 1
ATOM 2587 N N . ARG B 1 85 ? -16.875 6.484 23.094 1 91.62 85 ARG B N 1
ATOM 2588 C CA . ARG B 1 85 ? -17.688 6.285 24.281 1 91.62 85 ARG B CA 1
ATOM 2589 C C . ARG B 1 85 ? -16.922 5.543 25.359 1 91.62 85 ARG B C 1
ATOM 2591 O O . ARG B 1 85 ? -17.062 5.84 26.547 1 91.62 85 ARG B O 1
ATOM 2598 N N . TRP B 1 86 ? -16.172 4.539 24.906 1 95.5 86 TRP B N 1
ATOM 2599 C CA . TRP B 1 86 ? -15.43 3.703 25.844 1 95.5 86 TRP B CA 1
ATOM 2600 C C . TRP B 1 86 ? -13.945 3.676 25.484 1 95.5 86 TRP B C 1
ATOM 2602 O O . TRP B 1 86 ? -13.539 3.07 24.5 1 95.5 86 TRP B O 1
ATOM 2612 N N . ALA B 1 87 ? -13.156 4.117 26.328 1 91.5 87 ALA B N 1
ATOM 2613 C CA . ALA B 1 87 ? -11.727 4.27 26.094 1 91.5 87 ALA B CA 1
ATOM 2614 C C . ALA B 1 87 ? -11.055 2.912 25.906 1 91.5 87 ALA B C 1
ATOM 2616 O O . ALA B 1 87 ? -10.07 2.791 25.172 1 91.5 87 ALA B O 1
ATOM 2617 N N . TRP B 1 88 ? -11.602 1.935 26.5 1 93.88 88 TRP B N 1
ATOM 2618 C CA . TRP B 1 88 ? -10.953 0.628 26.453 1 93.88 88 TRP B CA 1
ATOM 2619 C C . TRP B 1 88 ? -11.055 0.03 25.047 1 93.88 88 TRP B C 1
ATOM 2621 O O . TRP B 1 88 ? -10.266 -0.846 24.688 1 93.88 88 TRP B O 1
ATOM 2631 N N . VAL B 1 89 ? -11.977 0.48 24.219 1 96.56 89 VAL B N 1
ATOM 2632 C CA . VAL B 1 89 ? -12.102 0 22.844 1 96.56 89 VAL B CA 1
ATOM 2633 C C . VAL B 1 89 ? -10.852 0.364 22.047 1 96.56 89 VAL B C 1
ATOM 2635 O O . VAL B 1 89 ? -10.297 -0.473 21.328 1 96.56 89 VAL B O 1
ATOM 2638 N N . ASP B 1 90 ? -10.43 1.507 22.203 1 95.94 90 ASP B N 1
ATOM 2639 C CA . ASP B 1 90 ? -9.211 1.967 21.531 1 95.94 90 ASP B CA 1
ATOM 2640 C C . ASP B 1 90 ? -8 1.146 21.969 1 95.94 90 ASP B C 1
ATOM 2642 O O . ASP B 1 90 ? -7.184 0.751 21.141 1 95.94 90 ASP B O 1
ATOM 2646 N N . THR B 1 91 ? -7.965 0.915 23.25 1 95.56 91 THR B N 1
ATOM 2647 C CA . THR B 1 91 ? -6.855 0.148 23.797 1 95.56 91 THR B CA 1
ATOM 2648 C C . THR B 1 91 ? -6.875 -1.285 23.281 1 95.56 91 THR B C 1
ATOM 2650 O O . THR B 1 91 ? -5.828 -1.837 22.938 1 95.56 91 THR B O 1
ATOM 2653 N N . LEU B 1 92 ? -8.023 -1.825 23.188 1 96.25 92 LEU B N 1
ATOM 2654 C CA . LEU B 1 92 ? -8.18 -3.203 22.734 1 96.25 92 LEU B CA 1
ATOM 2655 C C . LEU B 1 92 ? -7.883 -3.324 21.25 1 96.25 92 LEU B C 1
ATOM 2657 O O . LEU B 1 92 ? -7.359 -4.344 20.797 1 96.25 92 LEU B O 1
ATOM 2661 N N . LEU B 1 93 ? -8.164 -2.289 20.5 1 97.5 93 LEU B N 1
ATOM 2662 C CA . LEU B 1 93 ? -8.039 -2.352 19.047 1 97.5 93 LEU B CA 1
ATOM 2663 C C . LEU B 1 93 ? -6.625 -2.002 18.594 1 97.5 93 LEU B C 1
ATOM 2665 O O . LEU B 1 93 ? -6.215 -2.338 17.484 1 97.5 93 LEU B O 1
ATOM 2669 N N . ALA B 1 94 ? -5.906 -1.382 19.422 1 96.44 94 ALA B N 1
ATOM 2670 C CA . ALA B 1 94 ? -4.598 -0.847 19.078 1 96.44 94 ALA B CA 1
ATOM 2671 C C . ALA B 1 94 ? -3.676 -1.947 18.562 1 96.44 94 ALA B C 1
ATOM 2673 O O . ALA B 1 94 ? -3.104 -1.826 17.469 1 96.44 94 ALA B O 1
ATOM 2674 N N . PRO B 1 95 ? -3.562 -3.098 19.203 1 95.44 95 PRO B N 1
ATOM 2675 C CA . PRO B 1 95 ? -2.686 -4.152 18.688 1 95.44 95 PRO B CA 1
ATOM 2676 C C . PRO B 1 95 ? -3.18 -4.742 17.375 1 95.44 95 PRO B C 1
ATOM 2678 O O . PRO B 1 95 ? -2.373 -5.145 16.531 1 95.44 95 PRO B O 1
ATOM 2681 N N . VAL B 1 96 ? -4.445 -4.844 17.203 1 95.62 96 VAL B N 1
ATOM 2682 C CA . VAL B 1 96 ? -5.031 -5.387 15.984 1 95.62 96 VAL B CA 1
ATOM 2683 C C . VAL B 1 96 ? -4.715 -4.469 14.805 1 95.62 96 VAL B C 1
ATOM 2685 O O . VAL B 1 96 ? -4.277 -4.93 13.75 1 95.62 96 VAL B O 1
ATOM 2688 N N . ILE B 1 97 ? -4.887 -3.205 15.062 1 96.31 97 ILE B N 1
ATOM 2689 C CA . ILE B 1 97 ? -4.625 -2.209 14.023 1 96.31 97 ILE B CA 1
ATOM 2690 C C . ILE B 1 97 ? -3.141 -2.221 13.664 1 96.31 97 ILE B C 1
ATOM 2692 O O . ILE B 1 97 ? -2.783 -2.193 12.484 1 96.31 97 ILE B O 1
ATOM 2696 N N . GLN B 1 98 ? -2.35 -2.34 14.656 1 94.81 98 GLN B N 1
ATOM 2697 C CA . GLN B 1 98 ? -0.909 -2.365 14.43 1 94.81 98 GLN B CA 1
ATOM 2698 C C . GLN B 1 98 ? -0.494 -3.619 13.664 1 94.81 98 GLN B C 1
ATOM 2700 O O . GLN B 1 98 ? 0.377 -3.561 12.797 1 94.81 98 GLN B O 1
ATOM 2705 N N . LEU B 1 99 ? -1.076 -4.707 13.969 1 94.5 99 LEU B N 1
ATOM 2706 C CA . LEU B 1 99 ? -0.764 -5.961 13.289 1 94.5 99 LEU B CA 1
ATOM 2707 C C . LEU B 1 99 ? -1.169 -5.898 11.82 1 94.5 99 LEU B C 1
ATOM 2709 O O . LEU B 1 99 ? -0.432 -6.367 10.953 1 94.5 99 LEU B O 1
ATOM 2713 N N . VAL B 1 100 ? -2.301 -5.352 11.578 1 96.06 100 VAL B N 1
ATOM 2714 C CA . VAL B 1 100 ? -2.779 -5.234 10.203 1 96.06 100 VAL B CA 1
ATOM 2715 C C . VAL B 1 100 ? -1.85 -4.32 9.414 1 96.06 100 VAL B C 1
ATOM 2717 O O . VAL B 1 100 ? -1.52 -4.613 8.258 1 96.06 100 VAL B O 1
ATOM 2720 N N . LYS B 1 101 ? -1.411 -3.311 10.016 1 95 101 LYS B N 1
ATOM 2721 C CA . LYS B 1 101 ? -0.534 -2.352 9.352 1 95 101 LYS B CA 1
ATOM 2722 C C . LYS B 1 101 ? 0.844 -2.955 9.094 1 95 101 LYS B C 1
ATOM 2724 O O . LYS B 1 101 ? 1.49 -2.635 8.094 1 95 101 LYS B O 1
ATOM 2729 N N . ALA B 1 102 ? 1.242 -3.844 9.922 1 94.88 102 ALA B N 1
ATOM 2730 C CA . ALA B 1 102 ? 2.605 -4.363 9.852 1 94.88 102 ALA B CA 1
ATOM 2731 C C . ALA B 1 102 ? 2.691 -5.555 8.906 1 94.88 102 ALA B C 1
ATOM 2733 O O . ALA B 1 102 ? 3.744 -5.812 8.312 1 94.88 102 ALA B O 1
ATOM 2734 N N . THR B 1 103 ? 1.627 -6.254 8.742 1 96.62 103 THR B N 1
ATOM 2735 C CA . THR B 1 103 ? 1.622 -7.5 7.984 1 96.62 103 THR B CA 1
ATOM 2736 C C . THR B 1 103 ? 1.482 -7.219 6.488 1 96.62 103 THR B C 1
ATOM 2738 O O . THR B 1 103 ? 0.587 -6.484 6.07 1 96.62 103 THR B O 1
ATOM 2741 N N . PRO B 1 104 ? 2.379 -7.809 5.699 1 96.62 104 PRO B N 1
ATOM 2742 C CA . PRO B 1 104 ? 2.191 -7.668 4.254 1 96.62 104 PRO B CA 1
ATOM 2743 C C . PRO B 1 104 ? 0.852 -8.219 3.775 1 96.62 104 PRO B C 1
ATOM 2745 O O . PRO B 1 104 ? 0.397 -9.258 4.266 1 96.62 104 PRO B O 1
ATOM 2748 N N . VAL B 1 105 ? 0.304 -7.52 2.822 1 97.62 105 VAL B N 1
ATOM 2749 C CA . VAL B 1 105 ? -0.979 -7.922 2.256 1 97.62 105 VAL B CA 1
ATOM 2750 C C . VAL B 1 105 ? -0.878 -9.344 1.703 1 97.62 105 VAL B C 1
ATOM 2752 O O . VAL B 1 105 ? -1.796 -10.148 1.872 1 97.62 105 VAL B O 1
ATOM 2755 N N . ALA B 1 106 ? 0.25 -9.68 1.095 1 97.5 106 ALA B N 1
ATOM 2756 C CA . ALA B 1 106 ? 0.451 -11.008 0.521 1 97.5 106 ALA B CA 1
ATOM 2757 C C . ALA B 1 106 ? 0.38 -12.086 1.598 1 97.5 106 ALA B C 1
ATOM 2759 O O . ALA B 1 106 ? -0.163 -13.172 1.366 1 97.5 106 ALA B O 1
ATOM 2760 N N . SER B 1 107 ? 0.92 -11.75 2.75 1 96.25 107 SER B N 1
ATOM 2761 C CA . SER B 1 107 ? 0.872 -12.695 3.861 1 96.25 107 SER B CA 1
ATOM 2762 C C . SER B 1 107 ? -0.559 -12.906 4.34 1 96.25 107 SER B C 1
ATOM 2764 O O . SER B 1 107 ? -0.968 -14.047 4.598 1 96.25 107 SER B O 1
ATOM 2766 N N . PHE B 1 108 ? -1.327 -11.875 4.41 1 96.81 108 PHE B N 1
ATOM 2767 C CA . PHE B 1 108 ? -2.732 -11.992 4.781 1 96.81 108 PHE B CA 1
ATOM 2768 C C . PHE B 1 108 ? -3.488 -12.852 3.775 1 96.81 108 PHE B C 1
ATOM 2770 O O . PHE B 1 108 ? -4.32 -13.672 4.16 1 96.81 108 PHE B O 1
ATOM 2777 N N . ILE B 1 109 ? -3.172 -12.609 2.562 1 98 109 ILE B N 1
ATOM 2778 C CA . ILE B 1 109 ? -3.863 -13.32 1.494 1 98 109 ILE B CA 1
ATOM 2779 C C . ILE B 1 109 ? -3.617 -14.82 1.63 1 98 109 ILE B C 1
ATOM 2781 O O . ILE B 1 109 ? -4.562 -15.609 1.627 1 98 109 ILE B O 1
ATOM 2785 N N . ILE B 1 110 ? -2.371 -15.156 1.8 1 96.88 110 ILE B N 1
ATOM 2786 C CA . ILE B 1 110 ? -2.008 -16.562 1.87 1 96.88 110 ILE B CA 1
ATOM 2787 C C . ILE B 1 110 ? -2.625 -17.188 3.117 1 96.88 110 ILE B C 1
ATOM 2789 O O . ILE B 1 110 ? -3.168 -18.297 3.057 1 96.88 110 ILE B O 1
ATOM 2793 N N . LEU B 1 111 ? -2.566 -16.516 4.219 1 95 111 LEU B N 1
ATOM 2794 C CA . LEU B 1 111 ? -3.17 -17 5.453 1 95 111 LEU B CA 1
ATOM 2795 C C . LEU B 1 111 ? -4.68 -17.156 5.297 1 95 111 LEU B C 1
ATOM 2797 O O . LEU B 1 111 ? -5.246 -18.172 5.707 1 95 111 LEU B O 1
ATOM 2801 N N . ALA B 1 112 ? -5.332 -16.219 4.676 1 96.19 112 ALA B N 1
ATOM 2802 C CA . ALA B 1 112 ? -6.781 -16.203 4.527 1 96.19 112 ALA B CA 1
ATOM 2803 C C . ALA B 1 112 ? -7.254 -17.328 3.615 1 96.19 112 ALA B C 1
ATOM 2805 O O . ALA B 1 112 ? -8.367 -17.828 3.77 1 96.19 112 ALA B O 1
ATOM 2806 N N . LEU B 1 113 ? -6.398 -17.734 2.736 1 95.44 113 LEU B N 1
ATOM 2807 C CA . LEU B 1 113 ? -6.75 -18.766 1.775 1 95.44 113 LEU B CA 1
ATOM 2808 C C . LEU B 1 113 ? -6.922 -20.109 2.471 1 95.44 113 LEU B C 1
ATOM 2810 O O . LEU B 1 113 ? -7.484 -21.047 1.894 1 95.44 113 LEU B O 1
ATOM 2814 N N . VAL B 1 114 ? -6.445 -20.188 3.68 1 91.38 114 VAL B N 1
ATOM 2815 C CA . VAL B 1 114 ? -6.652 -21.391 4.465 1 91.38 114 VAL B CA 1
ATOM 2816 C C . VAL B 1 114 ? -8.125 -21.531 4.836 1 91.38 114 VAL B C 1
ATOM 2818 O O . VAL B 1 114 ? -8.656 -22.641 4.902 1 91.38 114 VAL B O 1
ATOM 2821 N N . TRP B 1 115 ? -8.891 -20.375 4.992 1 90.62 115 TRP B N 1
ATOM 2822 C CA . TRP B 1 115 ? -10.242 -20.391 5.535 1 90.62 115 TRP B CA 1
ATOM 2823 C C . TRP B 1 115 ? -11.258 -19.969 4.473 1 90.62 115 TRP B C 1
ATOM 2825 O O . TRP B 1 115 ? -12.422 -20.391 4.52 1 90.62 115 TRP B O 1
ATOM 2835 N N . VAL B 1 116 ? -10.797 -19.125 3.609 1 93.44 116 VAL B N 1
ATOM 2836 C CA . VAL B 1 116 ? -11.727 -18.5 2.682 1 93.44 116 VAL B CA 1
ATOM 2837 C C . VAL B 1 116 ? -11.398 -18.906 1.251 1 93.44 116 VAL B C 1
ATOM 2839 O O . VAL B 1 116 ? -10.227 -19.109 0.911 1 93.44 116 VAL B O 1
ATOM 2842 N N . SER B 1 117 ? -12.5 -19.062 0.457 1 94 117 SER B N 1
ATOM 2843 C CA . SER B 1 117 ? -12.312 -19.406 -0.95 1 94 117 SER B CA 1
ATOM 2844 C C . SER B 1 117 ? -11.758 -18.219 -1.732 1 94 117 SER B C 1
ATOM 2846 O O . SER B 1 117 ? -11.836 -17.078 -1.278 1 94 117 SER B O 1
ATOM 2848 N N . GLY B 1 118 ? -11.188 -18.578 -2.85 1 94.5 118 GLY B N 1
ATOM 2849 C CA . GLY B 1 118 ? -10.695 -17.531 -3.732 1 94.5 118 GLY B CA 1
ATOM 2850 C C . GLY B 1 118 ? -11.758 -16.516 -4.121 1 94.5 118 GLY B C 1
ATOM 2851 O O . GLY B 1 118 ? -11.469 -15.328 -4.285 1 94.5 118 GLY B O 1
ATOM 2852 N N . ARG B 1 119 ? -12.977 -16.922 -4.098 1 95.62 119 ARG B N 1
ATOM 2853 C CA . ARG B 1 119 ? -14.078 -16.078 -4.562 1 95.62 119 ARG B CA 1
ATOM 2854 C C . ARG B 1 119 ? -14.391 -14.977 -3.561 1 95.62 119 ARG B C 1
ATOM 2856 O O . ARG B 1 119 ? -14.789 -13.875 -3.949 1 95.62 119 ARG B O 1
ATOM 2863 N N . SER B 1 120 ? -14.156 -15.242 -2.316 1 97.38 120 SER B N 1
ATOM 2864 C CA . SER B 1 120 ? -14.5 -14.266 -1.287 1 97.38 120 SER B CA 1
ATOM 2865 C C . SER B 1 120 ? -13.258 -13.562 -0.754 1 97.38 120 SER B C 1
ATOM 2867 O O . SER B 1 120 ? -13.352 -12.703 0.13 1 97.38 120 SER B O 1
ATOM 2869 N N . LEU B 1 121 ? -12.156 -13.906 -1.315 1 98.12 121 LEU B N 1
ATOM 2870 C CA . LEU B 1 121 ? -10.883 -13.445 -0.784 1 98.12 121 LEU B CA 1
ATOM 2871 C C . LEU B 1 121 ? -10.742 -11.938 -0.931 1 98.12 121 LEU B C 1
ATOM 2873 O O . LEU B 1 121 ? -10.297 -11.258 -0.002 1 98.12 121 LEU B O 1
ATOM 2877 N N . SER B 1 122 ? -11.133 -11.406 -2.113 1 98.44 122 SER B N 1
ATOM 2878 C CA . SER B 1 122 ? -10.961 -9.977 -2.355 1 98.44 122 SER B CA 1
ATOM 2879 C C . SER B 1 122 ? -11.867 -9.148 -1.449 1 98.44 122 SER B C 1
ATOM 2881 O O . SER B 1 122 ? -11.523 -8.023 -1.086 1 98.44 122 SER B O 1
ATOM 2883 N N . ILE B 1 123 ? -13.016 -9.672 -0.976 1 98.62 123 ILE B N 1
ATOM 2884 C CA . ILE B 1 123 ? -13.891 -8.992 -0.027 1 98.62 123 ILE B CA 1
ATOM 2885 C C . ILE B 1 123 ? -13.18 -8.852 1.32 1 98.62 123 ILE B C 1
ATOM 2887 O O . ILE B 1 123 ? -13.078 -7.754 1.865 1 98.62 123 ILE B O 1
ATOM 2891 N N . LEU B 1 124 ? -12.68 -9.938 1.759 1 98.56 124 LEU B N 1
ATOM 2892 C CA . LEU B 1 124 ? -12.062 -9.984 3.076 1 98.56 124 LEU B CA 1
ATOM 2893 C C . LEU B 1 124 ? -10.828 -9.094 3.131 1 98.56 124 LEU B C 1
ATOM 2895 O O . LEU B 1 124 ? -10.656 -8.32 4.078 1 98.56 124 LEU B O 1
ATOM 2899 N N . ILE B 1 125 ? -9.961 -9.211 2.17 1 98.69 125 ILE B N 1
ATOM 2900 C CA . ILE B 1 125 ? -8.703 -8.477 2.16 1 98.69 125 ILE B CA 1
ATOM 2901 C C . ILE B 1 125 ? -8.977 -6.977 2.023 1 98.69 125 ILE B C 1
ATOM 2903 O O . ILE B 1 125 ? -8.359 -6.164 2.711 1 98.69 125 ILE B O 1
ATOM 2907 N N . SER B 1 126 ? -9.898 -6.602 1.115 1 98.69 126 SER B N 1
ATOM 2908 C CA . SER B 1 126 ? -10.281 -5.199 0.984 1 98.69 126 SER B CA 1
ATOM 2909 C C . SER B 1 126 ? -10.805 -4.645 2.307 1 98.69 126 SER B C 1
ATOM 2911 O O . SER B 1 126 ? -10.406 -3.555 2.725 1 98.69 126 SER B O 1
ATOM 2913 N N . PHE B 1 127 ? -11.648 -5.406 2.973 1 98.62 127 PHE B N 1
ATOM 2914 C CA . PHE B 1 127 ? -12.188 -5.023 4.273 1 98.62 127 PHE B CA 1
ATOM 2915 C C . PHE B 1 127 ? -11.062 -4.801 5.277 1 98.62 127 PHE B C 1
ATOM 2917 O O . PHE B 1 127 ? -11.016 -3.768 5.945 1 98.62 127 PHE B O 1
ATOM 2924 N N . LEU B 1 128 ? -10.188 -5.719 5.34 1 98.31 128 LEU B N 1
ATOM 2925 C CA . LEU B 1 128 ? -9.109 -5.711 6.328 1 98.31 128 LEU B CA 1
ATOM 2926 C C . LEU B 1 128 ? -8.195 -4.508 6.121 1 98.31 128 LEU B C 1
ATOM 2928 O O . LEU B 1 128 ? -7.746 -3.891 7.09 1 98.31 128 LEU B O 1
ATOM 2932 N N . MET B 1 129 ? -7.922 -4.18 4.875 1 98.12 129 MET B N 1
ATOM 2933 C CA . MET B 1 129 ? -6.977 -3.107 4.574 1 98.12 129 MET B CA 1
ATOM 2934 C C . MET B 1 129 ? -7.617 -1.741 4.801 1 98.12 129 MET B C 1
ATOM 2936 O O . MET B 1 129 ? -6.918 -0.765 5.082 1 98.12 129 MET B O 1
ATOM 2940 N N . VAL B 1 130 ? -8.867 -1.665 4.734 1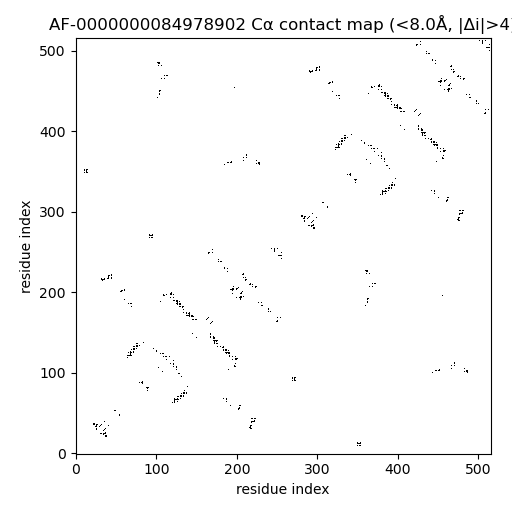 98.25 130 VAL B N 1
ATOM 2941 C CA . VAL B 1 130 ? -9.602 -0.41 4.887 1 98.25 130 VAL B CA 1
ATOM 2942 C C . VAL B 1 130 ? -9.727 -0.061 6.367 1 98.25 130 VAL B C 1
ATOM 2944 O O . VAL B 1 130 ? -9.711 1.115 6.738 1 98.25 130 VAL B O 1
ATOM 2947 N N . LEU B 1 131 ? -9.742 -0.972 7.234 1 98.19 131 LEU B N 1
ATOM 2948 C CA . LEU B 1 131 ? -10.102 -0.834 8.641 1 98.19 131 LEU B CA 1
ATOM 2949 C C . LEU B 1 131 ? -9.156 0.131 9.352 1 98.19 131 LEU B C 1
ATOM 2951 O O . LEU B 1 131 ? -9.594 1.129 9.93 1 98.19 131 LEU B O 1
ATOM 2955 N N . PRO B 1 132 ? -7.828 -0.129 9.281 1 98.06 132 PRO B N 1
ATOM 2956 C CA . PRO B 1 132 ? -6.953 0.789 10.008 1 98.06 132 PRO B CA 1
ATOM 2957 C C . PRO B 1 132 ? -6.996 2.213 9.461 1 98.06 132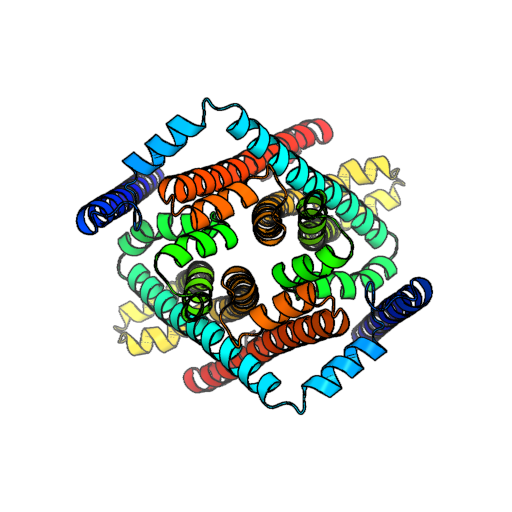 PRO B C 1
ATOM 2959 O O . PRO B 1 132 ? -6.902 3.178 10.227 1 98.06 132 PRO B O 1
ATOM 2962 N N . VAL B 1 133 ? -7.188 2.352 8.195 1 98.38 133 VAL B N 1
ATOM 2963 C CA . VAL B 1 133 ? -7.152 3.65 7.535 1 98.38 133 VAL B CA 1
ATOM 2964 C C . VAL B 1 133 ? -8.367 4.473 7.941 1 98.38 133 VAL B C 1
ATOM 2966 O O . VAL B 1 133 ? -8.234 5.609 8.398 1 98.38 133 VAL B O 1
ATOM 2969 N N . LEU B 1 134 ? -9.469 3.859 7.848 1 98.69 134 LEU B N 1
ATOM 2970 C CA . LEU B 1 134 ? -10.695 4.609 8.109 1 98.69 134 LEU B CA 1
ATOM 2971 C C . LEU B 1 134 ? -10.938 4.742 9.609 1 98.69 134 LEU B C 1
ATOM 2973 O O . LEU B 1 134 ? -11.477 5.75 10.07 1 98.69 134 LEU B O 1
ATOM 2977 N N . TYR B 1 135 ? -10.547 3.766 10.422 1 98.56 135 TYR B N 1
ATOM 2978 C CA . TYR B 1 135 ? -10.625 3.912 11.867 1 98.56 135 TYR B CA 1
ATOM 2979 C C . TYR B 1 135 ? -9.828 5.125 12.336 1 98.56 135 TYR B C 1
ATOM 2981 O O . TYR B 1 135 ? -10.336 5.953 13.102 1 98.56 135 TYR B O 1
ATOM 2989 N N . SER B 1 136 ? -8.656 5.227 11.828 1 98.06 136 SER B N 1
ATOM 2990 C CA . SER B 1 136 ? -7.793 6.34 12.211 1 98.06 136 SER B CA 1
ATOM 2991 C C . SER B 1 136 ? -8.359 7.668 11.727 1 98.06 136 SER B C 1
ATOM 2993 O O . SER B 1 136 ? -8.281 8.68 12.43 1 98.06 136 SER B O 1
ATOM 2995 N N . ALA B 1 137 ? -8.867 7.672 10.516 1 98.12 137 ALA B N 1
ATOM 2996 C CA . ALA B 1 137 ? -9.422 8.906 9.961 1 98.12 137 ALA B CA 1
ATOM 2997 C C . ALA B 1 137 ? -10.602 9.398 10.805 1 98.12 137 ALA B C 1
ATOM 2999 O O . ALA B 1 137 ? -10.68 10.578 11.133 1 98.12 137 ALA B O 1
ATOM 3000 N N . VAL B 1 138 ? -11.445 8.484 11.18 1 97.94 138 VAL B N 1
ATOM 3001 C CA . VAL B 1 138 ? -12.617 8.852 11.969 1 97.94 138 VAL B CA 1
ATOM 3002 C C . VAL B 1 138 ? -12.18 9.289 13.367 1 97.94 138 VAL B C 1
ATOM 3004 O O . VAL B 1 138 ? -12.688 10.281 13.898 1 97.94 138 VAL B O 1
ATOM 3007 N N . ARG B 1 139 ? -11.266 8.578 13.977 1 97.5 139 ARG B N 1
ATOM 3008 C CA . ARG B 1 139 ? -10.758 8.938 15.297 1 97.5 139 ARG B CA 1
ATOM 3009 C C . ARG B 1 139 ? -10.133 10.328 15.289 1 97.5 139 ARG B C 1
ATOM 3011 O O . ARG B 1 139 ? -10.367 11.125 16.203 1 97.5 139 ARG B O 1
ATOM 3018 N N . THR B 1 140 ? -9.367 10.586 14.266 1 96.94 140 THR B N 1
ATOM 3019 C CA . THR B 1 140 ? -8.766 11.906 14.117 1 96.94 140 THR B CA 1
ATOM 3020 C C . THR B 1 140 ? -9.844 12.984 14.016 1 96.94 140 THR B C 1
ATOM 3022 O O . THR B 1 140 ? -9.711 14.055 14.609 1 96.94 140 THR B O 1
ATOM 3025 N N . GLY B 1 141 ? -10.836 12.727 13.242 1 96.25 141 GLY B N 1
ATOM 3026 C CA . GLY B 1 141 ? -11.953 13.648 13.141 1 96.25 141 GLY B CA 1
ATOM 3027 C C . GLY B 1 141 ? -12.648 13.898 14.461 1 96.25 141 GLY B C 1
ATOM 3028 O O . GLY B 1 141 ? -12.961 15.039 14.805 1 96.25 141 GLY B O 1
ATOM 3029 N N . ILE B 1 142 ? -12.898 12.93 15.211 1 95.25 142 ILE B N 1
ATOM 3030 C CA . ILE B 1 142 ? -13.547 13.031 16.516 1 95.25 142 ILE B CA 1
ATOM 3031 C C . ILE B 1 142 ? -12.695 13.891 17.453 1 95.25 142 ILE B C 1
ATOM 3033 O O . ILE B 1 142 ? -13.219 14.766 18.141 1 95.25 142 ILE B O 1
ATOM 3037 N N . GLU B 1 143 ? -11.422 13.641 17.391 1 94.38 143 GLU B N 1
ATOM 3038 C CA . GLU B 1 143 ? -10.5 14.352 18.266 1 94.38 143 GLU B CA 1
ATOM 3039 C C . GLU B 1 143 ? -10.367 15.82 17.859 1 94.38 143 GLU B C 1
ATOM 3041 O O . GLU B 1 143 ? -9.961 16.656 18.656 1 94.38 143 GLU B O 1
ATOM 3046 N N . SER B 1 144 ? -10.727 16.062 16.656 1 94.56 144 SER B N 1
ATOM 3047 C CA . SER B 1 144 ? -10.586 17.422 16.156 1 94.56 144 SER B CA 1
ATOM 3048 C C . SER B 1 144 ? -11.805 18.281 16.516 1 94.56 144 SER B C 1
ATOM 3050 O O . SER B 1 144 ? -11.797 19.484 16.297 1 94.56 144 SER B O 1
ATOM 3052 N N . ALA B 1 145 ? -12.812 17.719 17.094 1 93.19 145 ALA B N 1
ATOM 3053 C CA . ALA B 1 145 ? -14.031 18.453 17.438 1 93.19 145 ALA B CA 1
ATOM 3054 C C . ALA B 1 145 ? -13.742 19.547 18.469 1 93.19 145 ALA B C 1
ATOM 3056 O O . ALA B 1 145 ? -12.945 19.359 19.375 1 93.19 145 ALA B O 1
ATOM 3057 N N . ASP B 1 146 ? -14.375 20.641 18.328 1 91.69 146 ASP B N 1
ATOM 3058 C CA . ASP B 1 146 ? -14.195 21.797 19.203 1 91.69 146 ASP B CA 1
ATOM 3059 C C . ASP B 1 146 ? -14.68 21.5 20.609 1 91.69 146 ASP B C 1
ATOM 3061 O O . ASP B 1 146 ? -15.883 21.344 20.844 1 91.69 146 ASP B O 1
ATOM 3065 N N . VAL B 1 147 ? -13.844 21.641 21.438 1 91.12 147 VAL B N 1
ATOM 3066 C CA . VAL B 1 147 ? -14.125 21.312 22.828 1 91.12 147 VAL B CA 1
ATOM 3067 C C . VAL B 1 147 ? -15.141 22.312 23.391 1 91.12 147 VAL B C 1
ATOM 3069 O O . VAL B 1 147 ? -15.984 21.938 24.219 1 91.12 147 VAL B O 1
ATOM 3072 N N . GLN B 1 148 ? -14.984 23.5 22.953 1 92.38 148 GLN B N 1
ATOM 3073 C CA . GLN B 1 148 ? -15.898 24.516 23.453 1 92.38 148 GLN B CA 1
ATOM 3074 C C . GLN B 1 148 ? -17.328 24.219 23.031 1 92.38 148 GLN B C 1
ATOM 3076 O O . GLN B 1 148 ? -18.266 24.422 23.812 1 92.38 148 GLN B O 1
ATOM 3081 N N . LEU B 1 149 ? -17.484 23.75 21.812 1 91.56 149 LEU B N 1
ATOM 3082 C CA . LEU B 1 149 ? -18.812 23.406 21.328 1 91.56 149 LEU B CA 1
ATOM 3083 C C . LEU B 1 149 ? -19.375 22.188 22.078 1 91.56 149 LEU B C 1
ATOM 3085 O O . LEU B 1 149 ? -20.578 22.125 22.359 1 91.56 149 LEU B O 1
ATOM 3089 N N . LEU B 1 150 ? -18.531 21.344 22.422 1 90.62 150 LEU B N 1
ATOM 3090 C CA . LEU B 1 150 ? -18.953 20.156 23.156 1 90.62 150 LEU B CA 1
ATOM 3091 C C . LEU B 1 150 ? -19.375 20.516 24.578 1 90.62 150 LEU B C 1
ATOM 3093 O O . LEU B 1 150 ? -20.359 19.969 25.094 1 90.62 150 LEU B O 1
ATOM 3097 N N . GLU B 1 151 ? -18.656 21.422 25.141 1 91.88 151 GLU B N 1
ATOM 3098 C CA . GLU B 1 151 ? -19 21.891 26.469 1 91.88 151 GLU B CA 1
ATOM 3099 C C . GLU B 1 151 ? -20.344 22.625 26.453 1 91.88 151 GLU B C 1
ATOM 3101 O O . GLU B 1 151 ? -21.172 22.438 27.344 1 91.88 151 GLU B O 1
ATOM 3106 N N . MET B 1 152 ? -20.438 23.375 25.453 1 92.12 152 MET B N 1
ATOM 3107 C CA . MET B 1 152 ? -21.703 24.094 25.297 1 92.12 152 MET B CA 1
ATOM 3108 C C . MET B 1 152 ? -22.859 23.125 25.125 1 92.12 152 MET B C 1
ATOM 3110 O O . MET B 1 152 ? -23.938 23.328 25.703 1 92.12 152 MET B O 1
ATOM 3114 N N . ALA B 1 153 ? -22.641 22.156 24.375 1 91.38 153 ALA B N 1
ATOM 3115 C CA . ALA B 1 153 ? -23.688 21.156 24.125 1 91.38 153 ALA B CA 1
ATOM 3116 C C . ALA B 1 153 ? -24.062 20.453 25.422 1 91.38 153 ALA B C 1
ATOM 3118 O O . ALA B 1 153 ? -25.234 20.094 25.625 1 91.38 153 ALA B O 1
ATOM 3119 N N . GLN B 1 154 ? -23.125 20.25 26.281 1 90.5 154 GLN B N 1
ATOM 3120 C CA . GLN B 1 154 ? -23.375 19.641 27.578 1 90.5 154 GLN B CA 1
ATOM 3121 C C . GLN B 1 154 ? -24.188 20.562 28.484 1 90.5 154 GLN B C 1
ATOM 3123 O O . GLN B 1 154 ? -25.109 20.109 29.172 1 90.5 154 GLN B O 1
ATOM 3128 N N . VAL B 1 155 ? -23.844 21.781 28.453 1 91.94 155 VAL B N 1
ATOM 3129 C CA . VAL B 1 155 ? -24.5 22.766 29.297 1 91.94 155 VAL B CA 1
ATOM 3130 C C . VAL B 1 155 ? -25.953 22.922 28.875 1 91.94 155 VAL B C 1
ATOM 3132 O O . VAL B 1 155 ? -26.844 23 29.719 1 91.94 155 VAL B O 1
ATOM 3135 N N . PHE B 1 156 ? -26.172 22.875 27.625 1 93.5 156 PHE B N 1
ATOM 3136 C CA . PHE B 1 156 ? -27.516 23.109 27.094 1 93.5 156 PHE B CA 1
ATOM 3137 C C . PHE B 1 156 ? -28.266 21.797 26.938 1 93.5 156 PHE B C 1
ATOM 3139 O O . PHE B 1 156 ? -29.391 21.781 26.422 1 93.5 156 PHE B O 1
ATOM 3146 N N . HIS B 1 157 ? -27.703 20.719 27.344 1 93.19 157 HIS B N 1
ATOM 3147 C CA . HIS B 1 157 ? -28.297 19.375 27.312 1 93.19 157 HIS B CA 1
ATOM 3148 C C . HIS B 1 157 ? -28.828 19.047 25.922 1 93.19 157 HIS B C 1
ATOM 3150 O O . HIS B 1 157 ? -29.969 18.594 25.781 1 93.19 157 HIS B O 1
ATOM 3156 N N . LEU B 1 158 ? -28.047 19.312 24.938 1 92.19 158 LEU B N 1
ATOM 3157 C CA . LEU B 1 158 ? -28.406 18.953 23.562 1 92.19 158 LEU B CA 1
ATOM 3158 C C . LEU B 1 158 ? -28.5 17.438 23.406 1 92.19 158 LEU B C 1
ATOM 3160 O O . LEU B 1 158 ? -27.672 16.703 23.938 1 92.19 158 LEU B O 1
ATOM 3164 N N . PRO B 1 159 ? -29.562 17.047 22.766 1 93.5 159 PRO B N 1
ATOM 3165 C CA . PRO B 1 159 ? -29.656 15.602 22.516 1 93.5 159 PRO B CA 1
ATOM 3166 C C . PRO B 1 159 ? -28.547 15.086 21.609 1 93.5 159 PRO B C 1
ATOM 3168 O O . PRO B 1 159 ? -27.938 15.859 20.859 1 93.5 159 PRO B O 1
ATOM 3171 N N . LEU B 1 160 ? -28.234 13.82 21.703 1 89.62 160 LEU B N 1
ATOM 3172 C CA . LEU B 1 160 ? -27.125 13.18 21 1 89.62 160 LEU B CA 1
ATOM 3173 C C . LEU B 1 160 ? -27.234 13.406 19.5 1 89.62 160 LEU B C 1
ATOM 3175 O O . LEU B 1 160 ? -26.234 13.656 18.828 1 89.62 160 LEU B O 1
ATOM 3179 N N . ALA B 1 161 ? -28.406 13.32 18.984 1 91.12 161 ALA B N 1
ATOM 3180 C CA . ALA B 1 161 ? -28.609 13.469 17.547 1 91.12 161 ALA B CA 1
ATOM 3181 C C . ALA B 1 161 ? -28.203 14.859 17.078 1 91.12 161 ALA B C 1
ATOM 3183 O O . ALA B 1 161 ? -27.641 15.016 16 1 91.12 161 ALA B O 1
ATOM 3184 N N . ARG B 1 162 ? -28.484 15.852 17.906 1 91.06 162 ARG B N 1
ATOM 3185 C CA . ARG B 1 162 ? -28.109 17.234 17.562 1 91.06 162 ARG B CA 1
ATOM 3186 C C . ARG B 1 162 ? -26.609 17.453 17.719 1 91.06 162 ARG B C 1
ATOM 3188 O O . ARG B 1 162 ? -26.016 18.172 16.922 1 91.06 162 ARG B O 1
ATOM 3195 N N . ARG B 1 163 ? -26.078 16.828 18.719 1 91.06 163 ARG B N 1
ATOM 3196 C CA . ARG B 1 163 ? -24.641 16.938 18.906 1 91.06 163 ARG B CA 1
ATOM 3197 C C . ARG B 1 163 ? -23.891 16.312 17.734 1 91.06 163 ARG B C 1
ATOM 3199 O O . ARG B 1 163 ? -22.906 16.891 17.25 1 91.06 163 ARG B O 1
ATOM 3206 N N . VAL B 1 164 ? -24.375 15.18 17.297 1 90.44 164 VAL B N 1
ATOM 3207 C CA . VAL B 1 164 ? -23.734 14.461 16.203 1 90.44 164 VAL B CA 1
ATOM 3208 C C . VAL B 1 164 ? -23.812 15.297 14.922 1 90.44 164 VAL B C 1
ATOM 3210 O O . VAL B 1 164 ? -22.797 15.492 14.242 1 90.44 164 VAL B O 1
ATOM 3213 N N . LYS B 1 165 ? -24.875 15.828 14.672 1 90.44 165 LYS B N 1
ATOM 3214 C CA . LYS B 1 165 ? -25.094 16.562 13.43 1 90.44 165 LYS B CA 1
ATOM 3215 C C . LYS B 1 165 ? -24.391 17.922 13.469 1 90.44 165 LYS B C 1
ATOM 3217 O O . LYS B 1 165 ? -23.781 18.344 12.477 1 90.44 165 LYS B O 1
ATOM 3222 N N . ALA B 1 166 ? -24.359 18.578 14.633 1 89.38 166 ALA B N 1
ATOM 3223 C CA . ALA B 1 166 ? -23.922 19.969 14.695 1 89.38 166 ALA B CA 1
ATOM 3224 C C . ALA B 1 166 ? -22.438 20.047 15.039 1 89.38 166 ALA B C 1
ATOM 3226 O O . ALA B 1 166 ? -21.766 21.016 14.68 1 89.38 166 ALA B O 1
ATOM 3227 N N . ILE B 1 167 ? -21.953 19 15.656 1 91.06 167 ILE B N 1
ATOM 3228 C CA . ILE B 1 167 ? -20.594 19.141 16.156 1 91.06 167 ILE B CA 1
ATOM 3229 C C . ILE B 1 167 ? -19.719 18.047 15.562 1 91.06 167 ILE B C 1
ATOM 3231 O O . ILE B 1 167 ? -18.766 18.344 14.836 1 91.06 167 ILE B O 1
ATOM 3235 N N . TRP B 1 168 ? -20.109 16.828 15.719 1 92 168 TRP B N 1
ATOM 3236 C CA . TRP B 1 168 ? -19.234 15.719 15.367 1 92 168 TRP B CA 1
ATOM 3237 C C . TRP B 1 168 ? -19.141 15.547 13.859 1 92 168 TRP B C 1
ATOM 3239 O O . TRP B 1 168 ? -18.047 15.367 13.312 1 92 168 TRP B O 1
ATOM 3249 N N . LEU B 1 169 ? -20.25 15.586 13.211 1 93.06 169 LEU B N 1
ATOM 3250 C CA . LEU B 1 169 ? -20.266 15.32 11.773 1 93.06 169 LEU B CA 1
ATOM 3251 C C . LEU B 1 169 ? -19.375 16.312 11.031 1 93.06 169 LEU B C 1
ATOM 3253 O O . LEU B 1 169 ? -18.516 15.922 10.25 1 93.06 169 LEU B O 1
ATOM 3257 N N . PRO B 1 170 ? -19.547 17.625 11.305 1 92.69 170 PRO B N 1
ATOM 3258 C CA . PRO B 1 170 ? -18.672 18.594 10.641 1 92.69 170 PRO B CA 1
ATOM 3259 C C . PRO B 1 170 ? -17.203 18.391 10.984 1 92.69 170 PRO B C 1
ATOM 3261 O O . PRO B 1 170 ? -16.328 18.609 10.141 1 92.69 170 PRO B O 1
ATOM 3264 N N . ALA B 1 171 ? -16.906 17.953 12.133 1 93.94 171 ALA B N 1
ATOM 3265 C CA . ALA B 1 171 ? -15.539 17.75 12.586 1 93.94 171 ALA B CA 1
ATOM 3266 C C . ALA B 1 171 ? -14.922 16.516 11.938 1 93.94 171 ALA B C 1
ATOM 3268 O O . ALA B 1 171 ? -13.727 16.484 11.641 1 93.94 171 ALA B O 1
ATOM 3269 N N . ILE B 1 172 ? -15.703 15.492 11.672 1 96.44 172 ILE B N 1
ATOM 3270 C CA . ILE B 1 172 ? -15.219 14.188 11.242 1 96.44 172 ILE B CA 1
ATOM 3271 C C . ILE B 1 172 ? -15.086 14.164 9.719 1 96.44 172 ILE B C 1
ATOM 3273 O O . ILE B 1 172 ? -14.211 13.477 9.18 1 96.44 172 ILE B O 1
ATOM 3277 N N . LEU B 1 173 ? -15.852 14.938 9.047 1 95.94 173 LEU B N 1
ATOM 3278 C CA . LEU B 1 173 ? -16.078 14.773 7.613 1 95.94 173 LEU B CA 1
ATOM 3279 C C . LEU B 1 173 ? -14.797 15.023 6.828 1 95.94 173 LEU B C 1
ATOM 3281 O O . LEU B 1 173 ? -14.469 14.266 5.914 1 95.94 173 LEU B O 1
ATOM 3285 N N . PRO B 1 174 ? -14.047 16.078 7.164 1 95.88 174 PRO B N 1
ATOM 3286 C CA . PRO B 1 174 ? -12.828 16.297 6.391 1 95.88 174 PRO B CA 1
ATOM 3287 C C . PRO B 1 174 ? -11.852 15.125 6.484 1 95.88 174 PRO B C 1
ATOM 3289 O O . PRO B 1 174 ? -11.367 14.641 5.461 1 95.88 174 PRO B O 1
ATOM 3292 N N . ALA B 1 175 ? -11.609 14.664 7.656 1 97.44 175 ALA B N 1
ATOM 3293 C CA . ALA B 1 175 ? -10.695 13.539 7.852 1 97.44 175 ALA B CA 1
ATOM 3294 C C . ALA B 1 175 ? -11.273 12.25 7.266 1 97.44 175 ALA B C 1
ATOM 3296 O O . ALA B 1 175 ? -10.539 11.422 6.734 1 97.44 175 ALA B O 1
ATOM 3297 N N . PHE B 1 176 ? -12.562 12.102 7.391 1 97.94 176 PHE B N 1
ATOM 3298 C CA . PHE B 1 176 ? -13.227 10.93 6.836 1 97.94 176 PHE B CA 1
ATOM 3299 C C . PHE B 1 176 ? -13.125 10.922 5.316 1 97.94 176 PHE B C 1
ATOM 3301 O O . PHE B 1 176 ? -12.867 9.875 4.715 1 97.94 176 PHE B O 1
ATOM 3308 N N . ARG B 1 177 ? -13.344 12.047 4.641 1 97.94 177 ARG B N 1
ATOM 3309 C CA . ARG B 1 177 ? -13.25 12.164 3.189 1 97.94 177 ARG B CA 1
ATOM 3310 C C . ARG B 1 177 ? -11.844 11.812 2.707 1 97.94 177 ARG B C 1
ATOM 3312 O O . ARG B 1 177 ? -11.68 11.07 1.733 1 97.94 177 ARG B O 1
ATOM 3319 N N . GLN B 1 178 ? -10.875 12.336 3.404 1 97.5 178 GLN B N 1
ATOM 3320 C CA . GLN B 1 178 ? -9.492 12.023 3.061 1 97.5 178 GLN B CA 1
ATOM 3321 C C . GLN B 1 178 ? -9.195 10.539 3.277 1 97.5 178 GLN B C 1
ATOM 3323 O O . GLN B 1 178 ? -8.516 9.914 2.461 1 97.5 178 GLN B O 1
ATOM 3328 N N . GLY B 1 179 ? -9.68 10.031 4.363 1 98.31 179 GLY B N 1
ATOM 3329 C CA . GLY B 1 179 ? -9.531 8.609 4.637 1 98.31 179 GLY B CA 1
ATOM 3330 C C . GLY B 1 179 ? -10.172 7.73 3.576 1 98.31 179 GLY B C 1
ATOM 3331 O O . GLY B 1 179 ? -9.594 6.715 3.178 1 98.31 179 GLY B O 1
ATOM 3332 N N . CYS B 1 180 ? -11.32 8.148 3.119 1 98.38 180 CYS B N 1
ATOM 3333 C CA . CYS B 1 180 ? -12.008 7.395 2.078 1 98.38 180 CYS B CA 1
ATOM 3334 C C . CYS B 1 180 ? -11.219 7.41 0.779 1 98.38 180 CYS B C 1
ATOM 3336 O O . CYS B 1 180 ? -11.133 6.395 0.087 1 98.38 180 CYS B O 1
ATOM 3338 N N . SER B 1 181 ? -10.688 8.555 0.475 1 98.06 181 SER B N 1
ATOM 3339 C CA . SER B 1 181 ? -9.852 8.664 -0.716 1 98.06 181 SER B CA 1
ATOM 3340 C C . SER B 1 181 ? -8.688 7.684 -0.666 1 98.06 181 SER B C 1
ATOM 3342 O O . SER B 1 181 ? -8.469 6.922 -1.612 1 98.06 181 SER B O 1
ATOM 3344 N N . VAL B 1 182 ? -8.008 7.594 0.402 1 97.12 182 VAL B N 1
ATOM 3345 C CA . VAL B 1 182 ? -6.852 6.723 0.586 1 97.12 182 VAL B CA 1
ATOM 3346 C C . VAL B 1 182 ? -7.309 5.266 0.621 1 97.12 182 VAL B C 1
ATOM 3348 O O . VAL B 1 182 ? -6.723 4.41 -0.049 1 97.12 182 VAL B O 1
ATOM 3351 N N . ALA B 1 183 ? -8.336 4.984 1.316 1 98.38 183 ALA B N 1
ATOM 3352 C CA . ALA B 1 183 ? -8.836 3.625 1.514 1 98.38 183 ALA B CA 1
ATOM 3353 C C . ALA B 1 183 ? -9.305 3.02 0.196 1 98.38 183 ALA B C 1
ATOM 3355 O O . ALA B 1 183 ? -9.141 1.819 -0.037 1 98.38 183 ALA B O 1
ATOM 3356 N N . LEU B 1 184 ? -9.938 3.82 -0.615 1 98 184 LEU B N 1
ATOM 3357 C CA . LEU B 1 184 ? -10.422 3.314 -1.896 1 98 184 LEU B CA 1
ATOM 3358 C C . LEU B 1 184 ? -9.25 2.898 -2.787 1 98 184 LEU B C 1
ATOM 3360 O O . LEU B 1 184 ? -9.336 1.888 -3.488 1 98 184 LEU B O 1
ATOM 3364 N N . GLY B 1 185 ? -8.211 3.666 -2.783 1 96.62 185 GLY B N 1
ATOM 3365 C CA . GLY B 1 185 ? -7.012 3.268 -3.5 1 96.62 185 GLY B CA 1
ATOM 3366 C C . GLY B 1 185 ? -6.418 1.968 -2.988 1 96.62 185 GLY B C 1
ATOM 3367 O O . GLY B 1 185 ? -6.129 1.061 -3.771 1 96.62 185 GLY B O 1
ATOM 3368 N N . ILE B 1 186 ? -6.324 1.865 -1.7 1 96.19 186 ILE B N 1
ATOM 3369 C CA . ILE B 1 186 ? -5.719 0.701 -1.064 1 96.19 186 ILE B CA 1
ATOM 3370 C C . ILE B 1 186 ? -6.59 -0.529 -1.301 1 96.19 186 ILE B C 1
ATOM 3372 O O . ILE B 1 186 ? -6.078 -1.629 -1.522 1 96.19 186 ILE B O 1
ATOM 3376 N N . CYS B 1 187 ? -7.832 -0.27 -1.226 1 96.31 187 CYS B N 1
ATOM 3377 C CA . CYS B 1 187 ? -8.781 -1.368 -1.365 1 96.31 187 CYS B CA 1
ATOM 3378 C C . CYS B 1 187 ? -8.688 -1.999 -2.75 1 96.31 187 CYS B C 1
ATOM 3380 O O . CYS B 1 187 ? -8.695 -3.225 -2.881 1 96.31 187 CYS B O 1
ATOM 3382 N N . TRP B 1 188 ? -8.617 -1.258 -3.783 1 96.81 188 TRP B N 1
ATOM 3383 C CA . TRP B 1 188 ? -8.492 -1.766 -5.145 1 96.81 188 TRP B CA 1
ATOM 3384 C C . TRP B 1 188 ? -7.148 -2.469 -5.344 1 96.81 188 TRP B C 1
ATOM 3386 O O . TRP B 1 188 ? -7.094 -3.568 -5.898 1 96.81 188 TRP B O 1
ATOM 3396 N N . LYS B 1 189 ? -6.105 -1.89 -4.875 1 97.62 189 LYS B N 1
ATOM 3397 C CA . LYS B 1 189 ? -4.77 -2.457 -5.023 1 97.62 189 LYS B CA 1
ATOM 3398 C C . LYS B 1 189 ? -4.656 -3.795 -4.301 1 97.62 189 LYS B C 1
ATOM 3400 O O . LYS B 1 189 ? -4.176 -4.777 -4.871 1 97.62 189 LYS B O 1
ATOM 3405 N N . SER B 1 190 ? -5.168 -3.834 -3.09 1 98.25 190 SER B N 1
ATOM 3406 C CA . SER B 1 190 ? -5.102 -5.062 -2.307 1 98.25 190 SER B CA 1
ATOM 3407 C C . SER B 1 190 ? -6.086 -6.105 -2.83 1 98.25 190 SER B C 1
ATOM 3409 O O . SER B 1 190 ? -5.797 -7.305 -2.801 1 98.25 190 SER B O 1
ATOM 3411 N N . GLY B 1 191 ? -7.273 -5.629 -3.275 1 98.5 191 GLY B N 1
ATOM 3412 C CA . GLY B 1 191 ? -8.25 -6.547 -3.846 1 98.5 191 GLY B CA 1
ATOM 3413 C C . GLY B 1 191 ? -7.742 -7.258 -5.086 1 98.5 191 GLY B C 1
ATOM 3414 O O . GLY B 1 191 ? -7.914 -8.469 -5.227 1 98.5 191 GLY B O 1
ATOM 3415 N N . VAL B 1 192 ? -7.102 -6.492 -5.938 1 98.25 192 VAL B N 1
ATOM 3416 C CA . VAL B 1 192 ? -6.555 -7.078 -7.156 1 98.25 192 VAL B CA 1
ATOM 3417 C C . VAL B 1 192 ? -5.434 -8.055 -6.805 1 98.25 192 VAL B C 1
ATOM 3419 O O . VAL B 1 192 ? -5.312 -9.117 -7.414 1 98.25 192 VAL B O 1
ATOM 3422 N N . ALA B 1 193 ? -4.625 -7.684 -5.832 1 98.31 193 ALA B N 1
ATOM 3423 C CA . ALA B 1 193 ? -3.578 -8.594 -5.371 1 98.31 193 ALA B CA 1
ATOM 3424 C C . ALA B 1 193 ? -4.176 -9.906 -4.867 1 98.31 193 ALA B C 1
ATOM 3426 O O . ALA B 1 193 ? -3.656 -10.984 -5.16 1 98.31 193 ALA B O 1
ATOM 3427 N N . ALA B 1 194 ? -5.254 -9.797 -4.148 1 98.56 194 ALA B N 1
ATOM 3428 C CA . ALA B 1 194 ? -5.941 -10.977 -3.639 1 98.56 194 ALA B CA 1
ATOM 3429 C C . ALA B 1 194 ? -6.418 -11.867 -4.785 1 98.56 194 ALA B C 1
ATOM 3431 O O . ALA B 1 194 ? -6.316 -13.094 -4.711 1 98.56 194 ALA B O 1
ATOM 3432 N N . GLU B 1 195 ? -6.891 -11.258 -5.816 1 98.56 195 GLU B N 1
ATOM 3433 C CA . GLU B 1 195 ? -7.414 -12.008 -6.953 1 98.56 195 GLU B CA 1
ATOM 3434 C C . GLU B 1 195 ? -6.289 -12.664 -7.75 1 98.56 195 GLU B C 1
ATOM 3436 O O . GLU B 1 195 ? -6.449 -13.766 -8.266 1 98.56 195 GLU B O 1
ATOM 3441 N N . VAL B 1 196 ? -5.18 -11.984 -7.836 1 97.81 196 VAL B N 1
ATOM 3442 C CA . VAL B 1 196 ? -4.043 -12.508 -8.586 1 97.81 196 VAL B CA 1
ATOM 3443 C C . VAL B 1 196 ? -3.453 -13.719 -7.863 1 97.81 196 VAL B C 1
ATOM 3445 O O . VAL B 1 196 ? -3 -14.672 -8.5 1 97.81 196 VAL B O 1
ATOM 3448 N N . ILE B 1 197 ? -3.494 -13.664 -6.562 1 96.94 197 ILE B N 1
ATOM 3449 C CA . ILE B 1 197 ? -2.904 -14.742 -5.777 1 96.94 197 ILE B CA 1
ATOM 3450 C C . ILE B 1 197 ? -3.928 -15.859 -5.59 1 96.94 197 ILE B C 1
ATOM 3452 O O . ILE B 1 197 ? -3.592 -17.047 -5.695 1 96.94 197 ILE B O 1
ATOM 3456 N N . GLY B 1 198 ? -5.168 -15.5 -5.375 1 96.81 198 GLY B N 1
ATOM 3457 C CA . GLY B 1 198 ? -6.219 -16.469 -5.109 1 96.81 198 GLY B CA 1
ATOM 3458 C C . GLY B 1 198 ? -6.836 -17.047 -6.371 1 96.81 198 GLY B C 1
ATOM 3459 O O . GLY B 1 198 ? -7.484 -18.094 -6.328 1 96.81 198 GLY B O 1
ATOM 3460 N N . LEU B 1 199 ? -6.824 -16.375 -7.395 1 96.25 199 LEU B N 1
ATOM 3461 C CA . LEU B 1 199 ? -7.215 -16.766 -8.742 1 96.25 199 LEU B CA 1
ATOM 3462 C C . LEU B 1 199 ? -8.672 -17.219 -8.781 1 96.25 199 LEU B C 1
ATOM 3464 O O . LEU B 1 199 ? -8.977 -18.281 -9.305 1 96.25 199 LEU B O 1
ATOM 3468 N N . PRO B 1 200 ? -9.539 -16.438 -8.305 1 97.12 200 PRO B N 1
ATOM 3469 C CA . PRO B 1 200 ? -10.945 -16.812 -8.516 1 97.12 200 PRO B CA 1
ATOM 3470 C C . PRO B 1 200 ? -11.383 -16.656 -9.969 1 97.12 200 PRO B C 1
ATOM 3472 O O . PRO B 1 200 ? -11.141 -15.625 -10.594 1 97.12 200 PRO B O 1
ATOM 3475 N N . ASP B 1 201 ? -12.07 -17.609 -10.438 1 96.12 201 ASP B N 1
ATOM 3476 C CA . ASP B 1 201 ? -12.531 -17.594 -11.82 1 96.12 201 ASP B CA 1
ATOM 3477 C C . ASP B 1 201 ? -13.453 -16.406 -12.07 1 96.12 201 ASP B C 1
ATOM 3479 O O . ASP B 1 201 ? -14.312 -16.094 -11.242 1 96.12 201 ASP B O 1
ATOM 3483 N N . GLY B 1 202 ? -13.18 -15.727 -13.141 1 96.69 202 GLY B N 1
ATOM 3484 C CA . GLY B 1 202 ? -14.062 -14.641 -13.539 1 96.69 202 GLY B CA 1
ATOM 3485 C C . GLY B 1 202 ? -13.656 -13.297 -12.977 1 96.69 202 GLY B C 1
ATOM 3486 O O . GLY B 1 202 ? -14.391 -12.312 -13.102 1 96.69 202 GLY B O 1
ATOM 3487 N N . SER B 1 203 ? -12.531 -13.195 -12.383 1 98.38 203 SER B N 1
ATOM 3488 C CA . SER B 1 203 ? -12.062 -11.93 -11.82 1 98.38 203 SER B CA 1
ATOM 3489 C C . SER B 1 203 ? -11.086 -11.234 -12.766 1 98.38 203 SER B C 1
ATOM 3491 O O . SER B 1 203 ? -10.523 -11.867 -13.664 1 98.38 203 SER B O 1
ATOM 3493 N N . ILE B 1 204 ? -10.922 -9.969 -12.578 1 98.38 204 ILE B N 1
ATOM 3494 C CA . ILE B 1 204 ? -9.922 -9.203 -13.312 1 98.38 204 ILE B CA 1
ATOM 3495 C C . ILE B 1 204 ? -8.523 -9.742 -12.992 1 98.38 204 ILE B C 1
ATOM 3497 O O . ILE B 1 204 ? -7.691 -9.891 -13.891 1 98.38 204 ILE B O 1
ATOM 3501 N N . GLY B 1 205 ? -8.32 -10.047 -11.703 1 97.75 205 GLY B N 1
ATOM 3502 C CA . GLY B 1 205 ? -7.035 -10.602 -11.312 1 97.75 205 GLY B CA 1
ATOM 3503 C C . GLY B 1 205 ? -6.707 -11.914 -12.008 1 97.75 205 GLY B C 1
ATOM 3504 O O . GLY B 1 205 ? -5.566 -12.141 -12.406 1 97.75 205 GLY B O 1
ATOM 3505 N N . ASP B 1 206 ? -7.695 -12.727 -12.125 1 97.12 206 ASP B N 1
ATOM 3506 C CA . ASP B 1 206 ? -7.52 -13.984 -12.844 1 97.12 206 ASP B CA 1
ATOM 3507 C C . ASP B 1 206 ? -7.184 -13.727 -14.312 1 97.12 206 ASP B C 1
ATOM 3509 O O . ASP B 1 206 ? -6.359 -14.438 -14.898 1 97.12 206 ASP B O 1
ATOM 3513 N N . ALA B 1 207 ? -7.863 -12.797 -14.906 1 97.38 207 ALA B N 1
ATOM 3514 C CA . ALA B 1 207 ? -7.59 -12.445 -16.297 1 97.38 207 ALA B CA 1
ATOM 3515 C C . ALA B 1 207 ? -6.156 -11.945 -16.469 1 97.38 207 ALA B C 1
ATOM 3517 O O . ALA B 1 207 ? -5.488 -12.273 -17.453 1 97.38 207 ALA B O 1
ATOM 3518 N N . LEU B 1 208 ? -5.699 -11.195 -15.508 1 96.25 208 LEU B N 1
ATOM 3519 C CA . LEU B 1 208 ? -4.328 -10.703 -15.516 1 96.25 208 LEU B CA 1
ATOM 3520 C C . LEU B 1 208 ? -3.33 -11.852 -15.461 1 96.25 208 LEU B C 1
ATOM 3522 O O . LEU B 1 208 ? -2.373 -11.891 -16.234 1 96.25 208 LEU B O 1
ATOM 3526 N N . TYR B 1 209 ? -3.574 -12.711 -14.578 1 95.25 209 TYR B N 1
ATOM 3527 C CA . TYR B 1 209 ? -2.674 -13.844 -14.406 1 95.25 209 TYR B CA 1
ATOM 3528 C C . TYR B 1 209 ? -2.678 -14.734 -15.641 1 95.25 209 TYR B C 1
ATOM 3530 O O . TYR B 1 209 ? -1.63 -15.227 -16.062 1 95.25 209 TYR B O 1
ATOM 3538 N N . ARG B 1 210 ? -3.812 -14.938 -16.25 1 94.81 210 ARG B N 1
ATOM 3539 C CA . ARG B 1 210 ? -3.924 -15.742 -17.453 1 94.81 210 ARG B CA 1
ATOM 3540 C C . ARG B 1 210 ? -3.193 -15.086 -18.625 1 94.81 210 ARG B C 1
ATOM 3542 O O . ARG B 1 210 ? -2.592 -15.773 -19.453 1 94.81 210 ARG B O 1
ATOM 3549 N N . ALA B 1 211 ? -3.342 -13.805 -18.688 1 94.94 211 ALA B N 1
ATOM 3550 C CA . ALA B 1 211 ? -2.633 -13.07 -19.734 1 94.94 211 ALA B CA 1
ATOM 3551 C C . ALA B 1 211 ? -1.127 -13.297 -19.641 1 94.94 211 ALA B C 1
ATOM 3553 O O . ALA B 1 211 ? -0.432 -13.344 -20.656 1 94.94 211 ALA B O 1
ATOM 3554 N N . LYS B 1 212 ? -0.613 -13.43 -18.469 1 92.31 212 LYS B N 1
ATOM 3555 C CA . LYS B 1 212 ? 0.8 -13.727 -18.266 1 92.31 212 LYS B CA 1
ATOM 3556 C C . LYS B 1 212 ? 1.154 -15.117 -18.766 1 92.31 212 LYS B C 1
ATOM 3558 O O . LYS B 1 212 ? 2.162 -15.297 -19.453 1 92.31 212 LYS B O 1
ATOM 3563 N N . ILE B 1 213 ? 0.287 -16.062 -18.484 1 91.81 213 ILE B N 1
ATOM 3564 C CA . ILE B 1 213 ? 0.533 -17.453 -18.844 1 91.81 213 ILE B CA 1
ATOM 3565 C C . ILE B 1 213 ? 0.467 -17.609 -20.359 1 91.81 213 ILE B C 1
ATOM 3567 O O . ILE B 1 213 ? 1.228 -18.391 -20.938 1 91.81 213 ILE B O 1
ATOM 3571 N N . THR B 1 214 ? -0.464 -16.922 -20.922 1 92.44 214 THR B N 1
ATOM 3572 C CA . THR B 1 214 ? -0.65 -17.031 -22.375 1 92.44 214 THR B CA 1
ATOM 3573 C C . THR B 1 214 ? 0.253 -16.062 -23.109 1 92.44 214 THR B C 1
ATOM 3575 O O . THR B 1 214 ? 0.196 -15.961 -24.344 1 92.44 214 THR B O 1
ATOM 3578 N N . LEU B 1 215 ? 1.004 -15.234 -22.359 1 91.44 215 LEU B N 1
ATOM 3579 C CA . LEU B 1 215 ? 1.97 -14.289 -22.906 1 91.44 215 LEU B CA 1
ATOM 3580 C C . LEU B 1 215 ? 1.274 -13.242 -23.766 1 91.44 215 LEU B C 1
ATOM 3582 O O . LEU B 1 215 ? 1.773 -12.883 -24.844 1 91.44 215 LEU B O 1
ATOM 3586 N N . SER B 1 216 ? 0.097 -12.914 -23.391 1 93.75 216 SER B N 1
ATOM 3587 C CA . SER B 1 216 ? -0.639 -11.852 -24.062 1 93.75 216 SER B CA 1
ATOM 3588 C C . SER B 1 216 ? -0.372 -10.5 -23.406 1 93.75 216 SER B C 1
ATOM 3590 O O . SER B 1 216 ? -1.199 -9.992 -22.641 1 93.75 216 SER B O 1
ATOM 3592 N N . THR B 1 217 ? 0.632 -9.875 -23.891 1 94.31 217 THR B N 1
ATOM 3593 C CA . THR B 1 217 ? 1.068 -8.617 -23.297 1 94.31 217 THR B CA 1
ATOM 3594 C C . THR B 1 217 ? 0.029 -7.523 -23.531 1 94.31 217 THR B C 1
ATOM 3596 O O . THR B 1 217 ? -0.153 -6.648 -22.672 1 94.31 217 THR B O 1
ATOM 3599 N N . GLY B 1 218 ? -0.626 -7.586 -24.594 1 94.44 218 GLY B N 1
ATOM 3600 C CA . GLY B 1 218 ? -1.708 -6.645 -24.844 1 94.44 218 GLY B CA 1
ATOM 3601 C C . GLY B 1 218 ? -2.793 -6.688 -23.781 1 94.44 218 GLY B C 1
ATOM 3602 O O . GLY B 1 218 ? -3.23 -5.645 -23.297 1 94.44 218 GLY B O 1
ATOM 3603 N N . GLU B 1 219 ? -3.164 -7.879 -23.453 1 95.62 219 GLU B N 1
ATOM 3604 C CA . GLU B 1 219 ? -4.191 -8.047 -22.422 1 95.62 219 GLU B CA 1
ATOM 3605 C C . GLU B 1 219 ? -3.684 -7.582 -21.062 1 95.62 219 GLU B C 1
ATOM 3607 O O . GLU B 1 219 ? -4.449 -7.043 -20.25 1 95.62 219 GLU B O 1
ATOM 3612 N N . LEU B 1 220 ? -2.42 -7.801 -20.797 1 96.19 220 LEU B N 1
ATOM 3613 C CA . LEU B 1 220 ? -1.839 -7.348 -19.531 1 96.19 220 LEU B CA 1
ATOM 3614 C C . LEU B 1 220 ? -1.985 -5.84 -19.375 1 96.19 220 LEU B C 1
ATOM 3616 O O . LEU B 1 220 ? -2.441 -5.359 -18.344 1 96.19 220 LEU B O 1
ATOM 3620 N N . PHE B 1 221 ? -1.65 -5.176 -20.438 1 96.06 221 PHE B N 1
ATOM 3621 C CA . PHE B 1 221 ? -1.736 -3.721 -20.406 1 96.06 221 PHE B CA 1
ATOM 3622 C C . PHE B 1 221 ? -3.189 -3.264 -20.375 1 96.06 221 PHE B C 1
ATOM 3624 O O . PHE B 1 221 ? -3.537 -2.322 -19.656 1 96.06 221 PHE B O 1
ATOM 3631 N N . ALA B 1 222 ? -4.008 -3.945 -21.109 1 96.25 222 ALA B N 1
ATOM 3632 C CA . ALA B 1 222 ? -5.422 -3.586 -21.156 1 96.25 222 ALA B CA 1
ATOM 3633 C C . ALA B 1 222 ? -6.062 -3.711 -19.781 1 96.25 222 ALA B C 1
ATOM 3635 O O . ALA B 1 222 ? -6.703 -2.773 -19.297 1 96.25 222 ALA B O 1
ATOM 3636 N N . TRP B 1 223 ? -5.879 -4.828 -19.125 1 97 223 TRP B N 1
ATOM 3637 C CA . TRP B 1 223 ? -6.48 -5.059 -17.812 1 97 223 TRP B CA 1
ATOM 3638 C C . TRP B 1 223 ? -5.879 -4.133 -16.766 1 97 223 TRP B C 1
ATOM 3640 O O . TRP B 1 223 ? -6.578 -3.678 -15.859 1 97 223 TRP B O 1
ATOM 3650 N N . THR B 1 224 ? -4.586 -3.869 -16.875 1 97.12 224 THR B N 1
ATOM 3651 C CA . THR B 1 224 ? -3.953 -2.912 -15.969 1 97.12 224 THR B CA 1
ATOM 3652 C C . THR B 1 224 ? -4.598 -1.535 -16.109 1 97.12 224 THR B C 1
ATOM 3654 O O . THR B 1 224 ? -4.922 -0.893 -15.109 1 97.12 224 THR B O 1
ATOM 3657 N N . PHE B 1 225 ? -4.785 -1.139 -17.297 1 96.56 225 PHE B N 1
ATOM 3658 C CA . PHE B 1 225 ? -5.426 0.146 -17.562 1 96.56 225 PHE B CA 1
ATOM 3659 C C . PHE B 1 225 ? -6.84 0.171 -17 1 96.56 225 PHE B C 1
ATOM 3661 O O . PHE B 1 225 ? -7.262 1.169 -16.406 1 96.56 225 PHE B O 1
ATOM 3668 N N . VAL B 1 226 ? -7.562 -0.88 -17.172 1 97.5 226 VAL B N 1
ATOM 3669 C CA . VAL B 1 226 ? -8.93 -0.997 -16.672 1 97.5 226 VAL B CA 1
ATOM 3670 C C . VAL B 1 226 ? -8.93 -0.862 -15.141 1 97.5 226 VAL B C 1
ATOM 3672 O O . VAL B 1 226 ? -9.766 -0.154 -14.578 1 97.5 226 VAL B O 1
ATOM 3675 N N . ILE B 1 227 ? -8.016 -1.504 -14.492 1 97.75 227 ILE B N 1
ATOM 3676 C CA . ILE B 1 227 ? -7.922 -1.454 -13.031 1 97.75 227 ILE B CA 1
ATOM 3677 C C . ILE B 1 227 ? -7.684 -0.016 -12.586 1 97.75 227 ILE B C 1
ATOM 3679 O O . ILE B 1 227 ? -8.32 0.461 -11.641 1 97.75 227 ILE B O 1
ATOM 3683 N N . ILE B 1 228 ? -6.781 0.673 -13.25 1 97 228 ILE B N 1
ATOM 3684 C CA . ILE B 1 228 ? -6.457 2.055 -12.906 1 97 228 ILE B CA 1
ATOM 3685 C C . ILE B 1 228 ? -7.695 2.934 -13.086 1 97 228 ILE B C 1
ATOM 3687 O O . ILE B 1 228 ? -8.023 3.738 -12.211 1 97 228 ILE B O 1
ATOM 3691 N N . LEU B 1 229 ? -8.406 2.732 -14.148 1 97 229 LEU B N 1
ATOM 3692 C CA . LEU B 1 229 ? -9.602 3.52 -14.445 1 97 229 LEU B CA 1
ATOM 3693 C C . LEU B 1 229 ? -10.711 3.238 -13.438 1 97 229 LEU B C 1
ATOM 3695 O O . LEU B 1 229 ? -11.391 4.16 -12.984 1 97 229 LEU B O 1
ATOM 3699 N N . LEU B 1 230 ? -10.906 2.008 -13.148 1 97.5 230 LEU B N 1
ATOM 3700 C CA . LEU B 1 230 ? -11.93 1.643 -12.18 1 97.5 230 LEU B CA 1
ATOM 3701 C C . LEU B 1 230 ? -11.602 2.205 -10.797 1 97.5 230 LEU B C 1
ATOM 3703 O O . LEU B 1 230 ? -12.484 2.738 -10.117 1 97.5 230 LEU B O 1
ATOM 3707 N N . SER B 1 231 ? -10.383 2.027 -10.422 1 96.94 231 SER B N 1
ATOM 3708 C CA . SER B 1 231 ? -9.953 2.555 -9.133 1 96.94 231 SER B CA 1
ATOM 3709 C C . SER B 1 231 ? -10.188 4.059 -9.047 1 96.94 231 SER B C 1
ATOM 3711 O O . SER B 1 231 ? -10.82 4.543 -8.109 1 96.94 231 SER B O 1
ATOM 3713 N N . ALA B 1 232 ? -9.703 4.816 -10.008 1 96.94 232 ALA B N 1
ATOM 3714 C CA . ALA B 1 232 ? -9.867 6.27 -10.047 1 96.94 232 ALA B CA 1
ATOM 3715 C C . ALA B 1 232 ? -11.344 6.648 -10.188 1 96.94 232 ALA B C 1
ATOM 3717 O O . ALA B 1 232 ? -11.805 7.59 -9.539 1 96.94 232 ALA B O 1
ATOM 3718 N N . GLY B 1 233 ? -12.023 5.965 -11.008 1 97.56 233 GLY B N 1
ATOM 3719 C CA . GLY B 1 233 ? -13.43 6.242 -11.242 1 97.56 233 GLY B CA 1
ATOM 3720 C C . GLY B 1 233 ? -14.289 6.047 -10.008 1 97.56 233 GLY B C 1
ATOM 3721 O O . GLY B 1 233 ? -15.094 6.91 -9.664 1 97.56 233 GLY B O 1
ATOM 3722 N N . PHE B 1 234 ? -14.125 4.973 -9.336 1 96.88 234 PHE B N 1
ATOM 3723 C CA . PHE B 1 234 ? -14.922 4.695 -8.148 1 96.88 234 PHE B CA 1
ATOM 3724 C C . PHE B 1 234 ? -14.562 5.656 -7.023 1 96.88 234 PHE B C 1
ATOM 3726 O O . PHE B 1 234 ? -15.422 6.035 -6.227 1 96.88 234 PHE B O 1
ATOM 3733 N N . GLU B 1 235 ? -13.297 5.961 -6.934 1 97.31 235 GLU B N 1
ATOM 3734 C CA . GLU B 1 235 ? -12.922 6.973 -5.953 1 97.31 235 GLU B CA 1
ATOM 3735 C C . GLU B 1 235 ? -13.656 8.289 -6.199 1 97.31 235 GLU B C 1
ATOM 3737 O O . GLU B 1 235 ? -14.258 8.852 -5.281 1 97.31 235 GLU B O 1
ATOM 3742 N N . LYS B 1 236 ? -13.617 8.773 -7.434 1 97.25 236 LYS B N 1
ATOM 3743 C CA . LYS B 1 236 ? -14.258 10.039 -7.777 1 97.25 236 LYS B CA 1
ATOM 3744 C C . LYS B 1 236 ? -15.766 9.969 -7.543 1 97.25 236 LYS B C 1
ATOM 3746 O O . LYS B 1 236 ? -16.359 10.898 -6.984 1 97.25 236 LYS B O 1
ATOM 3751 N N . LEU B 1 237 ? -16.312 8.938 -7.965 1 97.62 237 LEU B N 1
ATOM 3752 C CA . LEU B 1 237 ? -17.766 8.758 -7.812 1 97.62 237 LEU B CA 1
ATOM 3753 C C . LEU B 1 237 ? -18.156 8.719 -6.34 1 97.62 237 LEU B C 1
ATOM 3755 O O . LEU B 1 237 ? -19.094 9.398 -5.922 1 97.62 237 LEU B O 1
ATOM 3759 N N . PHE B 1 238 ? -17.484 7.926 -5.574 1 97.38 238 PHE B N 1
ATOM 3760 C CA . PHE B 1 238 ? -17.797 7.797 -4.156 1 97.38 238 PHE B CA 1
ATOM 3761 C C . PHE B 1 238 ? -17.641 9.133 -3.443 1 97.38 238 PHE B C 1
ATOM 3763 O O . PHE B 1 238 ? -18.5 9.523 -2.645 1 97.38 238 PHE B O 1
ATOM 3770 N N . LEU B 1 239 ? -16.578 9.844 -3.678 1 97.12 239 LEU B N 1
ATOM 3771 C CA . LEU B 1 239 ? -16.344 11.117 -3.014 1 97.12 239 LEU B CA 1
ATOM 3772 C C . LEU B 1 239 ? -17.391 12.156 -3.434 1 97.12 239 LEU B C 1
ATOM 3774 O O . LEU B 1 239 ? -17.812 12.977 -2.623 1 97.12 239 LEU B O 1
ATOM 3778 N N . ALA B 1 240 ? -17.797 12.109 -4.68 1 97.06 240 ALA B N 1
ATOM 3779 C CA . ALA B 1 240 ? -18.844 13.008 -5.145 1 97.06 240 ALA B CA 1
ATOM 3780 C C . ALA B 1 240 ? -20.172 12.727 -4.426 1 97.06 240 ALA B C 1
ATOM 3782 O O . ALA B 1 240 ? -20.875 13.656 -4.031 1 97.06 240 ALA B O 1
ATOM 3783 N N . LEU B 1 241 ? -20.469 11.5 -4.285 1 96.5 241 LEU B N 1
ATOM 3784 C CA . LEU B 1 241 ? -21.672 11.109 -3.576 1 96.5 241 LEU B CA 1
ATOM 3785 C C . LEU B 1 241 ? -21.594 11.5 -2.105 1 96.5 241 LEU B C 1
ATOM 3787 O O . LEU B 1 241 ? -22.594 11.922 -1.515 1 96.5 241 LEU B O 1
ATOM 3791 N N . LEU B 1 242 ? -20.422 11.312 -1.539 1 95.94 242 LEU B N 1
ATOM 3792 C CA . LEU B 1 242 ? -20.203 11.719 -0.153 1 95.94 242 LEU B CA 1
ATOM 3793 C C . LEU B 1 242 ? -20.422 13.219 0.011 1 95.94 242 LEU B C 1
ATOM 3795 O O . LEU B 1 242 ? -21.094 13.656 0.948 1 95.94 242 LEU B O 1
ATOM 3799 N N . ASP B 1 243 ? -19.875 14 -0.905 1 95.12 243 ASP B N 1
ATOM 3800 C CA . ASP B 1 243 ? -20.016 15.453 -0.864 1 95.12 243 ASP B CA 1
ATOM 3801 C C . ASP B 1 243 ? -21.484 15.859 -0.982 1 95.12 243 ASP B C 1
ATOM 3803 O O . ASP B 1 243 ? -21.953 16.75 -0.264 1 95.12 243 ASP B O 1
ATOM 3807 N N . LYS B 1 244 ? -22.188 15.242 -1.774 1 94.88 244 LYS B N 1
ATOM 3808 C CA . LYS B 1 244 ? -23.609 15.531 -1.941 1 94.88 244 LYS B CA 1
ATOM 3809 C C . LYS B 1 244 ? -24.391 15.188 -0.679 1 94.88 244 LYS B C 1
ATOM 3811 O O . LYS B 1 244 ? -25.266 15.938 -0.264 1 94.88 244 LYS B O 1
ATOM 3816 N N . ALA B 1 245 ? -24.047 14.055 -0.132 1 92.56 245 ALA B N 1
ATOM 3817 C CA . ALA B 1 245 ? -24.719 13.625 1.094 1 92.56 245 ALA B CA 1
ATOM 3818 C C . ALA B 1 245 ? -24.453 14.602 2.234 1 92.56 245 ALA B C 1
ATOM 3820 O O . ALA B 1 245 ? -25.344 14.875 3.045 1 92.56 245 ALA B O 1
ATOM 3821 N N . VAL B 1 246 ? -23.266 15.086 2.291 1 90.44 246 VAL B N 1
ATOM 3822 C CA . VAL B 1 246 ? -22.875 16.031 3.33 1 90.44 246 VAL B CA 1
ATOM 3823 C C . VAL B 1 246 ? -23.656 17.328 3.164 1 90.44 246 VAL B C 1
ATOM 3825 O O . VAL B 1 246 ? -24.156 17.891 4.145 1 90.44 246 VAL B O 1
ATOM 3828 N N . VAL B 1 247 ? -23.781 17.781 1.915 1 89.81 247 VAL B N 1
ATOM 3829 C CA . VAL B 1 247 ? -24.516 19.016 1.63 1 89.81 247 VAL B CA 1
ATOM 3830 C C . VAL B 1 247 ? -25.984 18.828 2.01 1 89.81 247 VAL B C 1
ATOM 3832 O O . VAL B 1 247 ? -26.609 19.75 2.549 1 89.81 247 VAL B O 1
ATOM 3835 N N . ARG B 1 248 ? -26.453 17.75 1.852 1 89.69 248 ARG B N 1
ATOM 3836 C CA . ARG B 1 248 ? -27.844 17.469 2.156 1 89.69 248 ARG B CA 1
ATOM 3837 C C . ARG B 1 248 ? -28.078 17.438 3.662 1 89.69 248 ARG B C 1
ATOM 3839 O O . ARG B 1 248 ? -29.125 17.906 4.141 1 89.69 248 ARG B O 1
ATOM 3846 N N . VAL B 1 249 ? -27.094 16.922 4.363 1 86.38 249 VAL B N 1
ATOM 3847 C CA . VAL B 1 249 ? -27.266 16.719 5.797 1 86.38 249 VAL B CA 1
ATOM 3848 C C . VAL B 1 249 ? -26.906 18 6.543 1 86.38 249 VAL B C 1
ATOM 3850 O O . VAL B 1 249 ? -27.594 18.391 7.488 1 86.38 249 VAL B O 1
ATOM 3853 N N . LEU B 1 250 ? -25.828 18.641 6.168 1 87.06 250 LEU B N 1
ATOM 3854 C CA . LEU B 1 250 ? -25.312 19.766 6.926 1 87.06 250 LEU B CA 1
ATOM 3855 C C . LEU B 1 250 ? -25.703 21.094 6.262 1 87.06 250 LEU B C 1
ATOM 3857 O O . LEU B 1 250 ? -25.625 22.156 6.883 1 87.06 250 LEU B O 1
ATOM 3861 N N . GLY B 1 251 ? -26.219 21.016 5.121 1 81.12 251 GLY B N 1
ATOM 3862 C CA . GLY B 1 251 ? -26.5 22.234 4.387 1 81.12 251 GLY B CA 1
ATOM 3863 C C . GLY B 1 251 ? -25.312 22.75 3.605 1 81.12 251 GLY B C 1
ATOM 3864 O O . GLY B 1 251 ? -24.203 22.234 3.732 1 81.12 251 GLY B O 1
ATOM 3865 N N . GLU B 1 252 ? -25.469 23.562 2.637 1 68.69 252 GLU B N 1
ATOM 3866 C CA . GLU B 1 252 ? -24.484 24.062 1.683 1 68.69 252 GLU B CA 1
ATOM 3867 C C . GLU B 1 252 ? -23.375 24.844 2.387 1 68.69 252 GLU B C 1
ATOM 3869 O O . GLU B 1 252 ? -22.25 24.906 1.899 1 68.69 252 GLU B O 1
ATOM 3874 N N . ASP B 1 253 ? -23.547 25.453 3.486 1 58.66 253 ASP B N 1
ATOM 3875 C CA . ASP B 1 253 ? -22.609 26.359 4.121 1 58.66 253 ASP B CA 1
ATOM 3876 C C . ASP B 1 253 ? -21.391 25.609 4.656 1 58.66 253 ASP B C 1
ATOM 3878 O O . ASP B 1 253 ? -20.281 26.141 4.637 1 58.66 253 ASP B O 1
ATOM 3882 N N . VAL B 1 254 ? -21.578 24.469 5.188 1 56.16 254 VAL B N 1
ATOM 3883 C CA . VAL B 1 254 ? -20.453 23.75 5.77 1 56.16 254 VAL B CA 1
ATOM 3884 C C . VAL B 1 254 ? -19.562 23.203 4.66 1 56.16 254 VAL B C 1
ATOM 3886 O O . VAL B 1 254 ? -18.375 22.938 4.883 1 56.16 254 VAL B O 1
ATOM 3889 N N . ALA B 1 255 ? -20.094 22.969 3.535 1 52.91 255 ALA B N 1
ATOM 3890 C CA . ALA B 1 255 ? -19.328 22.391 2.432 1 52.91 255 ALA B CA 1
ATOM 3891 C C . ALA B 1 255 ? -18.297 23.391 1.903 1 52.91 255 ALA B C 1
ATOM 3893 O O . ALA B 1 255 ? -17.297 23 1.31 1 52.91 255 ALA B O 1
ATOM 3894 N N . LYS B 1 256 ? -18.5 24.734 1.989 1 50.78 256 LYS B N 1
ATOM 3895 C CA . LYS B 1 256 ? -17.656 25.781 1.396 1 50.78 256 LYS B CA 1
ATOM 3896 C C . LYS B 1 256 ? -16.469 26.109 2.295 1 50.78 256 LYS B C 1
ATOM 3898 O O . LYS B 1 256 ? -15.57 26.844 1.894 1 50.78 256 LYS B O 1
ATOM 3903 N N . ASN B 1 257 ? -16.469 25.828 3.5 1 42.91 257 ASN B N 1
ATOM 3904 C CA . ASN B 1 257 ? -15.312 26.281 4.266 1 42.91 257 ASN B CA 1
ATOM 3905 C C . ASN B 1 257 ? -14.07 25.453 3.971 1 42.91 257 ASN B C 1
ATOM 3907 O O . ASN B 1 257 ? -13.117 25.453 4.75 1 42.91 257 ASN B O 1
ATOM 3911 N N . ASP B 1 258 ? -14.125 24.422 3.055 1 37.56 258 ASP B N 1
ATOM 3912 C CA . ASP B 1 258 ? -12.797 23.922 2.699 1 37.56 258 ASP B CA 1
ATOM 3913 C C . ASP B 1 258 ? -12.266 24.641 1.46 1 37.56 258 ASP B C 1
ATOM 3915 O O . ASP B 1 258 ? -13.008 24.875 0.504 1 37.56 258 ASP B O 1
#

Foldseek 3Di:
DVVVVVVVVVVVVVVVVVLVVLQVVCVVVVDVLVHDHPVLLVVLLVVLVVDPLNVLQVCQLCVLLVLLLVLLLVVLLVLLVVCVVPVVSCVVCVVVLVVLVVDDLVVVLVVCVVPDALSNSLSNSLNSQLNSLQNVLQNQLQVQWDPVVVVVCVVVVPDPVCCCLPIRCLSRLVSNLVSLLVSLLVSLVSSLVSCLVNVDPSHLNVQLNVCVVVSPVSSNSSSVVVSVCSSVVVSVVVSVVSLVVNCVRNNPVSSPVD/DVVVVVVVVVVVVVVVVVLVVLQVVCVVVVDVLVHDHPVLLVVLLVVLVVDPLNVLQVCQLLVLLVLLLVLLLVVLLVLLVVCVVPVVSCVVCVVVLVVLVVDDLLVVLVVCVVPDALSNSLSNSLNSQLNSLQNVLQNQLQVQWDPVVVVVCVVVVPDPVCCCLPIRCLSRLVSNLVSLLVSLLVSLVSSLVSCLVNVDPSHLNVQLNVCVVVSVVSSNSSSVVVSVCSSVVVSVVVSVVSLVVNCVRNNPVSSPVD

Nearest PDB structures (foldseek):
  7ahd-assembly1_B  TM=8.352E-01  e=2.828E-05  Lactococcus lactis subsp. lactis
  8wm7-assembly1_B  TM=7.237E-01  e=3.096E-05  Nostoc sp. PCC 7120 = FACHB-418
  7ahd-assembly1_A  TM=7.257E-01  e=1.381E-04  Lactococcus lactis subsp. lactis
  7ahh-assembly1_B  TM=7.252E-01  e=1.261E-04  Lactococcus lactis subsp. lactis
  7ahh-assembly1_A  TM=6.922E-01  e=2.273E-04  Lactococcus lactis subsp. lactis

Organism: Faecalibacterium duncaniae (strain DSM 17677 / JCM 31915 / A2-165) (NCBI:txid411483)